Protein 8OWF (pdb70)

Structure (mmCIF, N/CA/C/O backbone):
data_8OWF
#
_entry.id   8OWF
#
_cell.length_a   50.436
_cell.length_b   108.498
_cell.length_c   111.407
_cell.angle_alpha   90.000
_cell.angle_beta   90.000
_cell.angle_gamma   90.000
#
_symmetry.space_group_name_H-M   'P 21 21 21'
#
loop_
_entity.id
_entity.type
_entity.pdbx_description
1 polymer Chitodextrinase
2 branched 2-amino-2-deoxy-beta-D-glucopyranose-(1-4)-2-amino-2-deoxy-beta-D-glucopyranose-(1-4)-2-amino-2-deoxy-beta-D-glucopyranose-(1-4)-2-amino-2-deoxy-beta-D-glucopyranose-(1-4)-2-amino-2-deoxy-beta-D-glucopyranose-(1-4)-2-amino-2-deoxy-beta-D-glucopyranose
3 non-polymer 'CHLORIDE ION'
4 non-polymer 'DIMETHYL SULFOXIDE'
5 water water
#
loop_
_atom_site.group_PDB
_atom_site.id
_atom_site.type_symbol
_atom_site.label_atom_id
_atom_site.label_alt_id
_atom_site.label_comp_id
_atom_site.label_asym_id
_atom_site.label_entity_id
_atom_site.label_seq_id
_atom_site.pdbx_PDB_ins_code
_atom_site.Cartn_x
_atom_site.Cartn_y
_atom_site.Cartn_z
_atom_site.occupancy
_atom_site.B_iso_or_equiv
_atom_site.auth_seq_id
_atom_site.auth_comp_id
_atom_site.auth_asym_id
_atom_site.auth_atom_id
_atom_site.pdbx_PDB_model_num
ATOM 1 N N . SER A 1 4 ? 22.80464 7.46694 -24.09852 1.000 51.21088 47 SER A N 1
ATOM 2 C CA . SER A 1 4 ? 22.17476 7.84024 -22.83807 1.000 48.82365 47 SER A CA 1
ATOM 3 C C . SER A 1 4 ? 22.22300 6.70603 -21.81234 1.000 43.24335 47 SER A C 1
ATOM 4 O O . SER A 1 4 ? 22.43493 6.94868 -20.62417 1.000 40.40892 47 SER A O 1
ATOM 11 N N . GLU A 1 5 ? 22.04072 5.46622 -22.27007 1.000 39.08967 48 GLU A N 1
ATOM 12 C CA . GLU A 1 5 ? 21.94543 4.35507 -21.32865 1.000 37.65403 48 GLU A CA 1
ATOM 13 C C . GLU A 1 5 ? 23.28254 4.01033 -20.67990 1.000 32.09065 48 GLU A C 1
ATOM 14 O O . GLU A 1 5 ? 23.28334 3.38233 -19.61615 1.000 31.25371 48 GLU A O 1
ATOM 26 N N . LEU A 1 6 ? 24.41318 4.40675 -21.27687 1.000 26.97967 49 LEU A N 1
ATOM 27 C CA . LEU A 1 6 ? 25.73091 4.16288 -20.69018 1.000 23.45628 49 LEU A CA 1
ATOM 28 C C . LEU A 1 6 ? 26.16398 5.25423 -19.71467 1.000 22.61273 49 LEU A C 1
ATOM 29 O O . LEU A 1 6 ? 27.24366 5.15017 -19.11778 1.000 23.74110 49 LEU A O 1
ATOM 45 N N . ASN A 1 7 ? 25.36260 6.29556 -19.54549 1.000 20.42794 50 ASN A N 1
ATOM 46 C CA . ASN A 1 7 ? 25.69220 7.32762 -18.57564 1.000 19.83281 50 ASN A CA 1
ATOM 47 C C . ASN A 1 7 ? 25.70703 6.74147 -17.16689 1.000 17.24481 50 ASN A C 1
ATOM 48 O O . ASN A 1 7 ? 24.90254 5.86722 -16.82702 1.000 18.32424 50 ASN A O 1
ATOM 59 N N . ARG A 1 8 ? 26.62486 7.22846 -16.33686 1.000 16.42497 51 ARG A N 1
ATOM 60 C CA . ARG A 1 8 ? 26.61046 6.83166 -14.93420 1.000 16.53773 51 ARG A CA 1
ATOM 61 C C . ARG A 1 8 ? 25.35465 7.34515 -14.24555 1.000 16.41230 51 ARG A C 1
ATOM 62 O O . ARG A 1 8 ? 24.84027 8.43175 -14.54571 1.000 21.73478 51 ARG A O 1
ATOM 83 N N . LYS A 1 9 ? 24.86522 6.55242 -13.30809 1.000 15.70424 52 LYS A N 1
ATOM 84 C CA . LYS A 1 9 ? 23.62874 6.82906 -12.59630 1.000 14.83203 52 LYS A CA 1
ATOM 85 C C . LYS A 1 9 ? 23.92209 7.00788 -11.11352 1.000 13.33010 52 LYS A C 1
ATOM 86 O O . LYS A 1 9 ? 24.75255 6.30405 -10.53318 1.000 14.97222 52 LYS A O 1
ATOM 105 N N . LEU A 1 10 ? 23.24252 7.96332 -10.50388 1.000 13.12826 53 LEU A N 1
ATOM 106 C CA . LEU A 1 10 ? 23.30373 8.18219 -9.06019 1.000 11.60668 53 LEU A CA 1
ATOM 107 C C . LEU A 1 10 ? 21.84731 8.29413 -8.60580 1.000 12.30349 53 LEU A C 1
ATOM 108 O O . LEU A 1 10 ? 21.18242 9.31837 -8.81815 1.000 13.11629 53 LEU A O 1
ATOM 124 N N . VAL A 1 11 ? 21.35800 7.21298 -8.00233 1.000 11.55910 54 VAL A N 1
ATOM 125 C CA . VAL A 1 11 ? 19.93196 6.99019 -7.75511 1.000 11.40535 54 VAL A CA 1
ATOM 126 C C . VAL A 1 11 ? 19.68617 7.13116 -6.25989 1.000 11.97334 54 VAL A C 1
ATOM 127 O O . VAL A 1 11 ? 20.29622 6.41801 -5.46164 1.000 15.48307 54 VAL A O 1
ATOM 140 N N . GLY A 1 12 ? 18.80420 8.04441 -5.87148 1.000 12.27432 55 GLY A N 1
ATOM 141 C CA . GLY A 1 12 ? 18.58618 8.27969 -4.45045 1.000 12.72467 55 GLY A CA 1
ATOM 142 C C . GLY A 1 12 ? 17.17213 7.97124 -4.01062 1.000 11.98169 55 GLY A C 1
ATOM 143 O O . GLY A 1 12 ? 16.21843 8.36833 -4.68539 1.000 13.40811 55 GLY A O 1
ATOM 147 N N . TYR A 1 13 ? 17.01949 7.24730 -2.89837 1.000 12.67878 56 TYR A N 1
ATOM 148 C CA . TYR A 1 13 ? 15.69953 6.96635 -2.34830 1.000 12.40018 56 TYR A CA 1
ATOM 149 C C . TYR A 1 13 ? 15.22978 8.11939 -1.46662 1.000 13.46165 56 TYR A C 1
ATOM 150 O O . TYR A 1 13 ? 15.93378 8.54211 -0.53290 1.000 14.55448 56 TYR A O 1
ATOM 168 N N . PHE A 1 14 ? 14.04539 8.63466 -1.78560 1.000 13.22843 57 PHE A N 1
ATOM 169 C CA . PHE A 1 14 ? 13.42294 9.69644 -1.00062 1.000 13.25433 57 PHE A CA 1
ATOM 170 C C . PHE A 1 14 ? 12.46296 9.10338 0.02236 1.000 13.18847 57 PHE A C 1
ATOM 171 O O . PHE A 1 14 ? 11.50724 8.42676 -0.36988 1.000 13.79492 57 PHE A O 1
ATOM 188 N N . PRO A 1 15 ? 12.64223 9.37836 1.32483 1.000 14.80023 58 PRO A N 1
ATOM 189 C CA . PRO A 1 15 ? 11.72809 8.83773 2.34115 1.000 15.34525 58 PRO A CA 1
ATOM 190 C C . PRO A 1 15 ? 10.47127 9.67636 2.56325 1.000 15.91027 58 PRO A C 1
ATOM 191 O O . PRO A 1 15 ? 10.54789 10.78373 3.09767 1.000 16.77363 58 PRO A O 1
ATOM 202 N N . GLU A 1 16 ? 9.30526 9.13363 2.20261 1.000 15.42079 59 GLU A N 1
ATOM 203 C CA . GLU A 1 16 ? 8.03042 9.83645 2.37630 1.000 17.42785 59 GLU A CA 1
ATOM 204 C C . GLU A 1 16 ? 7.79246 10.26699 3.81530 1.000 16.79382 59 GLU A C 1
ATOM 205 O O . GLU A 1 16 ? 7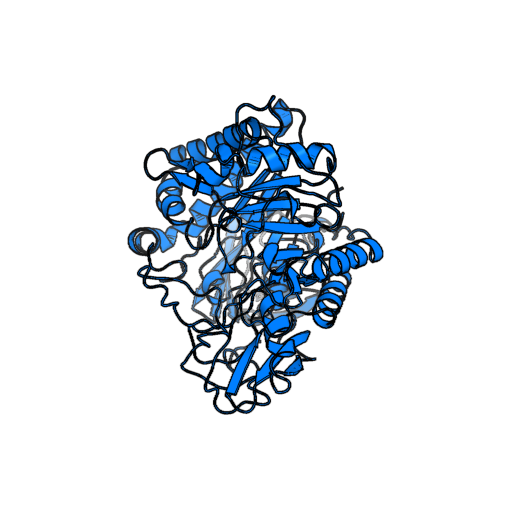.16783 11.30707 4.05163 1.000 18.49408 59 GLU A O 1
ATOM 217 N N . TRP A 1 17 ? 8.27004 9.47791 4.77978 1.000 17.52354 60 TRP A N 1
ATOM 218 C CA . TRP A 1 17 ? 7.97301 9.64148 6.19900 1.000 19.68868 60 TRP A CA 1
ATOM 219 C C . TRP A 1 17 ? 8.86957 10.64687 6.90797 1.000 19.21063 60 TRP A C 1
ATOM 220 O O . TRP A 1 17 ? 8.61553 10.96147 8.07646 1.000 23.11477 60 TRP A O 1
ATOM 241 N N . ALA A 1 18 ? 9.91399 11.15090 6.25836 1.000 17.64501 61 ALA A N 1
ATOM 242 C CA . ALA A 1 18 ? 10.92287 11.90401 6.99585 1.000 19.36069 61 ALA A CA 1
ATOM 243 C C . ALA A 1 18 ? 10.47555 13.31163 7.36998 1.000 19.19292 61 ALA A C 1
ATOM 244 O O . ALA A 1 18 ? 10.94430 13.85265 8.37715 1.000 20.69882 61 ALA A O 1
ATOM 251 N N . TYR A 1 19 ? 9.57351 13.92209 6.59767 1.000 20.03884 62 TYR A N 1
ATOM 252 C CA . TYR A 1 19 ? 9.38104 15.36467 6.72964 1.000 22.49223 62 TYR A CA 1
ATOM 253 C C . TYR A 1 19 ? 8.75971 15.76196 8.05767 1.000 24.47500 62 TYR A C 1
ATOM 254 O O . TYR A 1 19 ? 8.91250 16.91368 8.48110 1.000 27.46818 62 TYR A O 1
ATOM 272 N N . SER A 1 20 ? 8.08421 14.83730 8.72875 1.000 24.83436 63 SER A N 1
ATOM 273 C CA . SER A 1 20 ? 7.38148 15.12844 9.96791 1.000 27.65689 63 SER A CA 1
ATOM 274 C C . SER A 1 20 ? 8.04446 14.49198 11.17869 1.000 28.34734 63 SER A C 1
ATOM 275 O O . SER A 1 20 ? 7.45741 14.50658 12.26886 1.000 29.46037 63 SER A O 1
ATOM 283 N N . SER A 1 21 ? 9.24107 13.92889 11.01657 1.000 25.50271 64 SER A N 1
ATOM 284 C CA . SER A 1 21 ? 9.89840 13.16416 12.06725 1.000 23.76969 64 SER A CA 1
ATOM 285 C C . SER A 1 21 ? 11.17570 13.84358 12.54399 1.000 22.50508 64 SER A C 1
ATOM 286 O O . SER A 1 21 ? 12.06819 14.14762 11.73995 1.000 22.68413 64 SER A O 1
ATOM 294 N N . GLU A 1 22 ? 11.28877 14.00295 13.86697 1.000 22.82243 65 GLU A N 1
ATOM 295 C CA . GLU A 1 22 ? 12.47418 14.61976 14.45362 1.000 24.11811 65 GLU A CA 1
ATOM 296 C C . GLU A 1 22 ? 13.73670 13.81773 14.14192 1.000 22.41110 65 GLU A C 1
ATOM 297 O O . GLU A 1 22 ? 14.76530 14.38098 13.75155 1.000 21.93773 65 GLU A O 1
ATOM 309 N N . ALA A 1 23 ? 13.68790 12.49797 14.32571 1.000 21.61345 66 ALA A N 1
ATOM 310 C CA . ALA A 1 23 ? 14.88174 11.69211 14.11866 1.000 21.24947 66 ALA A CA 1
ATOM 311 C C . ALA A 1 23 ? 15.33120 11.70177 12.66786 1.000 19.16110 66 ALA A C 1
ATOM 312 O O . ALA A 1 23 ? 16.51057 11.44969 12.39371 1.000 19.59935 66 ALA A O 1
ATOM 319 N N . GLN A 1 24 ? 14.41820 11.96282 11.73619 1.000 18.45974 67 GLN A N 1
ATOM 320 C CA . GLN A 1 24 ? 14.73610 11.98071 10.31428 1.000 18.89058 67 GLN A CA 1
ATOM 321 C C . GLN A 1 24 ? 15.13236 13.37204 9.83894 1.000 18.48822 67 GLN A C 1
ATOM 322 O O . GLN A 1 24 ? 15.38895 13.56581 8.64232 1.000 21.46051 67 GLN A O 1
ATOM 336 N N . GLY A 1 25 ? 15.16809 14.34641 10.74058 1.000 19.40779 68 GLY A N 1
ATOM 337 C CA . GLY A 1 25 ? 15.58631 15.69040 10.40263 1.000 21.15889 68 GLY A CA 1
ATOM 338 C C . GLY A 1 25 ? 14.54513 16.53453 9.70733 1.000 22.50996 68 GLY A C 1
ATOM 339 O O . GLY A 1 25 ? 14.87453 17.62710 9.23243 1.000 26.14437 68 GLY A O 1
ATOM 343 N N . TYR A 1 26 ? 13.29861 16.07254 9.62782 1.000 21.74067 69 TYR A N 1
ATOM 344 C CA . TYR A 1 26 ? 12.24591 16.80008 8.90910 1.000 21.60963 69 TYR A CA 1
ATOM 345 C C . TYR A 1 26 ? 12.60388 17.01844 7.43529 1.000 20.64805 69 TYR A C 1
ATOM 346 O O . TYR A 1 26 ? 12.26142 18.03607 6.83636 1.000 24.91626 69 TYR A O 1
ATOM 364 N N . PHE A 1 27 ? 13.27453 16.03693 6.83692 1.000 18.85122 70 PHE A N 1
ATOM 365 C CA . PHE A 1 27 ? 13.75221 16.12809 5.45661 1.000 17.06871 70 PHE A CA 1
ATOM 366 C C . PHE A 1 27 ? 12.57283 16.07182 4.49651 1.000 17.69833 70 PHE A C 1
ATOM 367 O O . PHE A 1 27 ? 11.75824 15.14907 4.57208 1.000 18.66475 70 PHE A O 1
ATOM 384 N N . ASN A 1 28 ? 12.49253 17.03606 3.57418 1.000 17.58889 71 ASN A N 1
ATOM 385 C CA . ASN A 1 28 ? 11.42464 17.06441 2.57478 1.000 17.97434 71 ASN A CA 1
ATOM 386 C C . ASN A 1 28 ? 12.00897 17.15641 1.16051 1.000 16.49852 71 ASN A C 1
ATOM 387 O O . ASN A 1 28 ? 13.22057 17.09863 0.95593 1.000 16.35998 71 ASN A O 1
ATOM 398 N N . VAL A 1 29 ? 11.12966 17.25490 0.16124 1.000 16.13440 72 VAL A N 1
ATOM 399 C CA . VAL A 1 29 ? 11.58575 17.16891 -1.22655 1.000 16.33331 72 VAL A CA 1
ATOM 400 C C . VAL A 1 29 ? 12.56621 18.28086 -1.57025 1.000 17.13160 72 VAL A C 1
ATOM 401 O O . VAL A 1 29 ? 13.45371 18.09187 -2.41184 1.000 17.80753 72 VAL A O 1
ATOM 414 N N . THR A 1 30 ? 12.40768 19.46748 -0.96687 1.000 17.57012 73 THR A N 1
ATOM 415 C CA . THR A 1 30 ? 13.33073 20.56106 -1.26871 1.000 18.92528 73 THR A CA 1
ATOM 416 C C . THR A 1 30 ? 14.70816 20.35896 -0.65425 1.000 19.37767 73 THR A C 1
ATOM 417 O O . THR A 1 30 ? 15.62355 21.13525 -0.95723 1.000 21.46297 73 THR A O 1
ATOM 428 N N . ASP A 1 31 ? 14.87362 19.35601 0.20158 1.000 17.22255 74 ASP A N 1
ATOM 429 C CA . ASP A 1 31 ? 16.16620 18.98482 0.75567 1.000 17.30552 74 ASP A CA 1
ATOM 430 C C . ASP A 1 31 ? 16.87726 17.93274 -0.08627 1.000 17.03903 74 ASP A C 1
ATOM 431 O O . ASP A 1 31 ? 18.03042 17.59317 0.20277 1.000 18.03249 74 ASP A O 1
ATOM 440 N N . LEU A 1 32 ? 16.22818 17.40844 -1.11473 1.000 17.26144 75 LEU A N 1
ATOM 441 C CA . LEU A 1 32 ? 16.89685 16.45517 -1.98495 1.000 16.33831 75 LEU A CA 1
ATOM 442 C C . LEU A 1 32 ? 18.06584 17.10827 -2.70957 1.000 16.13886 75 LEU A C 1
ATOM 443 O O . LEU A 1 32 ? 18.09247 18.32196 -2.95871 1.000 16.75106 75 LEU A O 1
ATOM 459 N N . GLN A 1 33 ? 19.02643 16.26234 -3.06339 1.000 17.14236 76 GLN A N 1
ATOM 460 C CA . GLN A 1 33 ? 20.28596 16.66345 -3.67853 1.000 16.45000 76 GLN A CA 1
ATOM 461 C C . GLN A 1 33 ? 20.10894 16.71851 -5.19857 1.000 16.00364 76 GLN A C 1
ATOM 462 O O . GLN A 1 33 ? 20.71736 15.97458 -5.97201 1.000 15.91787 76 GLN A O 1
ATOM 476 N N . TRP A 1 34 ? 19.23926 17.64829 -5.60846 1.000 17.54241 77 TRP A N 1
ATOM 477 C CA . TRP A 1 34 ? 18.76071 17.72308 -6.98845 1.000 16.96265 77 TRP A CA 1
ATOM 478 C C . TRP A 1 34 ? 19.87894 17.96496 -7.98651 1.000 18.77500 77 TRP A C 1
ATOM 479 O O . TRP A 1 34 ? 19.76961 17.54300 -9.14282 1.000 19.60145 77 TRP A O 1
ATOM 500 N N . ASP A 1 35 ? 20.93505 18.66555 -7.57834 1.000 17.48337 78 ASP A N 1
ATOM 501 C CA . ASP A 1 35 ? 22.05654 18.94212 -8.46410 1.000 19.43772 78 ASP A CA 1
ATOM 502 C C . ASP A 1 35 ? 22.98053 17.75133 -8.65993 1.000 17.45144 78 ASP A C 1
ATOM 503 O O . ASP A 1 35 ? 23.82841 17.79666 -9.55993 1.000 20.23140 78 ASP A O 1
ATOM 512 N N . SER A 1 36 ? 22.85033 16.69849 -7.85144 1.000 17.46848 79 SER A N 1
ATOM 513 C CA . SER A 1 36 ? 23.77123 15.57168 -7.88906 1.000 17.24290 79 SER A CA 1
ATOM 514 C C . SER A 1 36 ? 23.12137 14.26320 -8.31060 1.000 16.57929 79 SER A C 1
ATOM 515 O O . SER A 1 36 ? 23.78438 13.44041 -8.94819 1.000 18.97786 79 SER A O 1
ATOM 523 N N . LEU A 1 37 ? 21.85908 14.04206 -7.96811 1.000 16.18366 80 LEU A N 1
ATOM 524 C CA . LEU A 1 37 ? 21.18296 12.80733 -8.32408 1.000 14.99723 80 LEU A CA 1
ATOM 525 C C . LEU A 1 37 ? 20.78358 12.82108 -9.79649 1.000 15.17033 80 LEU A C 1
ATOM 526 O O . LEU A 1 37 ? 20.38595 13.85766 -10.33639 1.000 17.69051 80 LEU A O 1
ATOM 542 N N . THR A 1 38 ? 20.84383 11.64700 -10.43507 1.000 13.83224 81 THR A N 1
ATOM 543 C CA . THR A 1 38 ? 20.26826 11.46487 -11.76430 1.000 14.04930 81 THR A CA 1
ATOM 544 C C . THR A 1 38 ? 18.86567 10.88005 -11.72415 1.000 13.62983 81 THR A C 1
ATOM 545 O O . THR A 1 38 ? 18.09279 11.08968 -12.66491 1.000 14.06149 81 THR A O 1
ATOM 556 N N . HIS A 1 39 ? 18.52232 10.16606 -10.65370 1.000 13.16385 82 HIS A N 1
ATOM 557 C CA . HIS A 1 39 ? 17.22434 9.53804 -10.48909 1.000 13.48522 82 HIS A CA 1
ATOM 558 C C . HIS A 1 39 ? 16.82897 9.64482 -9.02409 1.000 13.45962 82 HIS A C 1
ATOM 559 O O . HIS A 1 39 ? 17.68342 9.52180 -8.13818 1.000 13.68262 82 HIS A O 1
ATOM 573 N N . ILE A 1 40 ? 15.53651 9.84292 -8.77845 1.000 12.63172 83 ILE A N 1
ATOM 574 C CA . ILE A 1 40 ? 14.95863 9.83585 -7.44472 1.000 12.54583 83 ILE A CA 1
ATOM 575 C C . ILE A 1 40 ? 13.90967 8.73551 -7.40475 1.000 12.39317 83 ILE A C 1
ATOM 576 O O . ILE A 1 40 ? 13.00424 8.70749 -8.24848 1.000 14.14011 83 ILE A O 1
ATOM 592 N N . GLN A 1 41 ? 14.04429 7.82453 -6.44261 1.000 12.19809 84 GLN A N 1
ATOM 593 C CA . GLN A 1 41 ? 13.08077 6.75594 -6.20399 1.000 11.71655 84 GLN A CA 1
ATOM 594 C C . GLN A 1 41 ? 12.23249 7.15345 -4.99795 1.000 12.38974 84 GLN A C 1
ATOM 595 O O . GLN A 1 41 ? 12.75106 7.28282 -3.88828 1.000 12.87459 84 GLN A O 1
ATOM 609 N N . TYR A 1 42 ? 10.94101 7.35345 -5.20854 1.000 12.52986 85 TYR A N 1
ATOM 610 C CA . TYR A 1 42 ? 10.05581 7.73558 -4.11677 1.000 12.47512 85 TYR A CA 1
ATOM 611 C C . TYR A 1 42 ? 9.69534 6.49816 -3.30125 1.000 12.46886 85 TYR A C 1
ATOM 612 O O . TYR A 1 42 ? 9.09265 5.56083 -3.82949 1.000 12.62611 85 TYR A O 1
ATOM 630 N N . SER A 1 43 ? 10.02793 6.50146 -2.01376 1.000 12.78904 86 SER A N 1
ATOM 631 C CA . SER A 1 43 ? 9.79104 5.38049 -1.11083 1.000 14.09802 86 SER A CA 1
ATOM 632 C C . SER A 1 43 ? 8.64835 5.76507 -0.17419 1.000 14.06397 86 SER A C 1
ATOM 633 O O . SER A 1 43 ? 8.78957 6.69983 0.61896 1.000 14.87446 86 SER A O 1
ATOM 641 N N . PHE A 1 44 ? 7.51982 5.06228 -0.26039 1.000 13.44073 87 PHE A N 1
ATOM 642 C CA . PHE A 1 44 ? 7.21364 3.90542 -1.10532 1.000 13.96619 87 PHE A CA 1
ATOM 643 C C . PHE A 1 44 ? 5.72160 3.79704 -1.32006 1.000 13.53247 87 PHE A C 1
ATOM 644 O O . PHE A 1 44 ? 4.93671 4.25688 -0.49947 1.000 15.59327 87 PHE A O 1
ATOM 661 N N . ALA A 1 45 ? 5.34276 3.17660 -2.42501 1.000 13.49296 88 ALA A N 1
ATOM 662 C CA . ALA A 1 45 ? 3.97881 2.71851 -2.64577 1.000 13.67852 88 ALA A CA 1
ATOM 663 C C . ALA A 1 45 ? 3.88118 1.23189 -2.31561 1.000 13.01548 88 ALA A C 1
ATOM 664 O O . ALA A 1 45 ? 4.88303 0.55131 -2.09915 1.000 13.57742 88 ALA A O 1
ATOM 671 N N . MET A 1 46 ? 2.64577 0.73627 -2.29917 1.000 13.51918 89 MET A N 1
ATOM 672 C CA . MET A 1 46 ? 2.36450 -0.64739 -1.95528 1.000 13.79729 89 MET A CA 1
ATOM 673 C C . MET A 1 46 ? 1.33966 -1.18717 -2.94311 1.000 13.46605 89 MET A C 1
ATOM 674 O O . MET A 1 46 ? 0.93052 -0.49753 -3.87783 1.000 14.72758 89 MET A O 1
ATOM 688 N N . VAL A 1 47 ? 0.90539 -2.42714 -2.71688 1.000 13.97595 90 VAL A N 1
ATOM 689 C CA . VAL A 1 47 ? -0.18354 -3.05533 -3.45362 1.000 14.04044 90 VAL A CA 1
ATOM 690 C C . VAL A 1 47 ? -1.41177 -3.08309 -2.55163 1.000 14.09791 90 VAL A C 1
ATOM 691 O O . VAL A 1 47 ? -1.31962 -3.42421 -1.36448 1.000 14.66769 90 VAL A O 1
ATOM 704 N N . ASP A 1 48 ? -2.56384 -2.72488 -3.10461 1.000 13.77833 91 ASP A N 1
ATOM 705 C CA . ASP A 1 48 ? -3.78727 -2.74255 -2.30834 1.000 14.25870 91 ASP A CA 1
ATOM 706 C C . ASP A 1 48 ? -4.26963 -4.18062 -2.07660 1.000 15.24706 91 ASP A C 1
ATOM 707 O O . ASP A 1 48 ? -4.32168 -4.97758 -3.01851 1.000 16.53431 91 ASP A O 1
ATOM 716 N N . PRO A 1 49 ? -4.67015 -4.52543 -0.84512 1.000 14.43897 92 PRO A N 1
ATOM 717 C CA . PRO A 1 49 ? -5.08016 -5.91545 -0.56716 1.000 15.69952 92 PRO A CA 1
ATOM 718 C C . PRO A 1 49 ? -6.33876 -6.35741 -1.28250 1.000 17.39632 92 PRO A C 1
ATOM 719 O O . PRO A 1 49 ? -6.51816 -7.56637 -1.48571 1.000 18.19818 92 PRO A O 1
ATOM 730 N N . SER A 1 50 ? -7.23153 -5.43497 -1.63139 1.000 14.72059 93 SER A N 1
ATOM 731 C CA . SER A 1 50 ? -8.52066 -5.78674 -2.21092 1.000 15.33209 93 SER A CA 1
ATOM 732 C C . SER A 1 50 ? -8.61252 -5.53267 -3.71002 1.000 15.59590 93 SER A C 1
ATOM 733 O O . SER A 1 50 ? -9.31880 -6.27276 -4.39844 1.000 18.13819 93 SER A O 1
ATOM 741 N N . THR A 1 51 ? -7.91636 -4.52088 -4.23909 1.000 15.69674 94 THR A N 1
ATOM 742 C CA . THR A 1 51 ? -7.99511 -4.21276 -5.66472 1.000 15.63237 94 THR A CA 1
ATOM 743 C C . THR A 1 51 ? -6.77305 -4.66585 -6.44604 1.000 15.31014 94 THR A C 1
ATOM 744 O O . THR A 1 51 ? -6.82297 -4.68292 -7.68430 1.000 17.38341 94 THR A O 1
ATOM 755 N N . ASN A 1 52 ? -5.68043 -5.00427 -5.76566 1.000 15.08219 95 ASN A N 1
ATOM 756 C CA . ASN A 1 52 ? -4.42547 -5.39350 -6.41150 1.000 16.12588 95 ASN A CA 1
ATOM 757 C C . ASN A 1 52 ? -3.77658 -4.27099 -7.21241 1.000 15.16561 95 ASN A C 1
ATOM 758 O O . ASN A 1 52 ? -2.85899 -4.52030 -8.00350 1.000 16.67010 95 ASN A O 1
ATOM 769 N N . LYS A 1 53 ? -4.19307 -3.03487 -6.99205 1.000 15.21218 96 LYS A N 1
ATOM 770 C CA . LYS A 1 53 ? -3.61740 -1.89538 -7.68245 1.000 15.73959 96 LYS A CA 1
ATOM 771 C C . LYS A 1 53 ? -2.55598 -1.23026 -6.81296 1.000 13.83076 96 LYS A C 1
ATOM 772 O O . LYS A 1 53 ? -2.55542 -1.35053 -5.58612 1.000 14.97375 96 LYS A O 1
ATOM 791 N N . ILE A 1 54 ? -1.63335 -0.52754 -7.46833 1.000 14.10802 97 ILE A N 1
ATOM 792 C CA . ILE A 1 54 ? -0.69252 0.31447 -6.73459 1.000 13.89556 97 ILE A CA 1
ATOM 793 C C . ILE A 1 54 ? -1.46460 1.28650 -5.85142 1.000 15.46377 97 ILE A C 1
ATOM 794 O O . ILE A 1 54 ? -2.51974 1.80733 -6.23264 1.000 15.68961 97 ILE A O 1
ATOM 810 N N . THR A 1 55 ? -0.95097 1.51231 -4.64758 1.000 15.30062 98 THR A N 1
ATOM 811 C CA . THR A 1 55 ? -1.61243 2.38945 -3.70224 1.000 16.34776 98 THR A CA 1
ATOM 812 C C . THR A 1 55 ? -0.56439 3.11345 -2.86884 1.000 15.28137 98 THR A C 1
ATOM 813 O O . THR A 1 55 ? 0.54921 2.62140 -2.66420 1.000 15.59116 98 THR A O 1
ATOM 824 N N . LEU A 1 56 ? -0.92172 4.30129 -2.40383 1.000 16.19364 99 LEU A N 1
ATOM 825 C CA . LEU A 1 56 ? -0.02887 5.09387 -1.58142 1.000 15.95867 99 LEU A CA 1
ATOM 826 C C . LEU A 1 56 ? 0.03232 4.53870 -0.16386 1.000 18.39381 99 LEU A C 1
ATOM 827 O O . LEU A 1 56 ? -0.92195 3.93710 0.33518 1.000 21.01953 99 LEU A O 1
ATOM 843 N N . SER A 1 57 ? 1.18701 4.72828 0.47820 1.000 18.35107 100 SER A N 1
ATOM 844 C CA . SER A 1 57 ? 1.33932 4.37134 1.88741 1.000 20.16837 100 SER A CA 1
ATOM 845 C C . SER A 1 57 ? 0.77553 5.49114 2.75490 1.000 20.81887 100 SER A C 1
ATOM 846 O O . SER A 1 57 ? -0.28843 5.34601 3.36654 1.000 24.68976 100 SER A O 1
ATOM 854 N N . ASN A 1 58 ? 1.45081 6.63042 2.78291 1.000 19.90968 101 ASN A N 1
ATOM 855 C CA . ASN A 1 58 ? 0.94302 7.81534 3.47010 1.000 20.76870 101 ASN A CA 1
ATOM 856 C C . ASN A 1 58 ? 0.37286 8.73020 2.39316 1.000 19.27657 101 ASN A C 1
ATOM 857 O O . ASN A 1 58 ? 1.06531 9.57942 1.83623 1.000 18.49908 101 ASN A O 1
ATOM 868 N N . LYS A 1 59 ? -0.91592 8.54399 2.10501 1.000 20.25682 102 LYS A N 1
ATOM 869 C CA . LYS A 1 59 ? -1.57834 9.34046 1.08151 1.000 19.96128 102 LYS A CA 1
ATOM 870 C C . LYS A 1 59 ? -1.49121 10.82206 1.40495 1.000 19.64612 102 LYS A C 1
ATOM 871 O O . LYS A 1 59 ? -1.27770 11.65484 0.51558 1.000 19.47624 102 LYS A O 1
ATOM 890 N N . HIS A 1 60 ? -1.65010 11.17894 2.67729 1.000 20.89921 103 HIS A N 1
ATOM 891 C CA . HIS A 1 60 ? -1.58248 12.58513 3.03559 1.000 21.20172 103 HIS A CA 1
ATOM 892 C C . HIS A 1 60 ? -0.24470 13.19206 2.64444 1.000 18.40471 103 HIS A C 1
ATOM 893 O O . HIS A 1 60 ? -0.18952 14.25110 2.01230 1.000 20.52531 103 HIS A O 1
ATOM 907 N N . ALA A 1 61 ? 0.85250 12.54934 3.03648 1.000 18.88681 104 ALA A N 1
ATOM 908 C CA . ALA A 1 61 ? 2.17497 13.06576 2.69031 1.000 18.17577 104 ALA A CA 1
ATOM 909 C C . ALA A 1 61 ? 2.36038 13.15966 1.18167 1.000 16.73306 104 ALA A C 1
ATOM 910 O O . ALA A 1 61 ? 2.92627 14.14184 0.67975 1.000 17.92673 104 ALA A O 1
ATOM 917 N N . ALA A 1 62 ? 1.88822 12.15076 0.44132 1.000 17.43679 105 ALA A N 1
ATOM 918 C CA . ALA A 1 62 ? 2.17777 12.07694 -0.98225 1.000 17.23208 105 ALA A CA 1
ATOM 919 C C . ALA A 1 62 ? 1.43067 13.13651 -1.78235 1.000 17.00369 105 ALA A C 1
ATOM 920 O O . ALA A 1 62 ? 2.00690 13.74107 -2.69463 1.000 17.36528 105 ALA A O 1
ATOM 927 N N . ILE A 1 63 ? 0.14981 13.37988 -1.46925 1.000 17.00971 106 ILE A N 1
ATOM 928 C CA . ILE A 1 63 ? -0.68319 14.17762 -2.37159 1.000 17.95156 106 ILE A CA 1
ATOM 929 C C . ILE A 1 63 ? -1.56451 15.22432 -1.69247 1.000 19.56867 106 ILE A C 1
ATOM 930 O O . ILE A 1 63 ? -2.31177 15.92848 -2.37916 1.000 21.51397 106 ILE A O 1
ATOM 946 N N . GLU A 1 64 ? -1.50188 15.35403 -0.36146 1.000 20.15272 107 GLU A N 1
ATOM 947 C CA . GLU A 1 64 ? -2.39379 16.28220 0.33762 1.000 22.67686 107 GLU A CA 1
ATOM 948 C C . GLU A 1 64 ? -1.68064 17.35035 1.15689 1.000 23.16969 107 GLU A C 1
ATOM 949 O O . GLU A 1 64 ? -2.18644 18.47389 1.25190 1.000 23.62109 107 GLU A O 1
ATOM 961 N N . GLU A 1 65 ? -0.53106 17.03068 1.74287 1.000 22.60274 108 GLU A N 1
ATOM 962 C CA . GLU A 1 65 ? 0.17447 17.94240 2.63860 1.000 22.60820 108 GLU A CA 1
ATOM 963 C C . GLU A 1 65 ? 0.48740 19.25883 1.93581 1.000 22.82954 108 GLU A C 1
ATOM 964 O O . GLU A 1 65 ? 1.00151 19.27669 0.81461 1.000 21.61334 108 GLU A O 1
ATOM 976 N N . ASP A 1 66 ? 0.15607 20.37327 2.59429 1.000 24.59904 109 ASP A N 1
ATOM 977 C CA . ASP A 1 66 ? 0.45674 21.70012 2.06140 1.000 24.66451 109 ASP A CA 1
ATOM 978 C C . ASP A 1 66 ? 1.74453 22.30422 2.61590 1.000 24.13344 109 ASP A C 1
ATOM 979 O O . ASP A 1 66 ? 2.18140 23.34837 2.11802 1.000 26.19173 109 ASP A O 1
ATOM 988 N N . PHE A 1 67 ? 2.36856 21.66194 3.60740 1.000 24.39588 110 PHE A N 1
ATOM 989 C CA . PHE A 1 67 ? 3.66062 22.07543 4.16109 1.000 26.58600 110 PHE A CA 1
ATOM 990 C C . PHE A 1 67 ? 3.60573 23.45686 4.81242 1.000 30.35576 110 PHE A C 1
ATOM 991 O O . PHE A 1 67 ? 4.62682 24.14019 4.92670 1.000 31.98996 110 PHE A O 1
ATOM 1008 N N . SER A 1 68 ? 2.42074 23.86847 5.27021 1.000 31.17079 111 SER A N 1
ATOM 1009 C CA . SER A 1 68 ? 2.28608 25.19081 5.86957 1.000 34.00881 111 SER A CA 1
ATOM 1010 C C . SER A 1 68 ? 3.12391 25.32484 7.13339 1.000 37.98500 111 SER A C 1
ATOM 1011 O O . SER A 1 68 ? 3.57614 26.43081 7.45931 1.000 39.28542 111 SER A O 1
ATOM 1019 N N . GLU A 1 69 ? 3.33063 24.23019 7.86610 1.000 39.45893 112 GLU A N 1
ATOM 1020 C CA . GLU A 1 69 ? 4.13330 24.25960 9.08349 1.000 42.03237 112 GLU A CA 1
ATOM 1021 C C . GLU A 1 69 ? 5.57802 23.85130 8.83629 1.000 42.06475 112 GLU A C 1
ATOM 1022 O O . GLU A 1 69 ? 6.34737 23.71809 9.79279 1.000 43.07418 112 GLU A O 1
ATOM 1034 N N . PHE A 1 70 ? 5.96659 23.65976 7.58046 1.000 40.59745 113 PHE A N 1
ATOM 1035 C CA . PHE A 1 70 ? 7.30925 23.23135 7.23407 1.000 38.23259 113 PHE A CA 1
ATOM 1036 C C . PHE A 1 70 ? 7.94494 24.24534 6.29384 1.000 41.12685 113 PHE A C 1
ATOM 1037 O O . PHE A 1 70 ? 7.29660 25.17509 5.80506 1.000 43.24884 113 PHE A O 1
ATOM 1054 N N . ASP A 1 71 ? 9.23847 24.05546 6.06078 1.000 45.41133 114 ASP A N 1
ATOM 1055 C CA . ASP A 1 71 ? 10.06620 24.98516 5.30107 1.000 49.46710 114 ASP A CA 1
ATOM 1056 C C . ASP A 1 71 ? 10.37358 24.35997 3.94676 1.000 45.38713 114 ASP A C 1
ATOM 1057 O O . ASP A 1 71 ? 11.15639 23.40478 3.85857 1.000 45.75553 114 ASP A O 1
ATOM 1066 N N . LEU A 1 72 ? 9.75095 24.89388 2.89733 1.000 39.69392 115 LEU A N 1
ATOM 1067 C CA . LEU A 1 72 ? 10.06116 24.52029 1.52298 1.000 36.07799 115 LEU A CA 1
ATOM 1068 C C . LEU A 1 72 ? 10.93858 25.62052 0.94737 1.000 35.66263 115 LEU A C 1
ATOM 1069 O O . LEU A 1 72 ? 10.45974 26.71258 0.62302 1.000 35.24228 115 LEU A O 1
ATOM 1085 N N . ASN A 1 73 ? 12.22008 25.32225 0.81788 1.000 35.91766 116 ASN A N 1
ATOM 1086 C CA . ASN A 1 73 ? 13.20265 26.28088 0.34553 1.000 39.45899 116 ASN A CA 1
ATOM 1087 C C . ASN A 1 73 ? 14.27600 25.49639 -0.38338 1.000 38.52460 116 ASN A C 1
ATOM 1088 O O . ASN A 1 73 ? 14.72212 24.45534 0.10562 1.000 36.79446 116 ASN A O 1
ATOM 1099 N N . TYR A 1 74 ? 14.67239 25.98139 -1.55233 1.000 38.31950 117 TYR A N 1
ATOM 1100 C CA . TYR A 1 74 ? 15.75661 25.37399 -2.30601 1.000 39.87940 117 TYR A CA 1
ATOM 1101 C C . TYR A 1 74 ? 16.75992 26.45972 -2.64784 1.000 45.35098 117 TYR A C 1
ATOM 1102 O O . TYR A 1 74 ? 16.37476 27.54291 -3.09869 1.000 45.71465 117 TYR A O 1
ATOM 1120 N N . ASN A 1 75 ? 18.03976 26.16108 -2.44254 1.000 50.45353 118 ASN A N 1
ATOM 1121 C CA . ASN A 1 75 ? 19.06294 27.19793 -2.43082 1.000 55.46853 118 ASN A CA 1
ATOM 1122 C C . ASN A 1 75 ? 18.65239 28.25369 -1.40991 1.000 56.00344 118 ASN A C 1
ATOM 1123 O O . ASN A 1 75 ? 18.65561 27.98265 -0.20408 1.000 55.99308 118 ASN A O 1
ATOM 1134 N N . GLY A 1 76 ? 18.26855 29.43999 -1.87184 1.000 55.53837 119 GLY A N 1
ATOM 1135 C CA . GLY A 1 76 ? 17.83796 30.48656 -0.96693 1.000 54.91131 119 GLY A CA 1
ATOM 1136 C C . GLY A 1 76 ? 16.38590 30.87775 -1.14877 1.000 53.53408 119 GLY A C 1
ATOM 1137 O O . GLY A 1 76 ? 15.80629 31.54031 -0.28275 1.000 55.04313 119 GLY A O 1
ATOM 1141 N N . LYS A 1 77 ? 15.78174 30.46734 -2.26169 1.000 50.27908 120 LYS A N 1
ATOM 1142 C CA . LYS A 1 77 ? 14.44834 30.92713 -2.62746 1.000 48.61277 120 LYS A CA 1
ATOM 1143 C C . LYS A 1 77 ? 13.37241 30.02504 -2.03635 1.000 43.97506 120 LYS A C 1
ATOM 1144 O O . LYS A 1 77 ? 13.50318 28.79568 -2.02386 1.000 41.07710 120 LYS A O 1
ATOM 1148 N N . LYS A 1 78 ? 12.30391 30.64909 -1.54648 1.000 43.42027 121 LYS A N 1
ATOM 1149 C CA . LYS A 1 78 ? 11.15657 29.89675 -1.06317 1.000 40.59850 121 LYS A CA 1
ATOM 1150 C C . LYS A 1 78 ? 10.49329 29.16597 -2.22303 1.000 37.75381 121 LYS A C 1
ATOM 1151 O O . LYS A 1 78 ? 10.30984 29.72174 -3.31147 1.000 38.92116 121 LYS A O 1
ATOM 1155 N N . ILE A 1 79 ? 10.15215 27.90293 -1.99399 1.000 31.08932 122 ILE A N 1
ATOM 1156 C CA . ILE A 1 79 ? 9.46692 27.08419 -2.98361 1.000 28.74226 122 ILE A CA 1
ATOM 1157 C C . ILE A 1 79 ? 8.00041 27.02315 -2.59058 1.000 26.29776 122 ILE A C 1
ATOM 1158 O O . ILE A 1 79 ? 7.66393 26.64140 -1.46274 1.000 30.86799 122 ILE A O 1
ATOM 1174 N N . GLU A 1 80 ? 7.12653 27.40327 -3.51070 1.000 26.68602 123 GLU A N 1
ATOM 1175 C CA . GLU A 1 80 ? 5.69528 27.25949 -3.31504 1.000 25.31216 123 GLU A CA 1
ATOM 1176 C C . GLU A 1 80 ? 5.18792 26.06114 -4.10136 1.000 23.95434 123 GLU A C 1
ATOM 1177 O O . GLU A 1 80 ? 5.71594 25.72261 -5.16177 1.000 23.20382 123 GLU A O 1
ATOM 1185 N N . LEU A 1 81 ? 4.14774 25.42660 -3.57650 1.000 24.41487 124 LEU A N 1
ATOM 1186 C CA . LEU A 1 81 ? 3.48298 24.39408 -4.34798 1.000 24.32287 124 LEU A CA 1
ATOM 1187 C C . LEU A 1 81 ? 2.90377 25.00982 -5.61203 1.000 23.08346 124 LEU A C 1
ATOM 1188 O O . LEU A 1 81 ? 2.51089 26.18011 -5.63554 1.000 25.04759 124 LEU A O 1
ATOM 1204 N N . ASP A 1 82 ? 2.89176 24.22570 -6.68030 1.000 23.81201 125 ASP A N 1
ATOM 1205 C CA . ASP A 1 82 ? 2.28299 24.66186 -7.93201 1.000 24.16095 125 ASP A CA 1
ATOM 1206 C C . ASP A 1 82 ? 0.77236 24.61769 -7.75901 1.000 21.69131 125 ASP A C 1
ATOM 1207 O O . ASP A 1 82 ? 0.21728 23.52379 -7.60680 1.000 21.26290 125 ASP A O 1
ATOM 1216 N N . PRO A 1 83 ? 0.06782 25.75352 -7.76240 1.000 23.24790 126 PRO A N 1
ATOM 1217 C CA . PRO A 1 83 ? -1.38461 25.71642 -7.55112 1.000 23.41194 126 PRO A CA 1
ATOM 1218 C C . PRO A 1 83 ? -2.17039 25.22947 -8.75461 1.000 23.43929 126 PRO A C 1
ATOM 1219 O O . PRO A 1 83 ? -3.38870 25.05392 -8.64123 1.000 24.38121 126 PRO A O 1
ATOM 1230 N N . SER A 1 84 ? -1.52424 25.00435 -9.89492 1.000 23.96010 127 SER A N 1
ATOM 1231 C CA . SER A 1 84 ? -2.22662 24.52535 -11.07878 1.000 24.27095 127 SER A CA 1
ATOM 1232 C C . SER A 1 84 ? -2.30750 23.00662 -11.13574 1.000 23.60426 127 SER A C 1
ATOM 1233 O O . SER A 1 84 ? -3.02530 22.47195 -11.98530 1.000 26.44141 127 SER A O 1
ATOM 1241 N N . LEU A 1 85 ? -1.60167 22.28981 -10.23283 1.000 21.44271 128 LEU A N 1
ATOM 1242 C CA . LEU A 1 85 ? -1.69736 20.84277 -10.20413 1.000 21.07137 128 LEU A CA 1
ATOM 1243 C C . LEU A 1 85 ? -2.87449 20.41685 -9.33087 1.000 22.28213 128 LEU A C 1
ATOM 1244 O O . LEU A 1 85 ? -3.22543 21.11285 -8.37329 1.000 23.96428 128 LEU A O 1
ATOM 1260 N N . PRO A 1 86 ? -3.50515 19.28167 -9.65921 1.000 22.95694 129 PRO A N 1
ATOM 1261 C CA . PRO A 1 86 ? -4.67808 18.82419 -8.90007 1.000 23.75117 129 PRO A CA 1
ATOM 1262 C C . PRO A 1 86 ? -4.34425 18.01522 -7.65507 1.000 24.73610 129 PRO A C 1
ATOM 1263 O O . PRO A 1 86 ? -5.20125 17.29818 -7.12927 1.000 28.75064 129 PRO A O 1
ATOM 1274 N N . TYR A 1 87 ? -3.10257 18.10396 -7.18687 1.000 20.53747 130 TYR A N 1
ATOM 1275 C CA . TYR A 1 87 ? -2.68965 17.43982 -5.95877 1.000 20.07076 130 TYR A CA 1
ATOM 1276 C C . TYR A 1 87 ? -1.64942 18.32705 -5.29973 1.000 18.52190 130 TYR A C 1
ATOM 1277 O O . TYR A 1 87 ? -1.06046 19.20532 -5.94178 1.000 20.22922 130 TYR A O 1
ATOM 1295 N N . LYS A 1 88 ? -1.44802 18.10191 -4.00288 1.000 20.13804 131 LYS A N 1
ATOM 1296 C CA . LYS A 1 88 ? -0.41017 18.79093 -3.24250 1.000 20.06604 131 LYS A CA 1
ATOM 1297 C C . LYS A 1 88 ? 0.62373 17.75102 -2.81492 1.000 18.63012 131 LYS A C 1
ATOM 1298 O O . LYS A 1 88 ? 0.97803 16.88025 -3.61187 1.000 18.52410 131 LYS A O 1
ATOM 1317 N N . GLY A 1 89 ? 1.10446 17.81253 -1.57357 1.000 18.58755 132 GLY A N 1
ATOM 1318 C CA . GLY A 1 89 ? 1.99704 16.78468 -1.06717 1.000 17.46448 132 GLY A CA 1
ATOM 1319 C C . GLY A 1 89 ? 3.37282 16.77575 -1.70605 1.000 16.26422 132 GLY A C 1
ATOM 1320 O O . GLY A 1 89 ? 3.75423 17.64697 -2.50312 1.000 16.95408 132 GLY A O 1
ATOM 1324 N N . HIS A 1 90 ? 4.12673 15.73050 -1.34186 1.000 16.54127 133 HIS A N 1
ATOM 1325 C CA . HIS A 1 90 ? 5.45187 15.54649 -1.91544 1.000 15.97573 133 HIS A CA 1
ATOM 1326 C C . HIS A 1 90 ? 5.38728 15.53419 -3.43222 1.000 14.38889 133 HIS A C 1
ATOM 1327 O O . HIS A 1 90 ? 6.31659 16.00187 -4.10302 1.000 16.27904 133 HIS A O 1
ATOM 1341 N N . PHE A 1 91 ? 4.32510 14.94205 -3.99081 1.000 15.39221 134 PHE A N 1
ATOM 1342 C CA . PHE A 1 91 ? 4.26423 14.78542 -5.43840 1.000 16.30626 134 PHE A CA 1
ATOM 1343 C C . PHE A 1 91 ? 4.22194 16.14510 -6.13265 1.000 16.50894 134 PHE A C 1
ATOM 1344 O O . PHE A 1 91 ? 4.85234 16.34249 -7.17985 1.000 17.35349 134 PHE A O 1
ATOM 1361 N N . ASN A 1 92 ? 3.49175 17.10270 -5.56012 1.000 16.27285 135 ASN A N 1
ATOM 1362 C CA . ASN A 1 92 ? 3.48917 18.45416 -6.10991 1.000 18.19860 135 ASN A CA 1
ATOM 1363 C C . ASN A 1 92 ? 4.88965 19.04139 -6.07514 1.000 18.15039 135 ASN A C 1
ATOM 1364 O O . ASN A 1 92 ? 5.38101 19.56930 -7.07775 1.000 18.41885 135 ASN A O 1
ATOM 1375 N N . VAL A 1 93 ? 5.56928 18.92389 -4.93522 1.000 16.56315 136 VAL A N 1
ATOM 1376 C CA . VAL A 1 93 ? 6.89658 19.51790 -4.82496 1.000 17.79529 136 VAL A CA 1
ATOM 1377 C C . VAL A 1 93 ? 7.85228 18.86869 -5.82083 1.000 17.05265 136 VAL A C 1
ATOM 1378 O O . VAL A 1 93 ? 8.69180 19.54270 -6.42504 1.000 17.78605 136 VAL A O 1
ATOM 1391 N N . LEU A 1 94 ? 7.74722 17.54473 -6.00241 1.000 16.36930 137 LEU A N 1
ATOM 1392 C CA . LEU A 1 94 ? 8.58549 16.86192 -6.98579 1.000 16.70585 137 LEU A CA 1
ATOM 1393 C C . LEU A 1 94 ? 8.38849 17.43813 -8.38234 1.000 16.78199 137 LEU A C 1
ATOM 1394 O O . LEU A 1 94 ? 9.35910 17.70338 -9.10493 1.000 17.30367 137 LEU A O 1
ATOM 1410 N N . GLN A 1 95 ? 7.13377 17.58181 -8.80444 1.000 17.27440 138 GLN A N 1
ATOM 1411 C CA . GLN A 1 95 ? 6.85940 18.10841 -10.13712 1.000 18.07311 138 GLN A CA 1
ATOM 1412 C C . GLN A 1 95 ? 7.32858 19.54931 -10.26647 1.000 20.73546 138 GLN A C 1
ATOM 1413 O O . GLN A 1 95 ? 7.83687 19.96151 -11.31961 1.000 21.30086 138 GLN A O 1
ATOM 1427 N N . THR A 1 96 ? 7.18170 20.32274 -9.19781 1.000 20.11518 139 THR A N 1
ATOM 1428 C CA . THR A 1 96 ? 7.62253 21.70904 -9.21516 1.000 21.86377 139 THR A CA 1
ATOM 1429 C C . THR A 1 96 ? 9.14039 21.78787 -9.35984 1.000 20.90754 139 THR A C 1
ATOM 1430 O O . THR A 1 96 ? 9.65624 22.55405 -10.18175 1.000 22.42058 139 THR A O 1
ATOM 1441 N N . MET A 1 97 ? 9.87531 20.98010 -8.58470 1.000 19.47647 140 MET A N 1
ATOM 1442 C CA . MET A 1 97 ? 11.32846 20.95648 -8.70831 1.000 21.21223 140 MET A CA 1
ATOM 1443 C C . MET A 1 97 ? 11.76181 20.42939 -10.06891 1.000 21.85241 140 MET A C 1
ATOM 1444 O O . MET A 1 97 ? 12.76478 20.88666 -10.62922 1.000 24.26523 140 MET A O 1
ATOM 1458 N N . LYS A 1 98 ? 11.02967 19.44970 -10.60155 1.000 22.94290 141 LYS A N 1
ATOM 1459 C CA . LYS A 1 98 ? 11.37821 18.84067 -11.88109 1.000 27.90879 141 LYS A CA 1
ATOM 1460 C C . LYS A 1 98 ? 11.41180 19.87507 -12.99950 1.000 28.84049 141 LYS A C 1
ATOM 1461 O O . LYS A 1 98 ? 12.13527 19.69979 -13.98556 1.000 29.85691 141 LYS A O 1
ATOM 1480 N N . LYS A 1 99 ? 10.65440 20.96456 -12.86379 1.000 28.47723 142 LYS A N 1
ATOM 1481 C CA . LYS A 1 99 ? 10.66862 21.99184 -13.90119 1.000 29.22972 142 LYS A CA 1
ATOM 1482 C C . LYS A 1 99 ? 12.06354 22.58235 -14.05927 1.000 29.76818 142 LYS A C 1
ATOM 1483 O O . LYS A 1 99 ? 12.48877 22.90228 -15.17489 1.000 31.41295 142 LYS A O 1
ATOM 1502 N N . ASN A 1 100 ? 12.78981 22.73542 -12.95199 1.000 29.47583 143 ASN A N 1
ATOM 1503 C CA . ASN A 1 100 ? 14.14843 23.26175 -12.98144 1.000 30.97633 143 ASN A CA 1
ATOM 1504 C C . ASN A 1 100 ? 15.20172 22.17533 -13.13603 1.000 28.06674 143 ASN A C 1
ATOM 1505 O O . ASN A 1 100 ? 16.35951 22.49949 -13.41968 1.000 29.11459 143 ASN A O 1
ATOM 1516 N N . TYR A 1 101 ? 14.82599 20.90640 -12.96229 1.000 26.20063 144 TYR A N 1
ATOM 1517 C CA . TYR A 1 101 ? 15.73105 19.76442 -13.10371 1.000 24.62045 144 TYR A CA 1
ATOM 1518 C C . TYR A 1 101 ? 15.10376 18.74882 -14.04974 1.000 26.31063 144 TYR A C 1
ATOM 1519 O O . TYR A 1 101 ? 14.82397 17.60876 -13.66919 1.000 25.74338 144 TYR A O 1
ATOM 1537 N N . PRO A 1 102 ? 14.87853 19.13380 -15.30803 1.000 27.30004 145 PRO A N 1
ATOM 1538 C CA . PRO A 1 102 ? 14.10061 18.26557 -16.21006 1.000 28.17436 145 PRO A CA 1
ATOM 1539 C C . PRO A 1 102 ? 14.76193 16.93618 -16.51681 1.000 27.64326 145 PRO A C 1
ATOM 1540 O O . PRO A 1 102 ? 14.06372 15.99834 -16.92150 1.000 31.48390 145 PRO A O 1
ATOM 1551 N N . ASP A 1 103 ? 16.07493 16.81292 -16.33407 1.000 26.71483 146 ASP A N 1
ATOM 1552 C CA . ASP A 1 103 ? 16.78119 15.57950 -16.65506 1.000 26.08959 146 ASP A CA 1
ATOM 1553 C C . ASP A 1 103 ? 16.94022 14.64579 -15.45948 1.000 23.66132 146 ASP A C 1
ATOM 1554 O O . ASP A 1 103 ? 17.58965 13.60473 -15.58999 1.000 25.28247 146 ASP A O 1
ATOM 1563 N N . VAL A 1 104 ? 16.39000 14.98828 -14.30325 1.000 20.31611 147 VAL A N 1
ATOM 1564 C CA . VAL A 1 104 ? 16.36443 14.07378 -13.16404 1.000 18.07800 147 VAL A CA 1
ATOM 1565 C C . VAL A 1 104 ? 15.12417 13.20302 -13.31839 1.000 18.15419 147 VAL A C 1
ATOM 1566 O O . VAL A 1 104 ? 14.00792 13.71896 -13.42584 1.000 21.45311 147 VAL A O 1
ATOM 1579 N N . SER A 1 105 ? 15.32012 11.88681 -13.38340 1.000 14.80825 148 SER A N 1
ATOM 1580 C CA . SER A 1 105 ? 14.20202 10.96107 -13.54034 1.000 14.11422 148 SER A CA 1
ATOM 1581 C C . SER A 1 105 ? 13.55887 10.67917 -12.18880 1.000 14.96320 148 SER A C 1
ATOM 1582 O O . SER A 1 105 ? 14.24979 10.48527 -11.19046 1.000 16.17200 148 SER A O 1
ATOM 1590 N N . LEU A 1 106 ? 12.22811 10.64015 -12.15901 1.000 14.49236 149 LEU A N 1
ATOM 1591 C CA . LEU A 1 106 ? 11.47327 10.32087 -10.95209 1.000 13.40610 149 LEU A CA 1
ATOM 1592 C C . LEU A 1 106 ? 10.80283 8.96761 -11.12168 1.000 13.05865 149 LEU A C 1
ATOM 1593 O O . LEU A 1 106 ? 10.10368 8.74030 -12.11234 1.000 14.66024 149 LEU A O 1
ATOM 1609 N N . LEU A 1 107 ? 10.99292 8.07619 -10.15262 1.000 12.09634 150 LEU A N 1
ATOM 1610 C CA . LEU A 1 107 ? 10.35208 6.77174 -10.20514 1.000 13.54384 150 LEU A CA 1
ATOM 1611 C C . LEU A 1 107 ? 9.60136 6.52623 -8.91058 1.000 12.41593 150 LEU A C 1
ATOM 1612 O O . LEU A 1 107 ? 10.00724 6.98753 -7.84717 1.000 13.70747 150 LEU A O 1
ATOM 1628 N N . ILE A 1 108 ? 8.49606 5.79167 -9.00631 1.000 12.65187 151 ILE A N 1
ATOM 1629 C CA . ILE A 1 108 ? 7.76669 5.34825 -7.83094 1.000 12.07164 151 ILE A CA 1
ATOM 1630 C C . ILE A 1 108 ? 8.27915 3.96505 -7.44917 1.000 11.60289 151 ILE A C 1
ATOM 1631 O O . ILE A 1 108 ? 8.26550 3.04133 -8.26396 1.000 12.86157 151 ILE A O 1
ATOM 1647 N N . SER A 1 109 ? 8.74285 3.81881 -6.20796 1.000 12.33807 152 SER A N 1
ATOM 1648 C CA . SER A 1 109 ? 9.23525 2.54272 -5.71229 1.000 11.45616 152 SER A CA 1
ATOM 1649 C C . SER A 1 109 ? 8.11594 1.84284 -4.95834 1.000 11.71360 152 SER A C 1
ATOM 1650 O O . SER A 1 109 ? 7.49518 2.43522 -4.06277 1.000 13.41538 152 SER A O 1
ATOM 1658 N N . VAL A 1 110 ? 7.81666 0.61250 -5.36956 1.000 11.69636 153 VAL A N 1
ATOM 1659 C CA . VAL A 1 110 ? 6.72827 -0.18869 -4.81275 1.000 11.78434 153 VAL A CA 1
ATOM 1660 C C . VAL A 1 110 ? 7.34824 -1.33676 -4.03251 1.000 11.02561 153 VAL A C 1
ATOM 1661 O O . VAL A 1 110 ? 8.11603 -2.12857 -4.58503 1.000 11.95623 153 VAL A O 1
ATOM 1674 N N . GLY A 1 111 ? 7.02133 -1.42010 -2.74780 1.000 12.57033 154 GLY A N 1
ATOM 1675 C CA . GLY A 1 111 ? 7.53273 -2.47344 -1.90783 1.000 12.93054 154 GLY A CA 1
ATOM 1676 C C . GLY A 1 111 ? 8.30095 -1.98653 -0.70122 1.000 14.37452 154 GLY A C 1
ATOM 1677 O O . GLY A 1 111 ? 7.81103 -1.17745 0.09328 1.000 15.48735 154 GLY A O 1
ATOM 1681 N N . GLY A 1 112 ? 9.49481 -2.53283 -0.52945 1.000 13.75829 155 GLY A N 1
ATOM 1682 C CA . GLY A 1 112 ? 10.28773 -2.31151 0.65914 1.000 12.60998 155 GLY A CA 1
ATOM 1683 C C . GLY A 1 112 ? 9.96970 -3.31794 1.74992 1.000 12.70128 155 GLY A C 1
ATOM 1684 O O . GLY A 1 112 ? 9.06769 -4.15217 1.64574 1.000 12.91532 155 GLY A O 1
ATOM 1688 N N . TRP A 1 113 ? 10.69899 -3.19255 2.85909 1.000 13.48326 156 TRP A N 1
ATOM 1689 C CA . TRP A 1 113 ? 10.58058 -4.15652 3.94913 1.000 13.13387 156 TRP A CA 1
ATOM 1690 C C . TRP A 1 113 ? 9.15329 -4.25292 4.47467 1.000 13.48204 156 TRP A C 1
ATOM 1691 O O . TRP A 1 113 ? 8.69175 -5.34743 4.82598 1.000 15.28526 156 TRP A O 1
ATOM 1712 N N . THR A 1 114 ? 8.45639 -3.12014 4.56966 1.000 13.98280 157 THR A N 1
ATOM 1713 C CA . THR A 1 114 ? 7.12430 -3.05204 5.15656 1.000 15.50120 157 THR A CA 1
ATOM 1714 C C . THR A 1 114 ? 6.03719 -2.85609 4.10896 1.000 17.22772 157 THR A C 1
ATOM 1715 O O . THR A 1 114 ? 4.87313 -2.66349 4.46395 1.000 19.45028 157 THR A O 1
ATOM 1726 N N . GLY A 1 115 ? 6.38575 -2.88904 2.82854 1.000 15.25247 158 GLY A N 1
ATOM 1727 C CA . GLY A 1 115 ? 5.42714 -2.68563 1.75878 1.000 15.39410 158 GLY A CA 1
ATOM 1728 C C . GLY A 1 115 ? 5.33251 -3.83445 0.77356 1.000 13.68627 158 GLY A C 1
ATOM 1729 O O . GLY A 1 115 ? 4.78004 -3.67584 -0.31578 1.000 15.07264 158 GLY A O 1
ATOM 1733 N N . THR A 1 116 ? 5.87783 -4.99321 1.13068 1.000 13.43921 159 THR A N 1
ATOM 1734 C CA . THR A 1 116 ? 5.84975 -6.15509 0.24851 1.000 13.12422 159 THR A CA 1
ATOM 1735 C C . THR A 1 116 ? 4.60310 -7.01236 0.44054 1.000 13.24663 159 THR A C 1
ATOM 1736 O O . THR A 1 116 ? 4.26387 -7.80048 -0.44692 1.000 14.13076 159 THR A O 1
ATOM 1747 N N . ARG A 1 117 ? 3.89821 -6.86564 1.55993 1.000 13.50060 160 ARG A N 1
ATOM 1748 C CA . ARG A 1 117 ? 2.89221 -7.85290 1.94275 1.000 13.81870 160 ARG A CA 1
ATOM 1749 C C . ARG A 1 117 ? 1.94125 -8.22080 0.80307 1.000 14.45777 160 ARG A C 1
ATOM 1750 O O . ARG A 1 1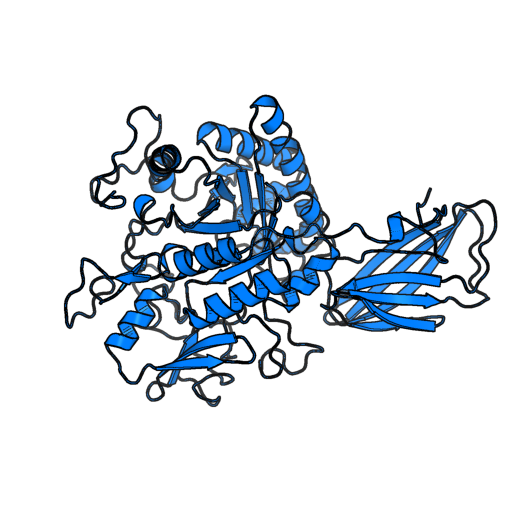17 ? 1.72055 -9.39960 0.52972 1.000 15.37449 160 ARG A O 1
ATOM 1771 N N . CYS A 1 118 ? 1.32164 -7.24121 0.15973 1.000 14.29414 161 CYS A N 1
ATOM 1772 C CA . CYS A 1 118 ? 0.26815 -7.59706 -0.78230 1.000 16.11442 161 CYS A CA 1
ATOM 1773 C C . CYS A 1 118 ? 0.80055 -7.96437 -2.16641 1.000 16.31839 161 CYS A C 1
ATOM 1774 O O . CYS A 1 118 ? 0.02137 -8.38492 -3.02752 1.000 17.20094 161 CYS A O 1
ATOM 1782 N N . PHE A 1 119 ? 2.10927 -7.86491 -2.40619 1.000 14.41540 162 PHE A N 1
ATOM 1783 C CA . PHE A 1 119 ? 2.66511 -8.51598 -3.58668 1.000 13.99291 162 PHE A CA 1
ATOM 1784 C C . PHE A 1 119 ? 2.32636 -10.00175 -3.59176 1.000 14.72655 162 PHE A C 1
ATOM 1785 O O . PHE A 1 119 ? 2.11325 -10.58617 -4.65442 1.000 15.64929 162 PHE A O 1
ATOM 1802 N N . TYR A 1 120 ? 2.30120 -10.63545 -2.41071 1.000 15.24635 163 TYR A N 1
ATOM 1803 C CA . TYR A 1 120 ? 2.15693 -12.08490 -2.35873 1.000 16.88151 163 TYR A CA 1
ATOM 1804 C C . TYR A 1 120 ? 0.82431 -12.53096 -2.93487 1.000 17.60729 163 TYR A C 1
ATOM 1805 O O . TYR A 1 120 ? 0.76716 -13.52095 -3.66909 1.000 20.25800 163 TYR A O 1
ATOM 1823 N N . THR A 1 121 ? -0.25631 -11.81696 -2.6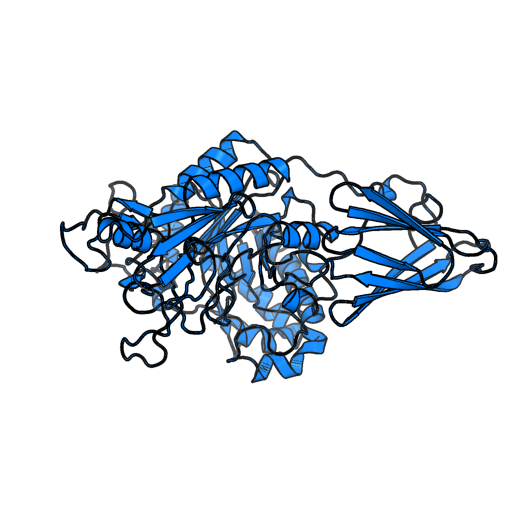1656 1.000 17.40333 164 THR A N 1
ATOM 1824 C CA . THR A 1 121 ? -1.55823 -12.18264 -3.15731 1.000 18.96462 164 THR A CA 1
ATOM 1825 C C . THR A 1 121 ? -1.74222 -11.66229 -4.57980 1.000 17.19607 164 THR A C 1
ATOM 1826 O O . THR A 1 121 ? -2.42051 -12.30304 -5.39077 1.000 18.10428 164 THR A O 1
ATOM 1837 N N . MET A 1 122 ? -1.13421 -10.52561 -4.91200 1.000 15.61925 165 MET A N 1
ATOM 1838 C CA . MET A 1 122 ? -1.27062 -9.99447 -6.26262 1.000 14.35258 165 MET A CA 1
ATOM 1839 C C . MET A 1 122 ? -0.63072 -10.90829 -7.30503 1.000 15.06950 165 MET A C 1
ATOM 1840 O O . MET A 1 122 ? -1.14522 -11.02390 -8.42687 1.000 15.95399 165 MET A O 1
ATOM 1854 N N . ILE A 1 123 ? 0.48296 -11.56842 -6.97180 1.000 14.42553 166 ILE A N 1
ATOM 1855 C CA . ILE A 1 123 ? 1.13489 -12.42058 -7.96699 1.000 14.72029 166 ILE A CA 1
ATOM 1856 C C . ILE A 1 123 ? 0.43235 -13.75643 -8.15915 1.000 15.34940 166 ILE A C 1
ATOM 1857 O O . ILE A 1 123 ? 0.82957 -14.51703 -9.05009 1.000 16.26368 166 ILE A O 1
ATOM 1873 N N . ASP A 1 124 ? -0.63296 -14.04251 -7.40150 1.000 15.81725 167 ASP A N 1
ATOM 1874 C CA . ASP A 1 124 ? -1.25545 -15.36763 -7.45603 1.000 17.84122 167 ASP A CA 1
ATOM 1875 C C . ASP A 1 124 ? -1.85817 -15.67481 -8.82350 1.000 17.90781 167 ASP A C 1
ATOM 1876 O O . ASP A 1 124 ? -1.91283 -16.84778 -9.21200 1.000 19.92495 167 ASP A O 1
ATOM 1885 N N . THR A 1 125 ? -2.34578 -14.66698 -9.55399 1.000 18.03343 168 THR A N 1
ATOM 1886 C CA . THR A 1 125 ? -2.97123 -14.90457 -10.84945 1.000 19.08790 168 THR A CA 1
ATOM 1887 C C . THR A 1 125 ? -2.48000 -13.89662 -11.88205 1.000 17.39241 168 THR A C 1
ATOM 1888 O O . THR A 1 125 ? -2.06617 -12.77599 -11.56320 1.000 16.66306 168 THR A O 1
ATOM 1899 N N . ASP A 1 126 ? -2.55833 -14.31072 -13.14680 1.000 17.54908 169 ASP A N 1
ATOM 1900 C CA . ASP A 1 126 ? -2.16242 -13.42926 -14.23865 1.000 18.43122 169 ASP A CA 1
ATOM 1901 C C . ASP A 1 126 ? -3.07722 -12.21307 -14.33213 1.000 18.17095 169 ASP A C 1
ATOM 1902 O O . ASP A 1 126 ? -2.61717 -11.10954 -14.63885 1.000 18.63094 169 ASP A O 1
ATOM 1911 N N . ASN A 1 127 ? -4.37519 -12.38171 -14.07910 1.000 19.04126 170 ASN A N 1
ATOM 1912 C CA . ASN A 1 127 ? -5.26903 -11.23003 -14.14866 1.000 20.23252 170 ASN A CA 1
ATOM 1913 C C . ASN A 1 127 ? -4.91103 -10.18890 -13.09857 1.000 17.90739 170 ASN A C 1
ATOM 1914 O O . ASN A 1 127 ? -4.98579 -8.98520 -13.36050 1.000 18.04129 170 ASN A O 1
ATOM 1925 N N . ARG A 1 128 ? -4.51240 -10.63279 -11.90386 1.000 17.17289 171 ARG A N 1
ATOM 1926 C CA . ARG A 1 128 ? -4.13168 -9.68135 -10.86175 1.000 16.26008 171 ARG A CA 1
ATOM 1927 C C . ARG A 1 128 ? -2.83346 -8.97102 -11.21918 1.000 15.38227 171 ARG A C 1
ATOM 1928 O O . ARG A 1 128 ? -2.69171 -7.76941 -10.97702 1.000 16.19342 171 ARG A O 1
ATOM 1949 N N . ILE A 1 129 ? -1.87560 -9.69634 -11.80798 1.000 14.78414 172 ILE A N 1
ATOM 1950 C CA . ILE A 1 129 ? -0.63572 -9.06204 -12.26780 1.000 14.67404 172 ILE A CA 1
ATOM 1951 C C . ILE A 1 129 ? -0.93471 -8.02891 -13.34693 1.000 14.56919 172 ILE A C 1
ATOM 1952 O O . ILE A 1 129 ? -0.38496 -6.92250 -13.34113 1.000 14.73099 172 ILE A O 1
ATOM 1968 N N . ASN A 1 130 ? -1.81430 -8.37225 -14.28595 1.000 15.04635 173 ASN A N 1
ATOM 1969 C CA . ASN A 1 130 ? -2.18680 -7.42909 -15.33247 1.000 15.54512 173 ASN A CA 1
ATOM 1970 C C . ASN A 1 130 ? -2.85340 -6.19509 -14.74520 1.000 14.87985 173 ASN A C 1
ATOM 1971 O O . ASN A 1 130 ? -2.55428 -5.06747 -15.15484 1.000 16.76615 173 ASN A O 1
ATOM 1982 N N . THR A 1 131 ? -3.76171 -6.39475 -13.78654 1.000 15.72107 174 THR A N 1
ATOM 1983 C CA . THR A 1 131 ? -4.39640 -5.26655 -13.10005 1.000 16.13936 174 THR A CA 1
ATOM 1984 C C . THR A 1 131 ? -3.35674 -4.38327 -12.43221 1.000 14.62890 174 THR A C 1
ATOM 1985 O O . THR A 1 131 ? -3.39369 -3.15764 -12.55769 1.000 14.86214 174 THR A O 1
ATOM 1996 N N . PHE A 1 132 ? -2.41607 -4.99177 -11.72142 1.000 14.60547 175 PHE A N 1
ATOM 1997 C CA . PHE A 1 132 ? -1.39058 -4.20912 -11.04783 1.000 13.50471 175 PHE A CA 1
ATOM 1998 C C . PHE A 1 132 ? -0.54543 -3.43342 -12.05571 1.000 12.60894 175 PHE A C 1
ATOM 1999 O O . PHE A 1 132 ? -0.29222 -2.23218 -11.88586 1.000 13.17962 175 PHE A O 1
ATOM 2016 N N . ALA A 1 133 ? -0.09100 -4.10643 -13.11126 1.000 13.82814 176 ALA A N 1
ATOM 2017 C CA . ALA A 1 133 ? 0.77909 -3.44520 -14.07708 1.000 14.06532 176 ALA A CA 1
ATOM 2018 C C . ALA A 1 133 ? 0.05434 -2.29056 -14.75591 1.000 14.02605 176 ALA A C 1
ATOM 2019 O O . ALA A 1 133 ? 0.61723 -1.20376 -14.91595 1.000 14.00632 176 ALA A O 1
ATOM 2026 N N . ASP A 1 134 ? -1.20242 -2.50377 -15.15793 1.000 14.52656 177 ASP A N 1
ATOM 2027 C CA . ASP A 1 134 ? -1.97565 -1.41178 -15.73392 1.000 14.22441 177 ASP A CA 1
ATOM 2028 C C . ASP A 1 134 ? -2.11263 -0.26064 -14.74312 1.000 13.54537 177 ASP A C 1
ATOM 2029 O O . ASP A 1 134 ? -2.05286 0.90672 -15.12784 1.000 14.54120 177 ASP A O 1
ATOM 2038 N N . SER A 1 135 ? -2.31991 -0.57386 -13.46552 1.000 14.38521 178 SER A N 1
ATOM 2039 C CA . SER A 1 135 ? -2.46368 0.48319 -12.47220 1.000 13.77430 178 SER A CA 1
ATOM 2040 C C . SER A 1 135 ? -1.17647 1.28345 -12.30627 1.000 13.15982 178 SER A C 1
ATOM 2041 O O . SER A 1 135 ? -1.23862 2.48751 -12.02381 1.000 14.46186 178 SER A O 1
ATOM 2049 N N . CYS A 1 136 ? -0.01431 0.65043 -12.50221 1.000 12.99571 179 CYS A N 1
ATOM 2050 C CA . CYS A 1 136 ? 1.24933 1.38077 -12.43492 1.000 12.95326 179 CYS A CA 1
ATOM 2051 C C . CYS A 1 136 ? 1.36854 2.37323 -13.58734 1.000 12.73416 179 CYS A C 1
ATOM 2052 O O . CYS A 1 136 ? 1.84266 3.50580 -13.40358 1.000 13.67671 179 CYS A O 1
ATOM 2060 N N . VAL A 1 137 ? 0.95908 1.96058 -14.78297 1.000 13.75357 180 VAL A N 1
ATOM 2061 C CA . VAL A 1 137 ? 0.94028 2.87394 -15.92188 1.000 13.91459 180 VAL A CA 1
ATOM 2062 C C . VAL A 1 137 ? 0.01211 4.04817 -15.64786 1.000 13.26308 180 VAL A C 1
ATOM 2063 O O . VAL A 1 137 ? 0.37502 5.21434 -15.85589 1.000 14.23948 180 VAL A O 1
ATOM 2076 N N . ASP A 1 138 ? -1.19626 3.76233 -15.14689 1.000 14.56361 181 ASP A N 1
ATOM 2077 C CA . ASP A 1 138 ? -2.12476 4.84802 -14.84008 1.000 16.39865 181 ASP A CA 1
ATOM 2078 C C . ASP A 1 138 ? -1.50345 5.81676 -13.83215 1.000 14.69834 181 ASP A C 1
ATOM 2079 O O . ASP A 1 138 ? -1.66664 7.04295 -13.93851 1.000 16.83052 181 ASP A O 1
ATOM 2088 N N . PHE A 1 139 ? -0.81016 5.27346 -12.82740 1.000 14.57837 182 PHE A N 1
ATOM 2089 C CA . PHE A 1 139 ? -0.28196 6.07161 -11.72445 1.000 14.52393 182 PHE A CA 1
ATOM 2090 C C . PHE A 1 139 ? 0.85206 6.97742 -12.18465 1.000 13.59978 182 PHE A C 1
ATOM 2091 O O . PHE A 1 139 ? 0.89178 8.16936 -11.83033 1.000 14.37688 182 PHE A O 1
ATOM 2108 N N . ILE A 1 140 ? 1.78765 6.43724 -12.97131 1.000 14.06008 183 ILE A N 1
ATOM 2109 C CA . ILE A 1 140 ? 2.89741 7.28104 -13.40818 1.000 14.02308 183 ILE A CA 1
ATOM 2110 C C . ILE A 1 140 ? 2.41301 8.38820 -14.35044 1.000 13.97438 183 ILE A C 1
ATOM 2111 O O . ILE A 1 140 ? 2.95915 9.49432 -14.34779 1.000 15.18946 183 ILE A O 1
ATOM 2127 N N . ARG A 1 141 ? 1.40147 8.11437 -15.18026 1.000 14.83074 184 ARG A N 1
ATOM 2128 C CA . ARG A 1 141 ? 0.80591 9.17464 -15.99129 1.000 15.75808 184 ARG A CA 1
ATOM 2129 C C . ARG A 1 141 ? 0.13811 10.23072 -15.12093 1.000 16.87071 184 ARG A C 1
ATOM 2130 O O . ARG A 1 141 ? 0.28420 11.43745 -15.36313 1.000 18.65462 184 ARG A O 1
ATOM 2151 N N . LYS A 1 142 ? -0.62223 9.79528 -14.11776 1.000 15.89392 185 LYS A N 1
ATOM 2152 C CA . LYS A 1 142 ? -1.39046 10.72713 -13.29529 1.000 16.26612 185 LYS A CA 1
ATOM 2153 C C . LYS A 1 142 ? -0.48573 11.67683 -12.52072 1.000 16.81619 185 LYS A C 1
ATOM 2154 O O . LYS A 1 142 ? -0.79470 12.86644 -12.38464 1.000 18.03302 185 LYS A O 1
ATOM 2173 N N . TYR A 1 143 ? 0.63283 11.17363 -12.00826 1.000 15.95795 186 TYR A N 1
ATOM 2174 C CA . TYR A 1 143 ? 1.45645 11.91275 -11.06513 1.000 16.40207 186 TYR A CA 1
ATOM 2175 C C . TYR A 1 143 ? 2.80519 12.32016 -11.64400 1.000 17.31618 186 TYR A C 1
ATOM 2176 O O . TYR A 1 143 ? 3.66753 12.81265 -10.90851 1.000 17.54280 186 TYR A O 1
ATOM 2194 N N . GLY A 1 144 ? 2.99369 12.16257 -12.94737 1.000 16.77234 187 GLY A N 1
ATOM 2195 C CA . GLY A 1 144 ? 4.18172 12.68803 -13.59509 1.000 17.76720 187 GLY A CA 1
ATOM 2196 C C . GLY A 1 144 ? 5.45722 11.94226 -13.27081 1.000 15.97598 187 GLY A C 1
ATOM 2197 O O . GLY A 1 144 ? 6.53067 12.55530 -13.22622 1.000 17.77746 187 GLY A O 1
ATOM 2201 N N . PHE A 1 145 ? 5.38019 10.63360 -13.04940 1.000 15.61134 188 PHE A N 1
ATOM 2202 C CA . PHE A 1 145 ? 6.57334 9.83932 -12.82104 1.000 14.68864 188 PHE A CA 1
ATOM 2203 C C . PHE A 1 145 ? 7.12470 9.32443 -14.14540 1.000 15.26502 188 PHE A C 1
ATOM 2204 O O . PHE A 1 145 ? 6.39975 9.15636 -15.13208 1.000 15.87980 188 PHE A O 1
ATOM 2221 N N . ASP A 1 146 ? 8.42523 9.07136 -14.14989 1.000 15.04431 189 ASP A N 1
ATOM 2222 C CA . ASP A 1 146 ? 9.14381 8.55961 -15.30179 1.000 13.82567 189 ASP A CA 1
ATOM 2223 C C . ASP A 1 146 ? 9.28696 7.04991 -15.31002 1.000 13.42722 189 ASP A C 1
ATOM 2224 O O . ASP A 1 146 ? 9.80445 6.50245 -16.29259 1.000 15.10031 189 ASP A O 1
ATOM 2233 N N . GLY A 1 147 ? 8.87826 6.36579 -14.25461 1.000 13.45471 190 GLY A N 1
ATOM 2234 C CA . GLY A 1 147 ? 9.03595 4.92802 -14.23136 1.000 13.73937 190 GLY A CA 1
ATOM 2235 C C . GLY A 1 147 ? 8.63903 4.34469 -12.89746 1.000 12.02246 190 GLY A C 1
ATOM 2236 O O . GLY A 1 147 ? 8.16981 5.04854 -11.98814 1.000 12.53292 190 GLY A O 1
ATOM 2240 N N . VAL A 1 148 ? 8.87060 3.03422 -12.80360 1.000 11.58883 191 VAL A N 1
ATOM 2241 C CA . VAL A 1 148 ? 8.47746 2.19805 -11.67893 1.000 11.94140 191 VAL A CA 1
ATOM 2242 C C . VAL A 1 148 ? 9.69952 1.41828 -11.22154 1.000 11.75313 191 VAL A C 1
ATOM 2243 O O . VAL A 1 148 ? 10.40960 0.83900 -12.05127 1.000 12.26370 191 VAL A O 1
ATOM 2256 N N . ASP A 1 149 ? 9.91885 1.37165 -9.90421 1.000 11.04891 192 ASP A N 1
ATOM 2257 C CA . ASP A 1 149 ? 10.96073 0.56599 -9.27934 1.000 11.10893 192 ASP A CA 1
ATOM 2258 C C . ASP A 1 149 ? 10.26518 -0.47149 -8.41677 1.000 11.48578 192 ASP A C 1
ATOM 2259 O O . ASP A 1 149 ? 9.39514 -0.12620 -7.60584 1.000 13.81137 192 ASP A O 1
ATOM 2268 N N . ILE A 1 150 ? 10.61236 -1.74041 -8.61078 1.000 10.64986 193 ILE A N 1
ATOM 2269 C CA . ILE A 1 150 ? 10.02122 -2.82662 -7.82582 1.000 10.74052 193 ILE A CA 1
ATOM 2270 C C . ILE A 1 150 ? 11.01880 -3.26807 -6.76504 1.000 10.27559 193 ILE A C 1
ATOM 2271 O O . ILE A 1 150 ? 12.14672 -3.67547 -7.08086 1.000 11.51919 193 ILE A O 1
ATOM 2287 N N . ASP A 1 151 ? 10.58755 -3.22099 -5.51321 1.000 10.13619 194 ASP A N 1
ATOM 2288 C CA . ASP A 1 151 ? 11.40237 -3.56895 -4.34867 1.000 12.57665 194 ASP A CA 1
ATOM 2289 C C . ASP A 1 151 ? 10.66320 -4.65031 -3.54894 1.000 12.59921 194 ASP A C 1
ATOM 2290 O O . ASP A 1 151 ? 10.20799 -4.43954 -2.43060 1.000 13.08276 194 ASP A O 1
ATOM 2300 N N . PHE A 1 152 ? 10.54191 -5.83231 -4.14557 1.000 12.20103 195 PHE A N 1
ATOM 2301 C CA . PHE A 1 152 ? 9.84377 -6.97281 -3.54279 1.000 11.41035 195 PHE A CA 1
ATOM 2302 C C . PHE A 1 152 ? 10.82342 -7.68098 -2.61841 1.000 11.08746 195 PHE A C 1
ATOM 2303 O O . PHE A 1 152 ? 11.85491 -8.17777 -3.08130 1.000 12.44776 195 PHE A O 1
ATOM 2320 N N . GLU A 1 153 ? 10.53179 -7.70180 -1.32138 1.000 11.75440 196 GLU A N 1
ATOM 2321 C CA . GLU A 1 153 ? 11.45583 -8.25870 -0.32338 1.000 13.60033 196 GLU A CA 1
ATOM 2322 C C . GLU A 1 153 ? 10.82612 -9.47961 0.36055 1.000 13.98216 196 GLU A C 1
ATOM 2323 O O . GLU A 1 153 ? 10.22058 -9.35397 1.42815 1.000 13.72555 196 GLU A O 1
ATOM 2336 N N . TYR A 1 154 ? 10.98163 -10.67739 -0.22909 1.000 12.58244 197 TYR A N 1
ATOM 2337 C CA . TYR A 1 154 ? 11.78318 -11.08803 -1.38357 1.000 12.28325 197 TYR A CA 1
ATOM 2338 C C . TYR A 1 154 ? 11.06827 -12.19479 -2.15093 1.000 12.58849 197 TYR A C 1
ATOM 2339 O O . TYR A 1 154 ? 10.37372 -13.03264 -1.55103 1.000 13.22573 197 TYR A O 1
ATOM 2357 N N . PRO A 1 155 ? 11.25210 -12.22642 -3.46388 1.000 12.43609 198 PRO A N 1
ATOM 2358 C CA . PRO A 1 155 ? 10.60837 -13.25854 -4.29258 1.000 12.39194 198 PRO A CA 1
ATOM 2359 C C . PRO A 1 155 ? 11.45132 -14.52862 -4.32327 1.000 12.56343 198 PRO A C 1
ATOM 2360 O O . PRO A 1 155 ? 11.91234 -14.98151 -5.37953 1.000 14.41916 198 PRO A O 1
ATOM 2371 N N . SER A 1 156 ? 11.66178 -15.11029 -3.14221 1.000 11.88212 199 SER A N 1
ATOM 2372 C CA . SER A 1 156 ? 12.58489 -16.21331 -2.95084 1.000 12.60617 199 SER A CA 1
ATOM 2373 C C . SER A 1 156 ? 11.88803 -17.37548 -2.25363 1.000 11.91805 199 SER A C 1
ATOM 2374 O O . SER A 1 156 ? 10.99757 -17.18099 -1.42725 1.000 13.01562 199 SER A O 1
ATOM 2382 N N . SER A 1 157 ? 12.29688 -18.59714 -2.59424 1.000 11.77135 200 SER A N 1
ATOM 2383 C CA . SER A 1 157 ? 11.79798 -19.76458 -1.87935 1.000 12.49107 200 SER A CA 1
ATOM 2384 C C . SER A 1 157 ? 12.44205 -19.94393 -0.50816 1.000 13.88762 200 SER A C 1
ATOM 2385 O O . SER A 1 157 ? 12.02809 -20.84146 0.23275 1.000 15.73971 200 SER A O 1
ATOM 2393 N N . THR A 1 158 ? 13.43460 -19.14069 -0.14816 1.000 12.97312 201 THR A N 1
ATOM 2394 C CA . THR A 1 158 ? 14.12092 -19.33415 1.12709 1.000 14.38469 201 THR A CA 1
ATOM 2395 C C . THR A 1 158 ? 13.15007 -19.12602 2.27947 1.000 14.24635 201 THR A C 1
ATOM 2396 O O . THR A 1 158 ? 12.59658 -18.04292 2.45637 1.000 15.02322 201 THR A O 1
ATOM 2407 N N . SER A 1 159 ? 12.92325 -20.17877 3.05399 1.000 15.97959 202 SER A N 1
ATOM 2408 C CA . SER A 1 159 ? 11.96902 -20.10012 4.14366 1.000 16.99706 202 SER A CA 1
ATOM 2409 C C . SER A 1 159 ? 12.39090 -19.03982 5.14976 1.000 15.73912 202 SER A C 1
ATOM 2410 O O . SER A 1 159 ? 13.56776 -18.92437 5.51576 1.000 15.93298 202 SER A O 1
ATOM 2418 N N . GLN A 1 160 ? 11.40897 -18.26970 5.60480 1.000 15.91759 203 GLN A N 1
ATOM 2419 C CA . GLN A 1 160 ? 11.57170 -17.29416 6.67090 1.000 16.20898 203 GLN A CA 1
ATOM 2420 C C . GLN A 1 160 ? 12.40462 -16.08163 6.25797 1.000 14.64558 203 GLN A C 1
ATOM 2421 O O . GLN A 1 160 ? 12.91577 -15.35541 7.10986 1.000 15.69237 203 GLN A O 1
ATOM 2435 N N . SER A 1 161 ? 12.52259 -15.82956 4.96526 1.000 14.65974 204 SER A N 1
ATOM 2436 C CA . SER A 1 161 ? 13.13780 -14.60597 4.47319 1.000 14.41861 204 SER A CA 1
ATOM 2437 C C . SER A 1 161 ? 12.08279 -13.51488 4.34175 1.000 14.51336 204 SER A C 1
ATOM 2438 O O . SER A 1 161 ? 10.88631 -13.78804 4.25897 1.000 15.53910 204 SER A O 1
ATOM 2446 N N . GLY A 1 162 ? 12.54122 -12.26457 4.36926 1.000 14.38617 205 GLY A N 1
ATOM 2447 C CA . GLY A 1 162 ? 11.63104 -11.14308 4.31592 1.000 15.35823 205 GLY A CA 1
ATOM 2448 C C . GLY A 1 162 ? 10.98686 -10.88335 5.66677 1.000 14.77978 205 GLY A C 1
ATOM 2449 O O . GLY A 1 162 ? 11.29966 -11.51690 6.67402 1.000 15.92960 205 GLY A O 1
ATOM 2453 N N . ASN A 1 163 ? 10.06057 -9.93502 5.67190 1.000 14.67053 206 ASN A N 1
ATOM 2454 C CA . ASN A 1 163 ? 9.44684 -9.46092 6.90553 1.000 14.98872 206 ASN A CA 1
ATOM 2455 C C . ASN A 1 163 ? 8.66154 -10.58278 7.58790 1.000 15.38686 206 ASN A C 1
ATOM 2456 O O . ASN A 1 163 ? 7.73660 -11.14042 6.97887 1.000 16.08386 206 ASN A O 1
ATOM 2467 N N . PRO A 1 164 ? 8.95393 -10.90969 8.85014 1.000 15.80447 207 PRO A N 1
ATOM 2468 C CA . PRO A 1 164 ? 8.20034 -11.98206 9.52049 1.000 17.28804 207 PRO A CA 1
ATOM 2469 C C . PRO A 1 164 ? 6.72172 -11.69699 9.63017 1.000 17.37072 207 PRO A C 1
ATOM 2470 O O . PRO A 1 164 ? 5.92662 -12.64011 9.74358 1.000 17.68789 207 PRO A O 1
ATOM 2481 N N . ASP A 1 165 ? 6.31724 -10.42804 9.60512 1.000 16.17835 208 ASP A N 1
ATOM 2482 C CA . ASP A 1 165 ? 4.90363 -10.11528 9.66424 1.000 17.46769 208 ASP A CA 1
ATOM 2483 C C . ASP A 1 165 ? 4.14229 -10.71328 8.48465 1.000 17.44640 208 ASP A C 1
ATOM 2484 O O . ASP A 1 165 ? 2.91728 -10.84440 8.55553 1.000 19.49899 208 ASP A O 1
ATOM 2493 N N . ASP A 1 166 ? 4.83284 -11.06248 7.39632 1.000 15.33118 209 ASP A N 1
ATOM 2494 C CA . ASP A 1 166 ? 4.19305 -11.54186 6.17804 1.000 15.32682 209 ASP A CA 1
ATOM 2495 C C . ASP A 1 166 ? 4.34076 -13.04377 5.96862 1.000 15.41894 209 ASP A C 1
ATOM 2496 O O . ASP A 1 166 ? 3.97088 -13.54276 4.90205 1.000 14.98347 209 ASP A O 1
ATOM 2505 N N . PHE A 1 167 ? 4.86564 -13.77810 6.94777 1.000 16.09554 210 PHE A N 1
ATOM 2506 C CA . PHE A 1 167 ? 5.05360 -15.21609 6.76007 1.000 15.91663 210 PHE A CA 1
ATOM 2507 C C . PHE A 1 167 ? 3.74243 -15.93434 6.44831 1.000 16.77264 210 PHE A C 1
ATOM 2508 O O . PHE A 1 167 ? 3.75005 -16.95457 5.74971 1.000 16.16468 210 PHE A O 1
ATOM 2525 N N . ASP A 1 168 ? 2.61762 -15.43932 6.97410 1.000 16.17855 211 ASP A N 1
ATOM 2526 C CA . ASP A 1 168 ? 1.32471 -16.04203 6.67101 1.000 16.87750 211 ASP A CA 1
ATOM 2527 C C . ASP A 1 168 ? 1.01026 -16.03469 5.17724 1.000 15.76221 211 ASP A C 1
ATOM 2528 O O . ASP A 1 168 ? 0.23581 -16.88087 4.71673 1.000 17.75009 211 ASP A O 1
ATOM 2537 N N . LEU A 1 169 ? 1.58553 -15.10631 4.41102 1.000 14.52518 212 LEU A N 1
ATOM 2538 C CA . LEU A 1 169 ? 1.42467 -15.06043 2.96230 1.000 15.17364 212 LEU A CA 1
ATOM 2539 C C . LEU A 1 169 ? 2.63550 -15.59825 2.20463 1.000 15.17989 212 LEU A C 1
ATOM 2540 O O . LEU A 1 169 ? 2.46694 -16.25339 1.17369 1.000 15.53089 212 LEU A O 1
ATOM 2556 N N . SER A 1 170 ? 3.85045 -15.34933 2.68606 1.000 14.13188 213 SER A N 1
ATOM 2557 C CA . SER A 1 170 ? 5.02465 -15.77689 1.92589 1.000 13.70053 213 SER A CA 1
ATOM 2558 C C . SER A 1 170 ? 5.30053 -17.27141 2.08675 1.000 14.24840 213 SER A C 1
ATOM 2559 O O . SER A 1 170 ? 5.70281 -17.93892 1.12563 1.000 14.67512 213 SER A O 1
ATOM 2567 N N . GLU A 1 171 ? 5.10277 -17.81528 3.28463 1.000 13.91291 214 GLU A N 1
ATOM 2568 C CA . GLU A 1 171 ? 5.48031 -19.20331 3.52048 1.000 14.20719 214 GLU A CA 1
ATOM 2569 C C . GLU A 1 171 ? 4.67347 -20.18420 2.68552 1.000 15.29973 214 GLU A C 1
ATOM 2570 O O . GLU A 1 171 ? 5.28389 -21.11359 2.12528 1.000 15.85300 214 GLU A O 1
ATOM 2582 N N . PRO A 1 172 ? 3.35231 -20.03308 2.51857 1.000 14.85928 215 PRO A N 1
ATOM 2583 C CA . PRO A 1 172 ? 2.62022 -20.95745 1.64545 1.000 15.40056 215 PRO A CA 1
ATOM 2584 C C . PRO A 1 172 ? 2.98227 -20.83678 0.18629 1.000 14.70106 215 PRO A C 1
ATOM 2585 O O . PRO A 1 172 ? 2.60305 -21.71722 -0.59122 1.000 17.82074 215 PRO A O 1
ATOM 2596 N N . ARG A 1 173 ? 3.67945 -19.77812 -0.21429 1.000 14.90755 216 ARG A N 1
ATOM 2597 C CA . ARG A 1 173 ? 3.92899 -19.49063 -1.62192 1.000 13.45758 216 ARG A CA 1
ATOM 2598 C C . ARG A 1 173 ? 5.37775 -19.69967 -2.04452 1.000 13.46247 216 ARG A C 1
ATOM 2599 O O . ARG A 1 173 ? 5.71235 -19.44320 -3.20516 1.000 13.91540 216 ARG A O 1
ATOM 2620 N N . ARG A 1 174 ? 6.23736 -20.17757 -1.15101 1.000 13.93748 217 ARG A N 1
ATOM 2621 C CA . ARG A 1 174 ? 7.67451 -20.19177 -1.42613 1.000 13.98234 217 ARG A CA 1
ATOM 2622 C C . ARG A 1 174 ? 8.03607 -20.86868 -2.73774 1.000 13.96950 217 ARG A C 1
ATOM 2623 O O . ARG A 1 174 ? 8.93099 -20.39870 -3.44562 1.000 14.82809 217 ARG A O 1
ATOM 2644 N N . THR A 1 175 ? 7.39786 -21.99811 -3.05942 1.000 14.30301 218 THR A N 1
ATOM 2645 C CA . THR A 1 175 ? 7.83357 -22.75162 -4.23015 1.000 15.65124 218 THR A CA 1
ATOM 2646 C C . THR A 1 175 ? 7.58639 -22.01611 -5.54160 1.000 15.58688 218 THR A C 1
ATOM 2647 O O . THR A 1 175 ? 8.27765 -22.30127 -6.52584 1.000 18.44880 218 THR A O 1
ATOM 2658 N N . LYS A 1 176 ? 6.63228 -21.07740 -5.58604 1.000 15.09585 219 LYS A N 1
ATOM 2659 C CA . LYS A 1 176 ? 6.28534 -20.39088 -6.82562 1.000 14.94534 219 LYS A CA 1
ATOM 2660 C C . LYS A 1 176 ? 6.71856 -18.93580 -6.90139 1.000 13.93832 219 LYS A C 1
ATOM 2661 O O . LYS A 1 176 ? 6.57190 -18.33125 -7.96223 1.000 13.70648 219 LYS A O 1
ATOM 2680 N N . LEU A 1 177 ? 7.22996 -18.35205 -5.82514 1.000 13.98963 220 LEU A N 1
ATOM 2681 C CA . LEU A 1 177 ? 7.44684 -16.90451 -5.80877 1.000 13.57432 220 LEU A CA 1
ATOM 2682 C C . LEU A 1 177 ? 8.37156 -16.44812 -6.92835 1.000 13.87205 220 LEU A C 1
ATOM 2683 O O . LEU A 1 177 ? 8.11171 -15.42952 -7.57608 1.000 13.80715 220 LEU A O 1
ATOM 2699 N N . ASN A 1 178 ? 9.46925 -17.17076 -7.16082 1.000 13.29439 221 ASN A N 1
ATOM 2700 C CA . ASN A 1 178 ? 10.43334 -16.72364 -8.16021 1.000 13.78491 221 ASN A CA 1
ATOM 2701 C C . ASN A 1 178 ? 9.82530 -16.76482 -9.56180 1.000 13.61132 221 ASN A C 1
ATOM 2702 O O . ASN A 1 178 ? 9.99392 -15.82372 -10.34951 1.000 13.11439 221 ASN A O 1
ATOM 2713 N N . GLU A 1 179 ? 9.09587 -17.82978 -9.88682 1.000 13.88669 222 GLU A N 1
ATOM 2714 C CA . GLU A 1 179 ? 8.43454 -17.91470 -11.18449 1.000 14.15605 222 GLU A CA 1
ATOM 2715 C C . GLU A 1 179 ? 7.42522 -16.78977 -11.35909 1.000 13.91983 222 GLU A C 1
ATOM 2716 O O . GLU A 1 179 ? 7.37081 -16.14539 -12.41183 1.000 14.27882 222 GLU A O 1
ATOM 2728 N N . ARG A 1 180 ? 6.58851 -16.56541 -10.34520 1.000 13.64425 223 ARG A N 1
ATOM 2729 C CA . ARG A 1 180 ? 5.55636 -15.53424 -10.46678 1.000 13.48526 223 ARG A CA 1
ATOM 2730 C C . ARG A 1 180 ? 6.16458 -14.13889 -10.51300 1.000 12.16019 223 ARG A C 1
ATOM 2731 O O . ARG A 1 180 ? 5.66453 -13.27168 -11.23110 1.000 13.12833 223 ARG A O 1
ATOM 2752 N N . TYR A 1 181 ? 7.25964 -13.91257 -9.78516 1.000 12.44373 224 TYR A N 1
ATOM 2753 C CA . TYR A 1 181 ? 7.95706 -12.62984 -9.86840 1.000 12.50047 224 TYR A CA 1
ATOM 2754 C C . TYR A 1 181 ? 8.49956 -12.39434 -11.27278 1.000 11.80586 224 TYR A C 1
ATOM 2755 O O . TYR A 1 181 ? 8.44159 -11.27965 -11.78925 1.000 12.22017 224 TYR A O 1
ATOM 2773 N N . ASN A 1 182 ? 9.05579 -13.43292 -11.90827 1.000 11.83731 225 ASN A N 1
ATOM 2774 C CA . ASN A 1 182 ? 9.52292 -13.26261 -13.27519 1.000 12.04384 225 ASN A CA 1
ATOM 2775 C C . ASN A 1 182 ? 8.38419 -12.83193 -14.20265 1.000 12.61577 225 ASN A C 1
ATOM 2776 O O . ASN A 1 182 ? 8.57436 -11.96689 -15.06678 1.000 13.07423 225 ASN A O 1
ATOM 2787 N N . ILE A 1 183 ? 7.19721 -13.41242 -14.03238 1.000 12.70279 226 ILE A N 1
ATOM 2788 C CA . ILE A 1 183 ? 6.04312 -13.01783 -14.83729 1.000 13.02915 226 ILE A CA 1
ATOM 2789 C C . ILE A 1 183 ? 5.64614 -11.57476 -14.53493 1.000 13.01338 226 ILE A C 1
ATOM 2790 O O . ILE A 1 183 ? 5.32647 -10.79629 -15.44736 1.000 13.46412 226 ILE A O 1
ATOM 2806 N N . LEU A 1 184 ? 5.69551 -11.18664 -13.25564 1.000 12.44665 227 LEU A N 1
ATOM 2807 C CA . LEU A 1 184 ? 5.37413 -9.82381 -12.87115 1.000 11.79364 227 LEU A CA 1
ATOM 2808 C C . LEU A 1 184 ? 6.27470 -8.81982 -13.58447 1.000 11.85323 227 LEU A C 1
ATOM 2809 O O . LEU A 1 184 ? 5.79108 -7.83122 -14.15346 1.000 12.46275 227 LEU A O 1
ATOM 2825 N N . ILE A 1 185 ? 7.59500 -9.02972 -13.51750 1.000 11.31417 228 ILE A N 1
ATOM 2826 C CA . ILE A 1 185 ? 8.52471 -8.07131 -14.10907 1.000 11.39391 228 ILE A CA 1
ATOM 2827 C C . ILE A 1 185 ? 8.34003 -8.00658 -15.62075 1.000 11.59650 228 ILE A C 1
ATOM 2828 O O . ILE A 1 185 ? 8.29925 -6.92244 -16.20696 1.000 11.97535 228 ILE A O 1
ATOM 2844 N N . LYS A 1 186 ? 8.20758 -9.16487 -16.27168 1.000 12.21365 229 LYS A N 1
ATOM 2845 C CA . LYS A 1 186 ? 8.01716 -9.17914 -17.71821 1.000 12.92398 229 LYS A CA 1
ATOM 2846 C C . LYS A 1 186 ? 6.74002 -8.44615 -18.11832 1.000 12.10119 229 LYS A C 1
ATOM 2847 O O . LYS A 1 186 ? 6.72329 -7.70324 -19.11398 1.000 13.69411 229 LYS A O 1
ATOM 2866 N N . THR A 1 187 ? 5.65103 -8.66228 -17.37337 1.000 12.74781 230 THR A N 1
ATOM 2867 C CA . THR A 1 187 ? 4.38795 -7.99574 -17.68111 1.000 12.89570 230 THR A CA 1
ATOM 2868 C C . THR A 1 187 ? 4.49914 -6.48697 -17.47704 1.000 13.05152 230 THR A C 1
ATOM 2869 O O . THR A 1 187 ? 3.99683 -5.71120 -18.29859 1.000 13.17902 230 THR A O 1
ATOM 2880 N N . LEU A 1 188 ? 5.14842 -6.05327 -16.39354 1.000 12.71845 231 LEU A N 1
ATOM 2881 C CA . LEU A 1 188 ? 5.37285 -4.62715 -16.19482 1.000 11.77083 231 LEU A CA 1
ATOM 2882 C C . LEU A 1 188 ? 6.13237 -4.02559 -17.37051 1.000 12.26758 231 LEU A C 1
ATOM 2883 O O . LEU A 1 188 ? 5.76822 -2.96543 -17.88114 1.000 13.59133 231 LEU A O 1
ATOM 2899 N N . ARG A 1 189 ? 7.19734 -4.68957 -17.81250 1.000 12.20545 232 ARG A N 1
ATOM 2900 C CA . ARG A 1 189 ? 7.94400 -4.17223 -18.95081 1.000 12.36926 232 ARG A CA 1
ATOM 2901 C C . ARG A 1 189 ? 7.05212 -4.04649 -20.18394 1.000 12.72842 232 ARG A C 1
ATOM 2902 O O . ARG A 1 189 ? 7.11788 -3.04424 -20.90219 1.000 13.69079 232 ARG A O 1
ATOM 2923 N N . GLU A 1 190 ? 6.22294 -5.05610 -20.45722 1.000 13.11170 233 GLU A N 1
ATOM 2924 C CA . GLU A 1 190 ? 5.37699 -5.00219 -21.64456 1.000 14.16247 233 GLU A CA 1
ATOM 2925 C C . GLU A 1 190 ? 4.41287 -3.83023 -21.57481 1.000 14.36609 233 GLU A C 1
ATOM 2926 O O . GLU A 1 190 ? 4.22720 -3.09741 -22.55571 1.000 14.39800 233 GLU A O 1
ATOM 2938 N N . LYS A 1 191 ? 3.77490 -3.63631 -20.42161 1.000 14.68783 234 LYS A N 1
ATOM 2939 C CA . LYS A 1 191 ? 2.78580 -2.56727 -20.29780 1.000 14.73809 234 LYS A CA 1
ATOM 2940 C C . LYS A 1 191 ? 3.46036 -1.20599 -20.32265 1.000 13.30840 234 LYS A C 1
ATOM 2941 O O . LYS A 1 191 ? 2.94520 -0.25439 -20.92572 1.000 14.80657 234 LYS A O 1
ATOM 2960 N N . ILE A 1 192 ? 4.61607 -1.09411 -19.66416 1.000 13.05227 235 ILE A N 1
ATOM 2961 C CA . ILE A 1 192 ? 5.30960 0.18600 -19.60061 1.000 14.18736 235 ILE A CA 1
ATOM 2962 C C . ILE A 1 192 ? 5.82996 0.58247 -20.97625 1.000 14.44917 235 ILE A C 1
ATOM 2963 O O . ILE A 1 192 ? 5.73924 1.74962 -21.37448 1.000 15.39153 235 ILE A O 1
ATOM 2979 N N . ASP A 1 193 ? 6.33740 -0.38455 -21.74945 1.000 13.70789 236 ASP A N 1
ATOM 2980 C CA . ASP A 1 193 ? 6.82276 -0.07350 -23.09022 1.000 14.84645 236 ASP A CA 1
ATOM 2981 C C . ASP A 1 193 ? 5.69116 0.39977 -23.99947 1.000 14.40717 236 ASP A C 1
ATOM 2982 O O . ASP A 1 193 ? 5.88926 1.29105 -24.83366 1.000 15.86118 236 ASP A O 1
ATOM 2991 N N A MET A 1 194 ? 4.50098 -0.18372 -23.86861 0.323 15.74489 237 MET A N 1
ATOM 2992 N N B MET A 1 194 ? 4.51053 -0.21068 -23.88094 0.677 15.00596 237 MET A N 1
ATOM 2993 C CA A MET A 1 194 ? 3.40196 0.27414 -24.71042 0.323 17.27831 237 MET A CA 1
ATOM 2994 C CA B MET A 1 194 ? 3.37113 0.24320 -24.67069 0.677 16.17180 237 MET A CA 1
ATOM 2995 C C A MET A 1 194 ? 2.94608 1.66896 -24.30088 0.323 16.57905 237 MET A C 1
ATOM 2996 C C B MET A 1 194 ? 2.99007 1.66668 -24.29926 0.677 15.74821 237 MET A C 1
ATOM 2997 O O A MET A 1 194 ? 2.57587 2.47895 -25.15707 0.323 17.95867 237 MET A O 1
ATOM 2998 O O B MET A 1 194 ? 2.71957 2.49157 -25.17837 0.677 16.92876 237 MET A O 1
ATOM 3025 N N . ALA A 1 195 ? 2.97956 1.97310 -22.99969 1.000 16.81943 238 ALA A N 1
ATOM 3026 C CA . ALA A 1 195 ? 2.65735 3.32633 -22.55261 1.000 16.46673 238 ALA A CA 1
ATOM 3027 C C . ALA A 1 195 ? 3.67767 4.33519 -23.06828 1.000 17.15330 238 ALA A C 1
ATOM 3028 O O . ALA A 1 195 ? 3.31848 5.45534 -23.45693 1.000 16.81052 238 ALA A O 1
ATOM 3036 N N . SER A 1 196 ? 4.95017 3.94553 -23.09590 1.000 15.82689 239 SER A N 1
ATOM 3037 C CA . SER A 1 196 ? 5.99254 4.80959 -23.63978 1.000 16.02447 239 SER A CA 1
ATOM 3038 C C . SER A 1 196 ? 5.68601 5.17475 -25.08409 1.000 17.29277 239 SER A C 1
ATOM 3039 O O . SER A 1 196 ? 5.77435 6.34357 -25.47683 1.000 18.86362 239 SER A O 1
ATOM 3047 N N . LYS A 1 197 ? 5.35809 4.17256 -25.90122 1.000 16.75604 240 LYS A N 1
ATOM 3048 C CA . LYS A 1 197 ? 5.03551 4.43959 -27.29552 1.000 17.13613 240 LYS A CA 1
ATOM 3049 C C . LYS A 1 197 ? 3.81736 5.34628 -27.40870 1.000 19.24741 240 LYS A C 1
ATOM 3050 O O . LYS A 1 197 ? 3.81703 6.30290 -28.19192 1.000 22.02860 240 LYS A O 1
ATOM 3069 N N . GLU A 1 198 ? 2.77160 5.06223 -26.62492 1.000 18.39483 241 GLU A N 1
ATOM 3070 C CA . GLU A 1 198 ? 1.55453 5.86047 -26.68771 1.000 19.36481 241 GLU A CA 1
ATOM 3071 C C . GLU A 1 198 ? 1.81808 7.31108 -26.30286 1.000 19.50023 241 GLU A C 1
ATOM 3072 O O . GLU A 1 198 ? 1.25353 8.22966 -26.90580 1.000 21.17105 241 GLU A O 1
ATOM 3084 N N . ASP A 1 199 ? 2.67946 7.54073 -25.31228 1.000 19.30787 242 ASP A N 1
ATOM 3085 C CA . ASP A 1 199 ? 2.87328 8.87263 -24.75418 1.000 19.44817 242 ASP A CA 1
ATOM 3086 C C . ASP A 1 199 ? 4.05381 9.62306 -25.35907 1.000 22.17924 242 ASP A C 1
ATOM 3087 O O . ASP A 1 199 ? 4.22174 10.81442 -25.07050 1.000 23.78793 242 ASP A O 1
ATOM 3096 N N . GLY A 1 200 ? 4.87019 8.97190 -26.18034 1.000 22.69873 243 GLY A N 1
ATOM 3097 C CA . GLY A 1 200 ? 6.06085 9.62597 -26.68675 1.000 22.25220 243 GLY A CA 1
ATOM 3098 C C . GLY A 1 200 ? 7.08903 9.91533 -25.62150 1.000 23.88444 243 GLY A C 1
ATOM 3099 O O . GLY A 1 200 ? 7.78896 10.92749 -25.70124 1.000 25.20459 243 GLY A O 1
ATOM 3103 N N . LYS A 1 201 ? 7.19975 9.03740 -24.62534 1.000 24.16377 244 LYS A N 1
ATOM 3104 C CA . LYS A 1 201 ? 8.04486 9.22961 -23.46041 1.000 26.42694 244 LYS A CA 1
ATOM 3105 C C . LYS A 1 201 ? 8.74813 7.91223 -23.20228 1.000 26.63574 244 LYS A C 1
ATOM 3106 O O . LYS A 1 201 ? 8.21941 6.85618 -23.53004 1.000 32.74991 244 LYS A O 1
ATOM 3125 N N . GLU A 1 202 ? 9.94651 7.96936 -22.63411 1.000 23.75653 245 GLU A N 1
ATOM 3126 C CA . GLU A 1 202 ? 10.71707 6.75215 -22.36901 1.000 25.14006 245 GLU A CA 1
ATOM 3127 C C . GLU A 1 202 ? 10.62462 6.38937 -20.88832 1.000 23.89789 245 GLU A C 1
ATOM 3128 O O . GLU A 1 202 ? 11.46155 6.77881 -20.08059 1.000 29.51910 245 GLU A O 1
ATOM 3140 N N . TYR A 1 203 ? 9.63481 5.58086 -20.54742 1.000 15.92467 246 TYR A N 1
ATOM 3141 C CA . TYR A 1 203 ? 9.41085 5.20138 -19.16258 1.000 14.61536 246 TYR A CA 1
ATOM 3142 C C . TYR A 1 203 ? 10.36959 4.08699 -18.76821 1.000 14.44735 246 TYR A C 1
ATOM 3143 O O . TYR A 1 203 ? 10.77068 3.25471 -19.59284 1.000 15.54505 246 TYR A O 1
ATOM 3161 N N . LEU A 1 204 ? 10.73392 4.07088 -17.49367 1.000 14.36830 247 LEU A N 1
ATOM 3162 C CA . LEU A 1 204 ? 11.70346 3.13192 -16.95228 1.000 12.86178 247 LEU A CA 1
ATOM 3163 C C . LEU A 1 204 ? 11.05173 2.08957 -16.05310 1.000 11.73468 247 LEU A C 1
ATOM 3164 O O . LEU A 1 204 ? 10.00532 2.32928 -15.43174 1.000 12.00092 247 LEU A O 1
ATOM 3180 N N . LEU A 1 205 ? 11.72953 0.94702 -15.95527 1.000 11.74202 248 LEU A N 1
ATOM 3181 C CA . LEU A 1 205 ? 11.39076 -0.11807 -15.02012 1.000 11.48603 248 LEU A CA 1
ATOM 3182 C C . LEU A 1 205 ? 12.68995 -0.59626 -14.40305 1.000 11.24674 248 LEU A C 1
ATOM 3183 O O . LEU A 1 205 ? 13.57845 -1.05722 -15.12441 1.000 12.12968 248 LEU A O 1
ATOM 3199 N N . THR A 1 206 ? 12.79390 -0.49629 -13.08254 1.000 10.83925 249 THR A N 1
ATOM 3200 C CA . THR A 1 206 ? 13.99430 -0.86611 -12.34851 1.000 11.31642 249 THR A CA 1
ATOM 3201 C C . THR A 1 206 ? 13.59988 -1.77424 -11.19382 1.000 10.66694 249 THR A C 1
ATOM 3202 O O . THR A 1 206 ? 12.42031 -1.94004 -10.87861 1.000 11.28035 249 THR A O 1
ATOM 3213 N N . ALA A 1 207 ? 14.60494 -2.36847 -10.55016 1.000 10.77623 250 ALA A N 1
ATOM 3214 C CA . ALA A 1 207 ? 14.34274 -3.17492 -9.36894 1.000 11.27128 250 ALA A CA 1
ATOM 3215 C C . ALA A 1 207 ? 15.51050 -3.06417 -8.41250 1.000 10.69085 250 ALA A C 1
ATOM 3216 O O . ALA A 1 207 ? 16.67203 -3.00886 -8.84236 1.000 11.80963 250 ALA A O 1
ATOM 3223 N N . ALA A 1 208 ? 15.18293 -3.03878 -7.12455 1.000 11.11502 251 ALA A N 1
ATOM 3224 C CA . ALA A 1 208 ? 16.14551 -3.18009 -6.04136 1.000 11.81105 251 ALA A CA 1
ATOM 3225 C C . ALA A 1 208 ? 16.11584 -4.63029 -5.58627 1.000 11.82978 251 ALA A C 1
ATOM 3226 O O . ALA A 1 208 ? 15.04383 -5.15483 -5.27326 1.000 12.99990 251 ALA A O 1
ATOM 3233 N N . VAL A 1 209 ? 17.28738 -5.26161 -5.54688 1.000 11.26216 252 VAL A N 1
ATOM 3234 C CA . VAL A 1 209 ? 17.39339 -6.70569 -5.40507 1.000 10.44851 252 VAL A CA 1
ATOM 3235 C C . VAL A 1 209 ? 18.33949 -7.09025 -4.27518 1.000 10.66050 252 VAL A C 1
ATOM 3236 O O . VAL A 1 209 ? 19.25923 -6.35065 -3.90378 1.000 11.07031 252 VAL A O 1
ATOM 3249 N N . THR A 1 210 ? 18.10328 -8.27875 -3.73298 1.000 11.13959 253 THR A N 1
ATOM 3250 C CA . THR A 1 210 ? 18.91265 -8.79081 -2.63998 1.000 10.40658 253 THR A CA 1
ATOM 3251 C C . THR A 1 210 ? 20.35614 -9.04181 -3.05469 1.000 10.92649 253 THR A C 1
ATOM 3252 O O . THR A 1 210 ? 20.65415 -9.43331 -4.19299 1.000 11.35247 253 THR A O 1
ATOM 3263 N N . ALA A 1 211 ? 21.25124 -8.82514 -2.09540 1.000 11.49945 254 ALA A N 1
ATOM 3264 C CA . ALA A 1 211 ? 22.64436 -9.22824 -2.17643 1.000 11.24773 254 ALA A CA 1
ATOM 3265 C C . ALA A 1 211 ? 22.94998 -10.40008 -1.25637 1.000 11.57618 254 ALA A C 1
ATOM 3266 O O . ALA A 1 211 ? 24.11318 -10.77248 -1.10811 1.000 12.79120 254 ALA A O 1
ATOM 3273 N N . SER A 1 212 ? 21.93442 -10.98224 -0.63620 1.000 12.73671 255 SER A N 1
ATOM 3274 C CA . SER A 1 212 ? 22.13630 -12.00632 0.38800 1.000 12.78404 255 SER A CA 1
ATOM 3275 C C . SER A 1 212 ? 22.26759 -13.39889 -0.22336 1.000 12.84646 255 SER A C 1
ATOM 3276 O O . SER A 1 212 ? 21.32657 -13.86620 -0.87598 1.000 13.81925 255 SER A O 1
ATOM 3284 N N . PRO A 1 213 ? 23.36813 -14.11907 0.00909 1.000 13.87291 256 PRO A N 1
ATOM 3285 C CA . PRO A 1 213 ? 23.44332 -15.49882 -0.48910 1.000 14.42872 256 PRO A CA 1
ATOM 3286 C C . PRO A 1 213 ? 22.34794 -16.38199 0.06900 1.000 13.79183 256 PRO A C 1
ATOM 3287 O O . PRO A 1 213 ? 21.90391 -17.31085 -0.61038 1.000 16.03045 256 PRO A O 1
ATOM 3298 N N . TRP A 1 214 ? 21.89636 -16.10658 1.29123 1.000 13.62714 257 TRP A N 1
ATOM 3299 C CA . TRP A 1 214 ? 20.83262 -16.88675 1.90834 1.000 14.32765 257 TRP A CA 1
ATOM 3300 C C . TRP A 1 214 ? 19.53635 -16.72966 1.13374 1.000 13.09962 257 TRP A C 1
ATOM 3301 O O . TRP A 1 214 ? 18.86551 -17.71729 0.80668 1.000 14.64187 257 TRP A O 1
ATOM 3322 N N . VAL A 1 215 ? 19.17212 -15.49378 0.81514 1.000 12.46094 258 VAL A N 1
ATOM 3323 C CA . VAL A 1 215 ? 17.97394 -15.25866 0.00748 1.000 11.99784 258 VAL A CA 1
ATOM 3324 C C . VAL A 1 215 ? 18.16573 -15.76990 -1.42015 1.000 12.02905 258 VAL A C 1
ATOM 3325 O O . VAL A 1 215 ? 17.26567 -16.38272 -1.99731 1.000 12.45646 258 VAL A O 1
ATOM 3338 N N . LEU A 1 216 ? 19.33715 -15.51267 -2.01552 1.000 11.77429 259 LEU A N 1
ATOM 3339 C CA . LEU A 1 216 ? 19.57338 -15.90174 -3.40248 1.000 12.26803 259 LEU A CA 1
ATOM 3340 C C . LEU A 1 216 ? 19.59259 -17.41204 -3.59733 1.000 12.73629 259 LEU A C 1
ATOM 3341 O O . LEU A 1 216 ? 19.32233 -17.89214 -4.70376 1.000 14.05046 259 LEU A O 1
ATOM 3357 N N . GLY A 1 217 ? 19.90929 -18.18001 -2.55594 1.000 13.05020 260 GLY A N 1
ATOM 3358 C CA . GLY A 1 217 ? 19.83286 -19.63017 -2.67006 1.000 14.80811 260 GLY A CA 1
ATOM 3359 C C . GLY A 1 217 ? 18.45192 -20.12225 -3.04112 1.000 14.10912 260 GLY A C 1
ATOM 3360 O O . GLY A 1 217 ? 18.31641 -21.22519 -3.58942 1.000 17.98050 260 GLY A O 1
ATOM 3364 N N . GLY A 1 218 ? 17.42301 -19.33518 -2.74517 1.000 13.27586 261 GLY A N 1
ATOM 3365 C CA . GLY A 1 218 ? 16.05313 -19.65374 -3.10048 1.000 13.67293 261 GLY A CA 1
ATOM 3366 C C . GLY A 1 218 ? 15.54442 -18.97085 -4.34917 1.000 14.08430 261 GLY A C 1
ATOM 3367 O O . GLY A 1 218 ? 14.33966 -18.91487 -4.58222 1.000 15.02420 261 GLY A O 1
ATOM 3371 N N A ILE A 1 219 ? 16.45256 -18.45200 -5.16661 0.873 15.48588 262 ILE A N 1
ATOM 3372 N N B ILE A 1 219 ? 16.44910 -18.41744 -5.14915 0.127 15.59091 262 ILE A N 1
ATOM 3373 C CA A ILE A 1 219 ? 16.10830 -17.81712 -6.43112 0.873 17.21628 262 ILE A CA 1
ATOM 3374 C CA B ILE A 1 219 ? 16.09723 -17.72903 -6.38521 0.127 17.32996 262 ILE A CA 1
ATOM 3375 C C A ILE A 1 219 ? 16.74781 -18.65063 -7.54223 0.873 19.26405 262 ILE A C 1
ATOM 3376 C C B ILE A 1 219 ? 16.74479 -18.50041 -7.52643 0.127 19.22879 262 ILE A C 1
ATOM 3377 O O A ILE A 1 219 ? 17.96896 -18.84502 -7.56093 0.873 22.74445 262 ILE A O 1
ATOM 3378 O O B ILE A 1 219 ? 17.97653 -18.53796 -7.63967 0.127 22.62550 262 ILE A O 1
ATOM 3409 N N A SER A 1 220 ? 15.91602 -19.21413 -8.41774 0.873 16.75739 263 SER A N 1
ATOM 3410 N N B SER A 1 220 ? 15.92060 -19.12673 -8.36544 0.127 17.27736 263 SER A N 1
ATOM 3411 C CA A SER A 1 220 ? 16.39931 -20.12738 -9.44974 0.873 21.62926 263 SER A CA 1
ATOM 3412 C CA B SER A 1 220 ? 16.43029 -19.92640 -9.47290 0.127 21.78984 263 SER A CA 1
ATOM 3413 C C A SER A 1 220 ? 16.36825 -19.54942 -10.85902 0.873 20.89220 263 SER A C 1
ATOM 3414 C C B SER A 1 220 ? 16.56643 -19.11174 -10.75728 0.127 20.99223 263 SER A C 1
ATOM 3415 O O A SER A 1 220 ? 16.93501 -20.15575 -11.77151 0.873 26.00767 263 SER A O 1
ATOM 3416 O O B SER A 1 220 ? 17.63557 -19.08801 -11.37222 0.127 26.25936 263 SER A O 1
ATOM 3431 N N A ASP A 1 221 ? 15.74057 -18.40203 -11.05810 0.873 14.24929 264 ASP A N 1
ATOM 3432 N N B ASP A 1 221 ? 15.50170 -18.43960 -11.17448 0.127 14.92301 264 ASP A N 1
ATOM 3433 C CA A ASP A 1 221 ? 15.60287 -17.78872 -12.37503 0.873 14.47499 264 ASP A CA 1
ATOM 3434 C CA B ASP A 1 221 ? 15.46783 -17.73556 -12.44985 0.127 14.49529 264 ASP A CA 1
ATOM 3435 C C A ASP A 1 221 ? 15.76368 -16.28274 -12.22712 0.873 13.74869 264 ASP A C 1
ATOM 3436 C C B ASP A 1 221 ? 15.74311 -16.25357 -12.21757 0.127 13.73754 264 ASP A C 1
ATOM 3437 O O A ASP A 1 221 ? 14.92036 -15.61777 -11.61930 0.873 14.45826 264 ASP A O 1
ATOM 3438 O O B ASP A 1 221 ? 14.97505 -15.58080 -11.52158 0.127 14.35043 264 ASP A O 1
ATOM 3455 N N . ASN A 1 222 ? 16.83537 -15.74361 -12.79611 1.000 12.21587 265 ASN A N 1
ATOM 3456 C CA . ASN A 1 222 ? 17.12147 -14.31353 -12.77405 1.000 12.37527 265 ASN A CA 1
ATOM 3457 C C . ASN A 1 222 ? 16.89737 -13.66776 -14.14564 1.000 13.03345 265 ASN A C 1
ATOM 3458 O O . ASN A 1 222 ? 17.40925 -12.57478 -14.40818 1.000 13.51726 265 ASN A O 1
ATOM 3469 N N . THR A 1 223 ? 16.10482 -14.31235 -15.00986 1.000 13.82486 266 THR A N 1
ATOM 3470 C CA . THR A 1 223 ? 15.80095 -13.76331 -16.32711 1.000 15.24681 266 THR A CA 1
ATOM 3471 C C . THR A 1 223 ? 15.18820 -12.37508 -16.23368 1.000 14.53652 266 THR A C 1
ATOM 3472 O O . THR A 1 223 ? 15.38536 -11.55357 -17.13721 1.000 15.84271 266 THR A O 1
ATOM 3483 N N . TYR A 1 224 ? 14.44220 -12.09678 -15.16082 1.000 13.50325 267 TYR A N 1
ATOM 3484 C CA . TYR A 1 224 ? 13.77717 -10.80733 -15.01338 1.000 13.37960 267 TYR A CA 1
ATOM 3485 C C . TYR A 1 224 ? 14.75149 -9.64861 -15.16658 1.000 13.63409 267 TYR A C 1
ATOM 3486 O O . TYR A 1 224 ? 14.35631 -8.54872 -15.57051 1.000 12.86098 267 TYR A O 1
ATOM 3504 N N . ALA A 1 225 ? 16.02261 -9.86149 -14.82354 1.000 14.13298 268 ALA A N 1
ATOM 3505 C CA . ALA A 1 225 ? 16.98882 -8.77321 -14.85174 1.000 13.48043 268 ALA A CA 1
ATOM 3506 C C . ALA A 1 225 ? 17.10956 -8.15765 -16.23873 1.000 14.25732 268 ALA A C 1
ATOM 3507 O O . ALA A 1 225 ? 17.41287 -6.97087 -16.36217 1.000 15.58951 268 ALA A O 1
ATOM 3514 N N . LYS A 1 226 ? 16.90806 -8.95115 -17.28750 1.000 15.88629 269 LYS A N 1
ATOM 3515 C CA . LYS A 1 226 ? 17.05780 -8.46828 -18.65228 1.000 18.00688 269 LYS A CA 1
ATOM 3516 C C . LYS A 1 226 ? 15.95831 -7.49298 -19.04876 1.000 15.56995 269 LYS A C 1
ATOM 3517 O O . LYS A 1 226 ? 16.08305 -6.83281 -20.08569 1.000 18.19476 269 LYS A O 1
ATOM 3536 N N . TYR A 1 227 ? 14.88962 -7.40059 -18.25522 1.000 13.79315 270 TYR A N 1
ATOM 3537 C CA . TYR A 1 227 ? 13.78128 -6.50362 -18.53100 1.000 13.84846 270 TYR A CA 1
ATOM 3538 C C . TYR A 1 227 ? 13.91098 -5.17368 -17.79887 1.000 13.74592 270 TYR A C 1
ATOM 3539 O O . TYR A 1 227 ? 13.01330 -4.33172 -17.90955 1.000 14.52922 270 TYR A O 1
ATOM 3557 N N . LEU A 1 228 ? 15.00143 -4.96939 -17.06064 1.000 13.29715 271 LEU A N 1
ATOM 3558 C CA . LEU A 1 228 ? 15.19177 -3.76756 -16.26649 1.000 12.60223 271 LEU A CA 1
ATOM 3559 C C . LEU A 1 228 ? 16.11014 -2.77152 -16.96763 1.000 13.07528 271 LEU A C 1
ATOM 3560 O O . LEU A 1 228 ? 17.07402 -3.14549 -17.62402 1.000 14.08027 271 LEU A O 1
ATOM 3576 N N . ASP A 1 229 ? 15.84638 -1.48433 -16.75472 1.000 13.45117 272 ASP A N 1
ATOM 3577 C CA . ASP A 1 229 ? 16.79142 -0.47025 -17.20497 1.000 13.33503 272 ASP A CA 1
ATOM 3578 C C . ASP A 1 229 ? 18.07393 -0.52262 -16.38628 1.000 14.27794 272 ASP A C 1
ATOM 3579 O O . ASP A 1 229 ? 19.17343 -0.33059 -16.92425 1.000 17.30515 272 ASP A O 1
ATOM 3588 N N . PHE A 1 230 ? 17.95572 -0.82116 -15.09520 1.000 12.15462 273 PHE A N 1
ATOM 3589 C CA . PHE A 1 230 ? 19.11139 -1.11354 -14.26390 1.000 12.46822 273 PHE A CA 1
ATOM 3590 C C . PHE A 1 230 ? 18.65085 -1.93645 -13.07662 1.000 11.37139 273 PHE A C 1
ATOM 3591 O O . PHE A 1 230 ? 17.46428 -1.93084 -12.71889 1.000 12.29782 273 PHE A O 1
ATOM 3608 N N . LEU A 1 231 ? 19.61913 -2.63554 -12.48621 1.000 11.58563 274 LEU A N 1
ATOM 3609 C CA . LEU A 1 231 ? 19.42337 -3.52459 -11.34967 1.000 10.71204 274 LEU A CA 1
ATOM 3610 C C . LEU A 1 231 ? 20.22040 -2.95709 -10.18031 1.000 10.30280 274 LEU A C 1
ATOM 3611 O O . LEU A 1 231 ? 21.43803 -2.79791 -10.28468 1.000 12.33222 274 LEU A O 1
ATOM 3627 N N . SER A 1 232 ? 19.53240 -2.63884 -9.08754 1.000 10.79570 275 SER A N 1
ATOM 3628 C CA . SER A 1 232 ? 20.12280 -1.96716 -7.93396 1.000 11.69047 275 SER A CA 1
ATOM 3629 C C . SER A 1 232 ? 20.40877 -3.01934 -6.87050 1.000 11.39464 275 SER A C 1
ATOM 3630 O O . SER A 1 232 ? 19.47878 -3.56803 -6.25926 1.000 11.94386 275 SER A O 1
ATOM 3638 N N . ILE A 1 233 ? 21.68657 -3.30645 -6.64926 1.000 11.09360 276 ILE A N 1
ATOM 3639 C CA . ILE A 1 233 ? 22.07039 -4.29176 -5.64273 1.000 11.02122 276 ILE A CA 1
ATOM 3640 C C . ILE A 1 233 ? 22.01064 -3.63390 -4.26829 1.000 10.37462 276 ILE A C 1
ATOM 3641 O O . ILE A 1 233 ? 22.71468 -2.65387 -4.00790 1.000 10.99461 276 ILE A O 1
ATOM 3657 N N . MET A 1 234 ? 21.22637 -4.21695 -3.36703 1.000 10.33022 277 MET A N 1
ATOM 3658 C CA . MET A 1 234 ? 21.12282 -3.72535 -1.98855 1.000 10.51586 277 MET A CA 1
ATOM 3659 C C . MET A 1 234 ? 22.30355 -4.25238 -1.17491 1.000 10.87984 277 MET A C 1
ATOM 3660 O O . MET A 1 234 ? 22.18557 -5.11766 -0.30503 1.000 12.18976 277 MET A O 1
ATOM 3674 N N . SER A 1 235 ? 23.48460 -3.71217 -1.48827 1.000 10.31402 278 SER A N 1
ATOM 3675 C CA . SER A 1 235 ? 24.74401 -4.13061 -0.87487 1.000 10.91238 278 SER A CA 1
ATOM 3676 C C . SER A 1 235 ? 24.97072 -3.43284 0.46540 1.000 10.59082 278 SER A C 1
ATOM 3677 O O . SER A 1 235 ? 25.94681 -2.70690 0.69103 1.000 11.62606 278 SER A O 1
ATOM 3685 N N . TYR A 1 236 ? 24.02419 -3.67634 1.36003 1.000 11.05954 279 TYR A N 1
ATOM 3686 C CA . TYR A 1 236 ? 24.02824 -3.15238 2.71846 1.000 11.32390 279 TYR A CA 1
ATOM 3687 C C . TYR A 1 236 ? 23.12371 -4.07575 3.53681 1.000 10.57119 279 TYR A C 1
ATOM 3688 O O . TYR A 1 236 ? 22.58338 -5.05311 3.01747 1.000 12.18286 279 TYR A O 1
ATOM 3706 N N . ASP A 1 237 ? 22.98946 -3.80139 4.83289 1.000 11.00151 280 ASP A N 1
ATOM 3707 C CA . ASP A 1 237 ? 22.34171 -4.74733 5.74368 1.000 11.49390 280 ASP A CA 1
ATOM 3708 C C . ASP A 1 237 ? 23.02217 -6.11089 5.72906 1.000 11.35079 280 ASP A C 1
ATOM 3709 O O . ASP A 1 237 ? 22.39062 -7.14979 5.98679 1.000 12.98489 280 ASP A O 1
ATOM 3718 N N . TYR A 1 238 ? 24.33060 -6.12838 5.48068 1.000 11.23496 281 TYR A N 1
ATOM 3719 C CA . TYR A 1 238 ? 25.04320 -7.40078 5.51341 1.000 11.44568 281 TYR A CA 1
ATOM 3720 C C . TYR A 1 238 ? 25.20473 -7.90386 6.93137 1.000 12.36542 281 TYR A C 1
ATOM 3721 O O . TYR A 1 238 ? 25.32885 -9.11902 7.15450 1.000 13.37300 281 TYR A O 1
ATOM 3739 N N . HIS A 1 239 ? 25.22143 -6.97722 7.88302 1.000 11.60227 282 HIS A N 1
ATOM 3740 C CA . HIS A 1 239 ? 25.51159 -7.24759 9.27909 1.000 12.79125 282 HIS A CA 1
ATOM 3741 C C . HIS A 1 239 ? 24.72161 -6.25357 10.10225 1.000 12.89385 282 HIS A C 1
ATOM 3742 O O . HIS A 1 239 ? 24.41631 -5.15767 9.63003 1.000 13.81737 282 HIS A O 1
ATOM 3756 N N . GLY A 1 240 ? 24.37323 -6.65398 11.32023 1.000 13.01571 283 GLY A N 1
ATOM 3757 C CA . GLY A 1 240 ? 23.54405 -5.82761 12.16980 1.000 13.99330 283 GLY A CA 1
ATOM 3758 C C . GLY A 1 240 ? 23.09455 -6.59244 13.39913 1.000 14.70614 283 GLY A C 1
ATOM 3759 O O . GLY A 1 240 ? 23.51067 -7.72691 13.63103 1.000 15.09412 283 GLY A O 1
ATOM 3763 N N . GLY A 1 241 ? 22.21441 -5.95267 14.16106 1.000 13.41786 284 GLY A N 1
ATOM 3764 C CA . GLY A 1 241 ? 21.86614 -6.40116 15.50329 1.000 14.73129 284 GLY A CA 1
ATOM 3765 C C . GLY A 1 241 ? 21.08070 -7.69015 15.58805 1.000 15.71624 284 GLY A C 1
ATOM 3766 O O . GLY A 1 241 ? 20.82269 -8.16344 16.70159 1.000 19.20592 284 GLY A O 1
ATOM 3770 N N . TRP A 1 242 ? 20.68260 -8.26489 14.45049 1.000 15.47809 285 TRP A N 1
ATOM 3771 C CA . TRP A 1 242 ? 20.01421 -9.55970 14.46116 1.000 16.06846 285 TRP A CA 1
ATOM 3772 C C . TRP A 1 242 ? 20.93186 -10.69431 14.88387 1.000 14.98787 285 TRP A C 1
ATOM 3773 O O . TRP A 1 242 ? 20.43862 -11.77250 15.22439 1.000 18.50443 285 TRP A O 1
ATOM 3794 N N . ASN A 1 243 ? 22.24947 -10.49945 14.86125 1.000 14.90281 286 ASN A N 1
ATOM 3795 C CA . ASN A 1 243 ? 23.16109 -11.53024 15.34335 1.000 14.72693 286 ASN A CA 1
ATOM 3796 C C . ASN A 1 243 ? 24.35802 -10.88735 16.03971 1.000 16.06299 286 ASN A C 1
ATOM 3797 O O . ASN A 1 243 ? 24.44405 -9.66137 16.18429 1.000 16.66966 286 ASN A O 1
ATOM 3808 N N . GLU A 1 244 ? 25.28205 -11.73778 16.48422 1.000 16.64667 287 GLU A N 1
ATOM 3809 C CA . GLU A 1 244 ? 26.37474 -11.33247 17.35484 1.000 17.72017 287 GLU A CA 1
ATOM 3810 C C . GLU A 1 244 ? 27.61871 -10.86267 16.61886 1.000 16.07543 287 GLU A C 1
ATOM 3811 O O . GLU A 1 244 ? 28.56728 -10.42269 17.27677 1.000 17.98093 287 GLU A O 1
ATOM 3823 N N . TYR A 1 245 ? 27.65666 -10.94967 15.29008 1.000 15.86074 288 TYR A N 1
ATOM 3824 C CA . TYR A 1 245 ? 28.89100 -10.73292 14.53675 1.000 16.11519 288 TYR A CA 1
ATOM 3825 C C . TYR A 1 245 ? 29.08889 -9.24051 14.28864 1.000 15.40416 288 TYR A C 1
ATOM 3826 O O . TYR A 1 245 ? 28.43874 -8.63899 13.43155 1.000 14.42415 288 TYR A O 1
ATOM 3844 N N . VAL A 1 246 ? 30.01693 -8.64565 15.02739 1.000 15.22675 289 VAL A N 1
ATOM 3845 C CA . VAL A 1 246 ? 30.32938 -7.22910 14.90986 1.000 14.83564 289 VAL A CA 1
ATOM 3846 C C . VAL A 1 246 ? 31.20295 -7.05983 13.67014 1.000 15.31041 289 VAL A C 1
ATOM 3847 O O . VAL A 1 246 ? 32.39590 -7.34588 13.68657 1.000 16.00954 289 VAL A O 1
ATOM 3860 N N . GLU A 1 247 ? 30.58076 -6.61376 12.58373 1.000 14.76091 290 GLU A N 1
ATOM 3861 C CA . GLU A 1 247 ? 31.13348 -6.64855 11.23838 1.000 13.87732 290 GLU A CA 1
ATOM 3862 C C . GLU A 1 247 ? 30.48862 -5.51172 10.44881 1.000 13.79790 290 GLU A C 1
ATOM 3863 O O . GLU A 1 247 ? 29.52116 -4.89463 10.89500 1.000 14.72103 290 GLU A O 1
ATOM 3875 N N . HIS A 1 248 ? 31.00079 -5.26949 9.24237 1.000 13.60628 291 HIS A N 1
ATOM 3876 C CA . HIS A 1 248 ? 30.59793 -4.10747 8.45781 1.000 12.59567 291 HIS A CA 1
ATOM 3877 C C . HIS A 1 248 ? 29.21171 -4.24630 7.84521 1.000 11.53405 291 HIS A C 1
ATOM 3878 O O . HIS A 1 248 ? 28.83897 -5.28916 7.30803 1.000 13.18459 291 HIS A O 1
ATOM 3892 N N . LEU A 1 249 ? 28.47494 -3.14032 7.88923 1.000 12.45365 292 LEU A N 1
ATOM 3893 C CA . LEU A 1 249 ? 27.15576 -3.06005 7.27710 1.000 11.79433 292 LEU A CA 1
ATOM 3894 C C . LEU A 1 249 ? 27.21082 -3.26784 5.77506 1.000 11.36822 292 LEU A C 1
ATOM 3895 O O . LEU A 1 249 ? 26.29569 -3.86484 5.19691 1.000 11.65774 292 LEU A O 1
ATOM 3911 N N . ALA A 1 250 ? 28.26211 -2.76670 5.12908 1.000 11.12421 293 ALA A N 1
ATOM 3912 C CA . ALA A 1 250 ? 28.24018 -2.53740 3.68505 1.000 10.98170 293 ALA A CA 1
ATOM 3913 C C . ALA A 1 250 ? 29.63935 -2.60791 3.06791 1.000 11.76739 293 ALA A C 1
ATOM 3914 O O . ALA A 1 250 ? 30.02003 -1.78258 2.23558 1.000 12.75120 293 ALA A O 1
ATOM 3921 N N . GLY A 1 251 ? 30.41274 -3.62064 3.43359 1.000 12.11078 294 GLY A N 1
ATOM 3922 C CA . GLY A 1 251 ? 31.74526 -3.74782 2.87539 1.000 12.86168 294 GLY A CA 1
ATOM 3923 C C . GLY A 1 251 ? 31.72970 -3.87931 1.36405 1.000 12.10127 294 GLY A C 1
ATOM 3924 O O . GLY A 1 251 ? 30.77938 -4.39651 0.76366 1.000 12.68729 294 GLY A O 1
ATOM 3928 N N . ILE A 1 252 ? 32.81038 -3.42179 0.74134 1.000 12.44774 295 ILE A N 1
ATOM 3929 C CA . ILE A 1 252 ? 32.93730 -3.49322 -0.71127 1.000 13.01031 295 ILE A CA 1
ATOM 3930 C C . ILE A 1 252 ? 33.57573 -4.79839 -1.15029 1.000 12.19684 295 ILE A C 1
ATOM 3931 O O . ILE A 1 252 ? 33.05084 -5.50101 -2.02195 1.000 13.90591 295 ILE A O 1
ATOM 3947 N N . TYR A 1 253 ? 34.71926 -5.13907 -0.56268 1.000 12.83664 296 TYR A N 1
ATOM 3948 C CA . TYR A 1 253 ? 35.53162 -6.25988 -1.00107 1.000 13.39821 296 TYR A CA 1
ATOM 3949 C C . TYR A 1 253 ? 35.42651 -7.43921 -0.03868 1.000 13.54216 296 TYR A C 1
ATOM 3950 O O . TYR A 1 253 ? 35.13332 -7.26844 1.14754 1.000 14.66142 296 TYR A O 1
ATOM 3968 N N . PRO A 1 254 ? 35.72934 -8.64993 -0.50853 1.000 13.57283 297 PRO A N 1
ATOM 3969 C CA . PRO A 1 254 ? 35.65165 -9.81821 0.37369 1.000 15.12323 297 PRO A CA 1
ATOM 3970 C C . PRO A 1 254 ? 36.68008 -9.72790 1.48430 1.000 14.39257 297 PRO A C 1
ATOM 3971 O O . PRO A 1 254 ? 37.83673 -9.36189 1.26319 1.000 16.15998 297 PRO A O 1
ATOM 3982 N N . ASN A 1 255 ? 36.24632 -10.07132 2.69060 1.000 15.37175 298 ASN A N 1
ATOM 3983 C CA . ASN A 1 255 ? 37.06616 -9.96203 3.88844 1.000 16.38966 298 ASN A CA 1
ATOM 3984 C C . ASN A 1 255 ? 37.11838 -11.32278 4.57331 1.000 16.03370 298 ASN A C 1
ATOM 3985 O O . ASN A 1 255 ? 36.11602 -11.77901 5.13476 1.000 16.22742 298 ASN A O 1
ATOM 3996 N N . LYS A 1 256 ? 38.27480 -11.98724 4.48469 1.000 17.09008 299 LYS A N 1
ATOM 3997 C CA . LYS A 1 256 ? 38.44472 -13.31223 5.07718 1.000 18.04439 299 LYS A CA 1
ATOM 3998 C C . LYS A 1 256 ? 38.34442 -13.29893 6.59936 1.000 17.29034 299 LYS A C 1
ATOM 3999 O O . LYS A 1 256 ? 38.24780 -14.37414 7.20689 1.000 19.23827 299 LYS A O 1
ATOM 4018 N N . GLU A 1 257 ? 38.36685 -12.12193 7.22193 1.000 17.38348 300 GLU A N 1
ATOM 4019 C CA . GLU A 1 257 ? 38.22267 -11.98447 8.66332 1.000 18.41991 300 GLU A CA 1
ATOM 4020 C C . GLU A 1 257 ? 36.77939 -11.74178 9.10355 1.000 17.11407 300 GLU A C 1
ATOM 4021 O O . GLU A 1 257 ? 36.52545 -11.64644 10.30990 1.000 18.62999 300 GLU A O 1
ATOM 4033 N N . ASP A 1 258 ? 35.83019 -11.62672 8.17164 1.000 15.89519 301 ASP A N 1
ATOM 4034 C CA . ASP A 1 258 ? 34.41754 -11.52918 8.53774 1.000 15.82921 301 ASP A CA 1
ATOM 4035 C C . ASP A 1 258 ? 34.02731 -12.82331 9.24836 1.000 15.94390 301 ASP A C 1
ATOM 4036 O O . ASP A 1 258 ? 33.98771 -13.88669 8.62615 1.000 17.09757 301 ASP A O 1
ATOM 4045 N N . ARG A 1 259 ? 33.78222 -12.76009 10.55956 1.000 16.17474 302 ARG A N 1
ATOM 4046 C CA . ARG A 1 259 ? 33.62931 -13.98444 11.32666 1.000 17.16913 302 ARG A CA 1
ATOM 4047 C C . ARG A 1 259 ? 32.38986 -14.76346 10.92139 1.000 16.45469 302 ARG A C 1
ATOM 4048 O O . ARG A 1 259 ? 32.34281 -15.97811 11.13876 1.000 19.15674 302 ARG A O 1
ATOM 4069 N N . GLU A 1 260 ? 31.38880 -14.10091 10.33898 1.000 14.97842 303 GLU A N 1
ATOM 4070 C CA . GLU A 1 260 ? 30.16574 -14.79788 9.97874 1.000 15.96060 303 GLU A CA 1
ATOM 4071 C C . GLU A 1 260 ? 30.37815 -15.76322 8.81713 1.000 16.36776 303 GLU A C 1
ATOM 4072 O O . GLU A 1 260 ? 29.62429 -16.73513 8.69637 1.000 18.30238 303 GLU A O 1
ATOM 4084 N N . THR A 1 261 ? 31.39989 -15.54191 7.98356 1.000 15.21710 304 THR A N 1
ATOM 4085 C CA . THR A 1 261 ? 31.61925 -16.35659 6.79079 1.000 14.76028 304 THR A CA 1
ATOM 4086 C C . THR A 1 261 ? 33.00110 -16.99724 6.76153 1.000 18.53545 304 THR A C 1
ATOM 4087 O O . THR A 1 261 ? 33.42184 -17.51150 5.71870 1.000 17.89848 304 THR A O 1
ATOM 4098 N N . VAL A 1 262 ? 33.69941 -17.01028 7.89438 1.000 20.76327 305 VAL A N 1
ATOM 4099 C CA . VAL A 1 262 ? 35.10436 -17.37826 7.91361 1.000 23.99388 305 VAL A CA 1
ATOM 4100 C C . VAL A 1 262 ? 35.32312 -18.81509 7.46037 1.000 28.11355 305 VAL A C 1
ATOM 4101 O O . VAL A 1 262 ? 36.42023 -19.15309 6.99494 1.000 30.82588 305 VAL A O 1
ATOM 4114 N N . THR A 1 263 ? 34.31664 -19.68427 7.58494 1.000 27.21444 306 THR A N 1
ATOM 4115 C CA . THR A 1 263 ? 34.46376 -21.06779 7.14796 1.000 30.58687 306 THR A CA 1
ATOM 4116 C C . THR A 1 263 ? 33.87573 -21.34677 5.76828 1.000 29.16511 306 THR A C 1
ATOM 4117 O O . THR A 1 263 ? 34.02820 -22.47098 5.26873 1.000 31.85975 306 THR A O 1
ATOM 4128 N N . GLN A 1 264 ? 33.21478 -20.37020 5.13981 1.000 25.02613 307 GLN A N 1
ATOM 4129 C CA . GLN A 1 264 ? 32.59951 -20.59554 3.83759 1.000 23.63025 307 GLN A CA 1
ATOM 4130 C C . GLN A 1 264 ? 33.65653 -20.60175 2.74075 1.000 20.41625 307 GLN A C 1
ATOM 4131 O O . GLN A 1 264 ? 34.79634 -20.19996 2.94985 1.000 20.38725 307 GLN A O 1
ATOM 4145 N N . ILE A 1 265 ? 33.26799 -21.04054 1.53541 1.000 19.83676 308 ILE A N 1
ATOM 4146 C CA . ILE A 1 265 ? 34.30646 -21.18434 0.51705 1.000 22.23909 308 ILE A CA 1
ATOM 4147 C C . ILE A 1 265 ? 34.87647 -19.83274 0.09663 1.000 18.89689 308 ILE A C 1
ATOM 4148 O O . ILE A 1 265 ? 36.03100 -19.76097 -0.34261 1.000 20.93605 308 ILE A O 1
ATOM 4164 N N . MET A 1 266 ? 34.10308 -18.75379 0.21284 1.000 17.12982 309 MET A N 1
ATOM 4165 C CA . MET A 1 266 ? 34.62180 -17.40783 0.01164 1.000 14.85986 309 MET A CA 1
ATOM 4166 C C . MET A 1 266 ? 33.77262 -16.44835 0.82739 1.000 14.31887 309 MET A C 1
ATOM 4167 O O . MET A 1 266 ? 32.63199 -16.76983 1.17337 1.000 15.33312 309 MET A O 1
ATOM 4181 N N . PRO A 1 267 ? 34.28020 -15.24658 1.12266 1.000 14.33892 310 PRO A N 1
ATOM 4182 C CA . PRO A 1 267 ? 33.46042 -14.26242 1.84966 1.000 14.29035 310 PRO A CA 1
ATOM 4183 C C . PRO A 1 267 ? 32.41500 -13.64464 0.93379 1.000 14.20989 310 PRO A C 1
ATOM 4184 O O . PRO A 1 267 ? 32.73421 -13.10198 -0.12261 1.000 16.80022 310 PRO A O 1
ATOM 4195 N N . THR A 1 268 ? 31.15680 -13.73373 1.34504 1.000 13.05394 311 THR A N 1
ATOM 4196 C CA . THR A 1 268 ? 30.03167 -13.35943 0.49473 1.000 12.66450 311 THR A CA 1
ATOM 4197 C C . THR A 1 268 ? 29.35374 -12.05308 0.88594 1.000 12.69037 311 THR A C 1
ATOM 4198 O O . THR A 1 268 ? 28.56805 -11.52431 0.09380 1.000 13.12447 311 THR A O 1
ATOM 4209 N N . LEU A 1 269 ? 29.60064 -11.53762 2.08745 1.000 12.93845 312 LEU A N 1
ATOM 4210 C CA . LEU A 1 269 ? 28.80897 -10.41604 2.59274 1.000 12.90667 312 LEU A CA 1
ATOM 4211 C C . LEU A 1 269 ? 29.49777 -9.08254 2.28374 1.000 12.18669 312 LEU A C 1
ATOM 4212 O O . LEU A 1 269 ? 29.90455 -8.32406 3.16642 1.000 13.62541 312 LEU A O 1
ATOM 4228 N N . CYS A 1 270 ? 29.60472 -8.81676 0.98135 1.000 12.72956 313 CYS A N 1
ATOM 4229 C CA . CYS A 1 270 ? 30.27377 -7.64268 0.44136 1.000 12.55472 313 CYS A CA 1
ATOM 4230 C C . CYS A 1 270 ? 29.72490 -7.40615 -0.96243 1.000 12.54576 313 CYS A C 1
ATOM 4231 O O . CYS A 1 270 ? 29.25781 -8.33299 -1.62837 1.000 12.35480 313 CYS A O 1
ATOM 4239 N N A MET A 1 271 ? 29.74615 -6.13715 -1.38798 0.721 12.85669 314 MET A N 1
ATOM 4240 N N B MET A 1 271 ? 29.80375 -6.15717 -1.40108 0.279 13.07604 314 MET A N 1
ATOM 4241 C CA A MET A 1 271 ? 29.21825 -5.77860 -2.70620 0.721 12.34689 314 MET A CA 1
ATOM 4242 C CA B MET A 1 271 ? 29.18805 -5.79757 -2.66864 0.279 13.07494 314 MET A CA 1
ATOM 4243 C C A MET A 1 271 ? 29.82226 -6.64997 -3.78953 0.721 12.43146 314 MET A C 1
ATOM 4244 C C B MET A 1 271 ? 29.84369 -6.51920 -3.84242 0.279 12.61475 314 MET A C 1
ATOM 4245 O O A MET A 1 271 ? 29.12036 -7.12076 -4.68868 0.721 12.20785 314 MET A O 1
ATOM 4246 O O B MET A 1 271 ? 29.17762 -6.79940 -4.84479 0.279 12.36700 314 MET A O 1
ATOM 4273 N N . ASP A 1 272 ? 31.13393 -6.84567 -3.73722 1.000 12.18199 315 ASP A N 1
ATOM 4274 C CA . ASP A 1 272 ? 31.81774 -7.48206 -4.84708 1.000 12.67265 315 ASP A CA 1
ATOM 4275 C C . ASP A 1 272 ? 31.33741 -8.90397 -5.08676 1.000 12.10619 315 ASP A C 1
ATOM 4276 O O . ASP A 1 272 ? 31.34418 -9.36043 -6.24020 1.000 12.50123 315 ASP A O 1
ATOM 4286 N N . TRP A 1 273 ? 30.92720 -9.62686 -4.02792 1.000 12.60886 316 TRP A N 1
ATOM 4287 C CA . TRP A 1 273 ? 30.37465 -10.96180 -4.24823 1.000 11.77196 316 TRP A CA 1
ATOM 4288 C C . TRP A 1 273 ? 29.05193 -10.88135 -5.01500 1.000 10.61528 316 TRP A C 1
ATOM 4289 O O . TRP A 1 273 ? 28.82559 -11.64071 -5.97244 1.000 11.27325 316 TRP A O 1
ATOM 4310 N N . ALA A 1 274 ? 28.17170 -9.95336 -4.62542 1.000 11.47322 317 ALA A N 1
ATOM 4311 C CA . ALA A 1 274 ? 26.90845 -9.781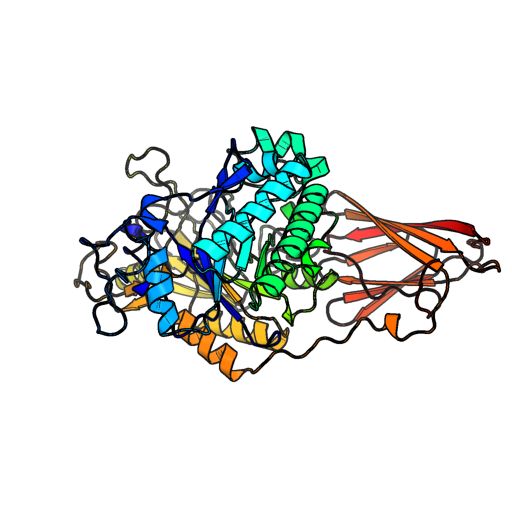74 -5.33924 1.000 11.01480 317 ALA A CA 1
ATOM 4312 C C . ALA A 1 274 ? 27.13362 -9.33267 -6.78058 1.000 10.81511 317 ALA A C 1
ATOM 4313 O O . ALA A 1 274 ? 26.40183 -9.74992 -7.68713 1.000 10.95844 317 ALA A O 1
ATOM 4320 N N . TYR A 1 275 ? 28.11529 -8.45878 -7.00490 1.000 11.33556 318 TYR A N 1
ATOM 4321 C CA . TYR A 1 275 ? 28.47541 -8.08210 -8.36422 1.000 11.63724 318 TYR A CA 1
ATOM 4322 C C . TYR A 1 275 ? 28.76525 -9.32396 -9.19478 1.000 11.67401 318 TYR A C 1
ATOM 4323 O O . TYR A 1 275 ? 28.19177 -9.52191 -10.27537 1.000 11.77656 318 TYR A O 1
ATOM 4341 N N . ARG A 1 276 ? 29.65972 -10.17966 -8.69361 1.000 11.91799 319 ARG A N 1
ATOM 4342 C CA . ARG A 1 276 ? 29.98161 -11.40037 -9.42406 1.000 11.94303 319 ARG A CA 1
ATOM 4343 C C . ARG A 1 276 ? 28.74847 -12.26803 -9.62114 1.000 12.15065 319 ARG A C 1
ATOM 4344 O O . ARG A 1 276 ? 28.54345 -12.81899 -10.71236 1.000 12.80741 319 ARG A O 1
ATOM 4365 N N . TYR A 1 277 ? 27.90539 -12.38462 -8.59257 1.000 11.63821 320 TYR A N 1
ATOM 4366 C CA . TYR A 1 277 ? 26.67988 -13.16786 -8.71973 1.000 11.63570 320 TYR A CA 1
ATOM 4367 C C . TYR A 1 277 ? 25.84586 -12.69985 -9.90374 1.000 11.70471 320 TYR A C 1
ATOM 4368 O O . TYR A 1 277 ? 25.43545 -13.51217 -10.74728 1.000 11.90148 320 TYR A O 1
ATOM 4386 N N . TYR A 1 278 ? 25.57513 -11.39405 -9.98328 1.000 11.07015 321 TYR A N 1
ATOM 4387 C CA . TYR A 1 278 ? 24.66389 -10.86492 -10.98784 1.000 11.43889 321 TYR A CA 1
ATOM 4388 C C . TYR A 1 278 ? 25.28520 -10.73850 -12.37473 1.000 12.69098 321 TYR A C 1
ATOM 4389 O O . TYR A 1 278 ? 24.54875 -10.57551 -13.35021 1.000 12.60180 321 TYR A O 1
ATOM 4407 N N . ARG A 1 279 ? 26.60845 -10.84321 -12.50375 1.000 12.16262 322 ARG A N 1
ATOM 4408 C CA . ARG A 1 279 ? 27.23004 -10.84476 -13.81890 1.000 13.16547 322 ARG A CA 1
ATOM 4409 C C . ARG A 1 279 ? 26.80069 -12.04223 -14.65683 1.000 13.51238 322 ARG A C 1
ATOM 4410 O O . ARG A 1 279 ? 26.96047 -12.02213 -15.87863 1.000 14.55803 322 ARG A O 1
ATOM 4431 N N . GLY A 1 280 ? 26.23711 -13.07726 -14.03546 1.000 13.11529 323 GLY A N 1
ATOM 4432 C CA . GLY A 1 280 ? 25.68125 -14.17525 -14.80356 1.000 14.66776 323 GLY A CA 1
ATOM 4433 C C . GLY A 1 280 ? 24.55145 -13.76521 -15.73234 1.000 15.12858 323 GLY A C 1
ATOM 4434 O O . GLY A 1 280 ? 24.31624 -14.43252 -16.74164 1.000 17.69573 323 GLY A O 1
ATOM 4438 N N . VAL A 1 281 ? 23.83699 -12.68553 -15.41238 1.000 13.24436 324 VAL A N 1
ATOM 4439 C CA . VAL A 1 281 ? 22.67500 -12.26980 -16.19748 1.000 13.22766 324 VAL A CA 1
ATOM 4440 C C . VAL A 1 281 ? 22.75412 -10.85096 -16.73679 1.000 13.19227 324 VAL A C 1
ATOM 4441 O O . VAL A 1 281 ? 21.96148 -10.51058 -17.63195 1.000 15.16417 324 VAL A O 1
ATOM 4454 N N . LEU A 1 282 ? 23.66195 -10.01090 -16.24412 1.000 12.76298 325 LEU A N 1
ATOM 4455 C CA . LEU A 1 282 ? 23.73824 -8.62421 -16.68642 1.000 13.62972 325 LEU A CA 1
ATOM 4456 C C . LEU A 1 282 ? 25.17217 -8.18287 -16.92422 1.000 12.80504 325 LEU A C 1
ATOM 4457 O O . LEU A 1 282 ? 26.10171 -8.67887 -16.27254 1.000 13.93274 325 LEU A O 1
ATOM 4473 N N . PRO A 1 283 ? 25.37540 -7.22889 -17.83520 1.000 13.54767 326 PRO A N 1
ATOM 4474 C CA . PRO A 1 283 ? 26.66011 -6.53030 -17.90800 1.000 13.95516 326 PRO A CA 1
ATOM 4475 C C . PRO A 1 283 ? 26.80324 -5.54641 -16.75615 1.000 13.49762 326 PRO A C 1
ATOM 4476 O O . PRO A 1 283 ? 25.82731 -5.06671 -16.18094 1.000 13.74859 326 PRO A O 1
ATOM 4487 N N . ALA A 1 284 ? 28.05296 -5.23564 -16.42838 1.000 13.15413 327 ALA A N 1
ATOM 4488 C CA . ALA A 1 284 ? 28.33589 -4.34396 -15.30820 1.000 13.20867 327 ALA A CA 1
ATOM 4489 C C . ALA A 1 284 ? 27.60276 -3.01330 -15.43812 1.000 13.30824 327 ALA A C 1
ATOM 4490 O O . ALA A 1 284 ? 27.17343 -2.42855 -14.43574 1.000 13.70954 327 ALA A O 1
ATOM 4497 N N . GLU A 1 285 ? 27.48804 -2.49457 -16.65794 1.000 13.01422 328 GLU A N 1
ATOM 4498 C CA . GLU A 1 285 ? 26.93558 -1.15792 -16.83943 1.000 13.74743 328 GLU A CA 1
ATOM 4499 C C . GLU A 1 285 ? 25.45147 -1.08845 -16.52294 1.000 13.49663 328 GLU A C 1
ATOM 4500 O O . GLU A 1 285 ? 24.91830 0.02290 -16.40907 1.000 14.52128 328 GLU A O 1
ATOM 4512 N N . LYS A 1 286 ? 24.78503 -2.22789 -16.34176 1.000 12.31753 329 LYS A N 1
ATOM 4513 C CA . LYS A 1 286 ? 23.40175 -2.26584 -15.89762 1.000 12.52905 329 LYS A CA 1
ATOM 4514 C C . LYS A 1 286 ? 23.25240 -2.52393 -14.40637 1.000 12.20274 329 LYS A C 1
ATOM 4515 O O . LYS A 1 286 ? 22.12278 -2.61395 -13.92936 1.000 13.03580 329 LYS A O 1
ATOM 4534 N N . ILE A 1 287 ? 24.35871 -2.64071 -13.67343 1.000 11.83608 330 ILE A N 1
ATOM 4535 C CA . ILE A 1 287 ? 24.35252 -2.96873 -12.24963 1.000 11.80008 330 ILE A CA 1
ATOM 4536 C C . ILE A 1 287 ? 24.75569 -1.73498 -11.45026 1.000 12.38021 330 ILE A C 1
ATOM 4537 O O . ILE A 1 287 ? 25.73865 -1.06474 -11.79057 1.000 12.42577 330 ILE A O 1
ATOM 4553 N N . LEU A 1 288 ? 24.00041 -1.43452 -10.39001 1.000 10.85396 331 LEU A N 1
ATOM 4554 C CA . LEU A 1 288 ? 24.32961 -0.34518 -9.47836 1.000 11.70561 331 LEU A CA 1
ATOM 4555 C C . LEU A 1 288 ? 24.75886 -0.88385 -8.11880 1.000 11.50716 331 LEU A C 1
ATOM 4556 O O . LEU A 1 288 ? 24.18711 -1.84971 -7.61412 1.000 11.60079 331 LEU A O 1
ATOM 4572 N N . MET A 1 289 ? 25.76140 -0.22698 -7.52980 1.000 11.85167 332 MET A N 1
ATOM 4573 C CA . MET A 1 289 ? 26.17381 -0.47679 -6.15915 1.000 10.96118 332 MET A CA 1
ATOM 4574 C C . MET A 1 289 ? 25.25516 0.23527 -5.17006 1.000 10.75287 332 MET A C 1
ATOM 4575 O O . MET A 1 289 ? 25.00447 1.43746 -5.29702 1.000 12.06269 332 MET A O 1
ATOM 4589 N N . GLY A 1 290 ? 24.83322 -0.48115 -4.12796 1.000 10.96228 333 GLY A N 1
ATOM 4590 C CA . GLY A 1 290 ? 24.04989 0.10962 -3.05581 1.000 11.05424 333 GLY A CA 1
ATOM 4591 C C . GLY A 1 290 ? 24.94453 0.68714 -1.97831 1.000 10.68782 333 GLY A C 1
ATOM 4592 O O . GLY A 1 290 ? 25.87411 0.02890 -1.50652 1.000 11.98451 333 GLY A O 1
ATOM 4596 N N . ILE A 1 291 ? 24.65131 1.92251 -1.58825 1.000 10.77037 334 ILE A N 1
ATOM 4597 C CA . ILE A 1 291 ? 25.43530 2.68105 -0.62189 1.000 11.26327 334 ILE A CA 1
ATOM 4598 C C . ILE A 1 291 ? 24.51093 3.08618 0.51363 1.000 10.90444 334 ILE A C 1
ATOM 4599 O O . ILE A 1 291 ? 23.47265 3.70773 0.26469 1.000 12.38852 334 ILE A O 1
ATOM 4615 N N . PRO A 1 292 ? 24.87476 2.82286 1.76911 1.000 12.51458 335 PRO A N 1
ATOM 4616 C CA . PRO A 1 292 ? 24.04477 3.25433 2.89384 1.000 12.23538 335 PRO A CA 1
ATOM 4617 C C . PRO A 1 292 ? 24.46473 4.61945 3.42151 1.000 12.10602 335 PRO A C 1
ATOM 4618 O O . PRO A 1 292 ? 25.65106 4.92306 3.56987 1.000 13.92753 335 PRO A O 1
ATOM 4629 N N . TYR A 1 293 ? 23.46806 5.45081 3.74333 1.000 12.20270 336 TYR A N 1
ATOM 4630 C CA . TYR A 1 293 ? 23.67672 6.64885 4.54962 1.000 12.83179 336 TYR A CA 1
ATOM 4631 C C . TYR A 1 293 ? 23.06316 6.47731 5.94514 1.000 13.39902 336 TYR A C 1
ATOM 4632 O O . TYR A 1 293 ? 22.63362 7.43852 6.58475 1.000 15.99316 336 TYR A O 1
ATOM 4650 N N . TYR A 1 294 ? 23.03018 5.24465 6.42469 1.000 13.65793 337 TYR A N 1
ATOM 4651 C CA . TYR A 1 294 ? 22.58882 4.90606 7.76471 1.000 14.56655 337 TYR A CA 1
ATOM 4652 C C . TYR A 1 294 ? 23.58638 3.90166 8.32160 1.000 13.95818 337 TYR A C 1
ATOM 4653 O O . TYR A 1 294 ? 24.44145 3.37270 7.58878 1.000 13.80329 337 TYR A O 1
ATOM 4671 N N . THR A 1 295 ? 23.47919 3.64972 9.62396 1.000 13.30430 338 THR A N 1
ATOM 4672 C CA . THR A 1 295 ? 24.37554 2.75957 10.34478 1.000 13.28875 338 THR A CA 1
ATOM 4673 C C . THR A 1 295 ? 23.60923 1.62876 11.01242 1.000 12.70500 338 THR A C 1
ATOM 4674 O O . THR A 1 295 ? 22.38755 1.69081 11.19541 1.000 13.64205 338 THR A O 1
ATOM 4685 N N . ARG A 1 296 ? 24.36214 0.60469 11.39708 1.000 12.24631 339 ARG A N 1
ATOM 4686 C CA . ARG A 1 296 ? 23.94185 -0.35061 12.41261 1.000 11.78289 339 ARG A CA 1
ATOM 4687 C C . ARG A 1 296 ? 25.10206 -0.55803 13.38310 1.000 12.79342 339 ARG A C 1
ATOM 4688 O O . ARG A 1 296 ? 26.25522 -0.25489 13.07041 1.000 14.48630 339 ARG A O 1
ATOM 4709 N N . GLY A 1 297 ? 24.80401 -1.07025 14.57060 1.000 12.76912 340 GLY A N 1
ATOM 4710 C CA . GLY A 1 297 ? 25.87281 -1.18493 15.54816 1.000 13.77638 340 GLY A CA 1
ATOM 4711 C C . GLY A 1 297 ? 25.45703 -1.91168 16.80952 1.000 13.50439 340 GLY A C 1
ATOM 4712 O O . GLY A 1 297 ? 24.28841 -2.27219 17.01292 1.000 13.72327 340 GLY A O 1
ATOM 4716 N N . TRP A 1 298 ? 26.45666 -2.09824 17.67143 1.000 14.53491 341 TRP A N 1
ATOM 4717 C CA . TRP A 1 298 ? 26.36483 -2.93096 18.85778 1.000 14.02535 341 TRP A CA 1
ATOM 4718 C C . TRP A 1 298 ? 27.02050 -2.20701 20.02453 1.000 16.78255 341 TRP A C 1
ATOM 4719 O O . TRP A 1 298 ? 27.92085 -1.38913 19.83795 1.000 16.34940 341 TRP A O 1
ATOM 4740 N N . GLU A 1 299 ? 26.56281 -2.51516 21.23376 1.000 15.79999 342 GLU A N 1
ATOM 4741 C CA . GLU A 1 299 ? 27.21182 -2.05881 22.45165 1.000 17.63864 342 GLU A CA 1
ATOM 4742 C C . GLU A 1 299 ? 27.64715 -3.26315 23.27925 1.000 16.82284 342 GLU A C 1
ATOM 4743 O O . GLU A 1 299 ? 27.27053 -4.40697 23.01370 1.000 18.52457 342 GLU A O 1
ATOM 4755 N N A ASN A 1 300 ? 28.45665 -2.97428 24.29658 0.591 18.20791 343 ASN A N 1
ATOM 4756 N N B ASN A 1 300 ? 28.46939 -3.00952 24.29611 0.409 18.43064 343 ASN A N 1
ATOM 4757 C CA A ASN A 1 300 ? 29.07496 -4.00401 25.12876 0.591 19.91075 343 ASN A CA 1
ATOM 4758 C CA B ASN A 1 300 ? 29.02498 -4.07992 25.12832 0.409 19.37236 343 ASN A CA 1
ATOM 4759 C C A ASN A 1 300 ? 29.77194 -5.05721 24.26488 0.591 18.54298 343 ASN A C 1
ATOM 4760 C C B ASN A 1 300 ? 29.84078 -5.07144 24.30355 0.409 18.78501 343 ASN A C 1
ATOM 4761 O O A ASN A 1 300 ? 29.65558 -6.26149 24.49570 0.591 20.47810 343 ASN A O 1
ATOM 4762 O O B ASN A 1 300 ? 29.87465 -6.26501 24.60742 0.409 20.51335 343 ASN A O 1
ATOM 4783 N N . VAL A 1 301 ? 30.50615 -4.59170 23.25306 1.000 18.53984 344 VAL A N 1
ATOM 4784 C CA . VAL A 1 301 ? 31.22188 -5.49310 22.35822 1.000 18.98239 344 VAL A CA 1
ATOM 4785 C C . VAL A 1 301 ? 32.36347 -6.17809 23.09586 1.000 20.41068 344 VAL A C 1
ATOM 4786 O O . VAL A 1 301 ? 33.14720 -5.53132 23.80496 1.000 20.92587 344 VAL A O 1
ATOM 4800 N N . GLN A 1 302 ? 32.46346 -7.49555 22.92181 1.000 19.79805 345 GLN A N 1
ATOM 4801 C CA . GLN A 1 302 ? 33.52490 -8.31020 23.48639 1.000 20.60137 345 GLN A CA 1
ATOM 4802 C C . GLN A 1 302 ? 34.52828 -8.67006 22.39998 1.000 19.73161 345 GLN A C 1
ATOM 4803 O O . GLN A 1 302 ? 34.14967 -8.99302 21.27007 1.000 21.11988 345 GLN A O 1
ATOM 4817 N N . GLY A 1 303 ? 35.80554 -8.63560 22.75499 1.000 23.34845 346 GLY A N 1
ATOM 4818 C CA . GLY A 1 303 ? 36.82897 -9.01096 21.80912 1.000 23.79247 346 GLY A CA 1
ATOM 4819 C C . GLY A 1 303 ? 36.92295 -8.04896 20.63373 1.000 22.85417 346 GLY A C 1
ATOM 4820 O O . GLY A 1 303 ? 36.55854 -6.87399 20.71076 1.000 23.89226 346 GLY A O 1
ATOM 4824 N N . GLY A 1 304 ? 37.43672 -8.57910 19.52736 1.000 23.10194 347 GLY A N 1
ATOM 4825 C CA . GLY A 1 304 ? 37.67375 -7.78484 18.33491 1.000 23.95637 347 GLY A CA 1
ATOM 4826 C C . GLY A 1 304 ? 38.86556 -6.86396 18.52191 1.000 25.75759 347 GLY A C 1
ATOM 4827 O O . GLY A 1 304 ? 39.57123 -6.89991 19.52894 1.000 26.08011 347 GLY A O 1
ATOM 4831 N N . ILE A 1 305 ? 39.09854 -6.03541 17.50449 1.000 24.47594 348 ILE A N 1
ATOM 4832 C CA . ILE A 1 305 ? 40.08643 -4.96303 17.56697 1.000 25.77066 348 ILE A CA 1
ATOM 4833 C C . ILE A 1 305 ? 39.37458 -3.68346 17.16894 1.000 24.44022 348 ILE A C 1
ATOM 4834 O O . ILE A 1 305 ? 38.86431 -3.57965 16.04552 1.000 23.09691 348 ILE A O 1
ATOM 4850 N N . ASN A 1 306 ? 39.32590 -2.71772 18.08386 1.000 24.11004 349 ASN A N 1
ATOM 4851 C CA . ASN A 1 306 ? 38.47235 -1.54766 17.90911 1.000 23.89790 349 ASN A CA 1
ATOM 4852 C C . ASN A 1 306 ? 37.04578 -1.99187 17.61694 1.000 20.69926 349 ASN A C 1
ATOM 4853 O O . ASN A 1 306 ? 36.34173 -1.40297 16.79074 1.000 20.83179 349 ASN A O 1
ATOM 4864 N N . GLY A 1 307 ? 36.63889 -3.07423 18.27960 1.000 21.21338 350 GLY A N 1
ATOM 4865 C CA . GLY A 1 307 ? 35.31032 -3.63896 18.15118 1.000 19.84980 350 GLY A CA 1
ATOM 4866 C C . GLY A 1 307 ? 35.16183 -4.58277 16.96938 1.000 19.98138 350 GLY A C 1
ATOM 4867 O O . GLY A 1 307 ? 34.47501 -5.60378 17.05952 1.000 19.18007 350 GLY A O 1
ATOM 4871 N N . LEU A 1 308 ? 35.79736 -4.24782 15.85277 1.000 17.95913 351 LEU A N 1
ATOM 4872 C CA . LEU A 1 308 ? 35.61127 -5.01129 14.62550 1.000 18.21264 351 LEU A CA 1
ATOM 4873 C C . LEU A 1 308 ? 36.02524 -6.46390 14.83276 1.000 17.76578 351 LEU A C 1
ATOM 4874 O O . LEU A 1 308 ? 37.08030 -6.74813 15.40033 1.000 19.54200 351 LEU A O 1
ATOM 4890 N N . HIS A 1 309 ? 35.19308 -7.38418 14.35239 1.000 17.41052 352 HIS A N 1
ATOM 4891 C CA . HIS A 1 309 ? 35.36740 -8.82927 14.48436 1.000 17.92757 352 HIS A CA 1
ATOM 4892 C C . HIS A 1 309 ? 35.12414 -9.31750 15.90388 1.000 19.26524 352 HIS A C 1
ATOM 4893 O O . HIS A 1 309 ? 35.43676 -10.47300 16.22257 1.000 20.88773 352 HIS A O 1
ATOM 4907 N N . GLY A 1 310 ? 34.54335 -8.47710 16.75663 1.000 18.77750 353 GLY A N 1
ATOM 4908 C CA . GLY A 1 310 ? 34.12345 -8.87441 18.08172 1.000 19.12000 353 GLY A CA 1
ATOM 4909 C C . GLY A 1 310 ? 32.73213 -9.47560 18.06491 1.000 17.94891 353 GLY A C 1
ATOM 4910 O O . GLY A 1 310 ? 32.15831 -9.77421 17.01409 1.000 17.78719 353 GLY A O 1
ATOM 4914 N N . SER A 1 311 ? 32.17258 -9.62755 19.26243 1.000 17.67886 354 SER A N 1
ATOM 4915 C CA . SER A 1 311 ? 30.85594 -10.22795 19.43697 1.000 17.66155 354 SER A CA 1
ATOM 4916 C C . SER A 1 311 ? 30.01234 -9.38223 20.37596 1.000 17.85897 354 SER A C 1
ATOM 4917 O O . SER A 1 311 ? 30.51989 -8.77421 21.31939 1.000 19.29964 354 SER A O 1
ATOM 4925 N N . SER A 1 312 ? 28.70746 -9.34818 20.11655 1.000 17.20397 355 SER A N 1
ATOM 4926 C CA . SER A 1 312 ? 27.80926 -8.66663 21.03733 1.000 17.48137 355 SER A CA 1
ATOM 4927 C C . SER A 1 312 ? 26.39427 -9.18138 20.85521 1.000 19.39170 355 SER A C 1
ATOM 4928 O O . SER A 1 312 ? 25.90898 -9.30157 19.72452 1.000 19.84502 355 SER A O 1
ATOM 4936 N N . LYS A 1 313 ? 25.72892 -9.44462 21.97460 1.000 21.17308 356 LYS A N 1
ATOM 4937 C CA . LYS A 1 313 ? 24.32485 -9.82272 21.98249 1.000 23.79834 356 LYS A CA 1
ATOM 4938 C C . LYS A 1 313 ? 23.40393 -8.63805 22.21941 1.000 19.26146 356 LYS A C 1
ATOM 4939 O O . LYS A 1 313 ? 22.19147 -8.83082 22.36478 1.000 21.50956 356 LYS A O 1
ATOM 4958 N N A THR A 1 314 ? 23.93671 -7.41795 22.25066 0.242 18.20759 357 THR A N 1
ATOM 4959 N N B THR A 1 314 ? 23.94465 -7.42200 22.22623 0.758 16.83736 357 THR A N 1
ATOM 4960 C CA A THR A 1 314 ? 23.15257 -6.22473 22.57078 0.242 17.64436 357 THR A CA 1
ATOM 4961 C CA B THR A 1 314 ? 23.17969 -6.22407 22.56063 0.758 17.69262 357 THR A CA 1
ATOM 4962 C C A THR A 1 314 ? 23.39619 -5.15042 21.51796 0.242 16.29436 357 THR A C 1
ATOM 4963 C C B THR A 1 314 ? 23.41318 -5.15956 21.49673 0.758 16.56087 357 THR A C 1
ATOM 4964 O O A THR A 1 314 ? 24.43792 -4.47216 21.54603 0.242 15.78570 357 THR A O 1
ATOM 4965 O O B THR A 1 314 ? 24.45761 -4.48637 21.50224 0.758 16.51802 357 THR A O 1
ATOM 4986 N N . PRO A 1 315 ? 22.46904 -4.95966 20.57929 1.000 15.42954 358 PRO A N 1
ATOM 4987 C CA . PRO A 1 315 ? 22.62582 -3.87091 19.60838 1.000 15.20410 358 PRO A CA 1
ATOM 4988 C C . PRO A 1 315 ? 22.67842 -2.52575 20.31612 1.000 16.00209 358 PRO A C 1
ATOM 4989 O O . PRO A 1 315 ? 22.16244 -2.36727 21.42233 1.000 17.72198 358 PRO A O 1
ATOM 5000 N N . ALA A 1 316 ? 23.31253 -1.54925 19.67761 1.000 15.40106 359 ALA A N 1
ATOM 5001 C CA . ALA A 1 316 ? 23.51298 -0.26527 20.33973 1.000 16.75293 359 ALA A CA 1
ATOM 5002 C C . ALA A 1 316 ? 22.18817 0.46718 20.53221 1.000 15.91708 359 ALA A C 1
ATOM 5003 O O . ALA A 1 316 ? 21.30218 0.43518 19.66980 1.000 15.79050 359 ALA A O 1
ATOM 5010 N N . SER A 1 317 ? 22.05876 1.13351 21.68015 1.000 17.07287 360 SER A N 1
ATOM 5011 C CA . SER A 1 317 ? 20.81020 1.74505 22.11620 1.000 16.79037 360 SER A CA 1
ATOM 5012 C C . SER A 1 317 ? 21.02235 3.22120 22.43532 1.000 16.32279 360 SER A C 1
ATOM 5013 O O . SER A 1 317 ? 22.11918 3.75911 22.32221 1.000 17.29065 360 SER A O 1
ATOM 5021 N N . GLY A 1 318 ? 19.94164 3.87739 22.84484 1.000 17.22682 361 GLY A N 1
ATOM 5022 C CA . GLY A 1 318 ? 20.05062 5.24133 23.34010 1.000 17.96967 361 GLY A CA 1
ATOM 5023 C C . GLY A 1 318 ? 20.48160 6.20695 22.25658 1.000 17.54297 361 GLY A C 1
ATOM 5024 O O . GLY A 1 318 ? 19.96080 6.19026 21.13701 1.000 17.20577 361 GLY A O 1
ATOM 5028 N N . LYS A 1 319 ? 21.44191 7.06971 22.59073 1.000 19.18095 362 LYS A N 1
ATOM 5029 C CA . LYS A 1 319 ? 21.92222 8.06856 21.64876 1.000 18.01089 362 LYS A CA 1
ATOM 5030 C C . LYS A 1 319 ? 22.60809 7.44869 20.44201 1.000 17.00694 362 LYS A C 1
ATOM 5031 O O . LYS A 1 319 ? 22.83197 8.15103 19.44882 1.000 17.63717 362 LYS A O 1
ATOM 5050 N N . TYR A 1 320 ? 22.92233 6.15623 20.49102 1.000 16.62093 363 TYR A N 1
ATOM 5051 C CA . TYR A 1 320 ? 23.51426 5.45081 19.36601 1.000 16.06627 363 TYR A CA 1
ATOM 5052 C C . TYR A 1 320 ? 22.47247 4.78857 18.47510 1.000 15.13106 363 TYR A C 1
ATOM 5053 O O . TYR A 1 320 ? 22.83437 3.95283 17.63987 1.000 15.09854 363 TYR A O 1
ATOM 5071 N N . ASN A 1 321 ? 21.20093 5.14633 18.61804 1.000 14.93109 364 ASN A N 1
ATOM 5072 C CA . ASN A 1 321 ? 20.14684 4.43158 17.91469 1.000 14.72157 364 ASN A CA 1
ATOM 5073 C C . ASN A 1 321 ? 18.95283 5.34255 17.63324 1.000 16.02373 364 ASN A C 1
ATOM 5074 O O . ASN A 1 321 ? 17.80360 4.98713 17.88602 1.000 17.67183 364 ASN A O 1
ATOM 5085 N N . ILE A 1 322 ? 19.19331 6.53752 17.07725 1.000 14.90403 365 ILE A N 1
ATOM 5086 C CA . ILE A 1 322 ? 18.08131 7.47653 16.96964 1.000 16.34313 365 ILE A CA 1
ATOM 5087 C C . ILE A 1 322 ? 17.04571 7.04829 15.94108 1.000 15.43823 365 ILE A C 1
ATOM 5088 O O . ILE A 1 322 ? 15.91402 7.54804 15.97932 1.000 17.38192 365 ILE A O 1
ATOM 5104 N N . LEU A 1 323 ? 17.39190 6.14649 15.01464 1.000 16.05641 366 LEU A N 1
ATOM 5105 C CA . LEU A 1 323 ? 16.43992 5.64428 14.03155 1.000 16.48980 366 LEU A CA 1
ATOM 5106 C C . LEU A 1 323 ? 15.78729 4.33756 14.45059 1.000 18.32107 366 LEU A C 1
ATOM 5107 O O . LEU A 1 323 ? 15.10457 3.71602 13.63646 1.000 21.67762 366 LEU A O 1
ATOM 5123 N N . GLY A 1 324 ? 15.96944 3.91514 15.69834 1.000 19.51127 367 GLY A N 1
ATOM 5124 C CA . GLY A 1 324 ? 15.35487 2.67809 16.14237 1.000 22.23486 367 GLY A CA 1
ATOM 5125 C C . GLY A 1 324 ? 13.84068 2.71967 16.04070 1.000 23.60803 367 GLY A C 1
ATOM 5126 O O . GLY A 1 324 ? 13.21202 3.77363 16.13139 1.000 23.87597 367 GLY A O 1
ATOM 5130 N N . ASP A 1 325 ? 13.24901 1.54299 15.85175 1.000 26.40835 368 ASP A N 1
ATOM 5131 C CA . ASP A 1 325 ? 11.79951 1.43221 15.70851 1.000 29.71780 368 ASP A CA 1
ATOM 5132 C C . ASP A 1 325 ? 11.10083 1.60356 17.05035 1.000 34.00738 368 ASP A C 1
ATOM 5133 O O . ASP A 1 325 ? 11.57759 1.12827 18.08165 1.000 31.12608 368 ASP A O 1
ATOM 5142 N N . ASP A 1 326 ? 9.94329 2.26828 17.02543 1.000 39.00255 369 ASP A N 1
ATOM 5143 C CA . ASP A 1 326 ? 9.11417 2.44984 18.21773 1.000 47.38919 369 ASP A CA 1
ATOM 5144 C C . ASP A 1 326 ? 7.96582 1.44512 18.13437 1.000 53.45200 369 ASP A C 1
ATOM 5145 O O . ASP A 1 326 ? 6.85775 1.75089 17.69407 1.000 53.49863 369 ASP A O 1
ATOM 5154 N N . LEU A 1 327 ? 8.24692 0.22188 18.59150 1.000 58.25471 370 LEU A N 1
ATOM 5155 C CA . LEU A 1 327 ? 7.35949 -0.90439 18.31258 1.000 60.94987 370 LEU A CA 1
ATOM 5156 C C . LEU A 1 327 ? 5.99101 -0.73132 18.96073 1.000 62.45555 370 LEU A C 1
ATOM 5157 O O . LEU A 1 327 ? 4.99474 -1.25420 18.44782 1.000 62.56327 370 LEU A O 1
ATOM 5173 N N . ASN A 1 328 ? 5.91698 -0.00859 20.08353 1.000 63.90433 371 ASN A N 1
ATOM 5174 C CA . ASN A 1 328 ? 4.67020 0.13629 20.82839 1.000 64.03800 371 ASN A CA 1
ATOM 5175 C C . ASN A 1 328 ? 4.37232 1.59092 21.18254 1.000 64.14564 371 ASN A C 1
ATOM 5176 O O . ASN A 1 328 ? 3.56319 1.85013 22.07936 1.000 64.33683 371 ASN A O 1
ATOM 5187 N N . ASN A 1 329 ? 5.01005 2.54399 20.50230 1.000 64.01933 372 ASN A N 1
ATOM 5188 C CA . ASN A 1 329 ? 4.71544 3.97033 20.62342 1.000 65.49674 372 ASN A CA 1
ATOM 5189 C C . ASN A 1 329 ? 5.07384 4.55550 21.98669 1.000 66.38974 372 ASN A C 1
ATOM 5190 O O . ASN A 1 329 ? 4.61586 5.65185 22.32822 1.000 68.16465 372 ASN A O 1
ATOM 5201 N N . ASP A 1 330 ? 5.89300 3.85965 22.77718 1.000 64.37039 373 ASP A N 1
ATOM 5202 C CA . ASP A 1 330 ? 6.31310 4.39146 24.06804 1.000 63.68680 373 ASP A CA 1
ATOM 5203 C C . ASP A 1 330 ? 7.31305 5.53182 23.93329 1.000 59.22032 373 ASP A C 1
ATOM 5204 O O . ASP A 1 330 ? 7.54099 6.25897 24.90652 1.000 57.64244 373 ASP A O 1
ATOM 5213 N N . GLY A 1 331 ? 7.90909 5.70892 22.75871 1.000 55.59847 374 GLY A N 1
ATOM 5214 C CA . GLY A 1 331 ? 9.18041 6.38814 22.66992 1.000 51.25486 374 GLY A CA 1
ATOM 5215 C C . GLY A 1 331 ? 10.35063 5.50350 23.03462 1.000 47.25213 374 GLY A C 1
ATOM 5216 O O . GLY A 1 331 ? 11.49774 5.96955 23.01240 1.000 45.86847 374 GLY A O 1
ATOM 5220 N N . VAL A 1 332 ? 10.08814 4.24679 23.37695 1.000 43.87898 375 VAL A N 1
ATOM 5221 C CA . VAL A 1 332 ? 11.12311 3.26031 23.65514 1.000 41.37759 375 VAL A CA 1
ATOM 5222 C C . VAL A 1 332 ? 11.47631 2.59542 22.33250 1.000 37.18076 375 VAL A C 1
ATOM 5223 O O . VAL A 1 332 ? 10.64000 1.91359 21.72961 1.000 35.25526 375 VAL A O 1
ATOM 5236 N N . LEU A 1 333 ? 12.71004 2.78584 21.88431 1.000 33.40628 376 LEU A N 1
ATOM 5237 C CA . LEU A 1 333 ? 13.13226 2.33352 20.56600 1.000 30.08842 376 LEU A CA 1
ATOM 5238 C C . LEU A 1 333 ? 13.85266 0.99358 20.65932 1.000 30.97536 376 LEU A C 1
ATOM 5239 O O . LEU A 1 333 ? 14.61326 0.74891 21.60021 1.000 36.35678 376 LEU A O 1
ATOM 5255 N N . GLU A 1 334 ? 13.61188 0.13478 19.67310 1.000 26.22908 377 GLU A N 1
ATOM 5256 C CA . GLU A 1 334 ? 14.25225 -1.18027 19.61746 1.000 26.42596 377 GLU A CA 1
ATOM 5257 C C . GLU A 1 334 ? 15.73279 -1.04557 19.27804 1.000 22.05893 377 GLU A C 1
ATOM 5258 O O . GLU A 1 334 ? 16.07049 -0.46738 18.23240 1.000 20.28890 377 GLU A O 1
ATOM 5270 N N . PRO A 1 335 ? 16.64536 -1.56200 20.10567 1.000 21.13809 378 PRO A N 1
ATOM 5271 C CA . PRO A 1 335 ? 18.07953 -1.37622 19.83023 1.000 18.55452 378 PRO A CA 1
ATOM 5272 C C . PRO A 1 335 ? 18.51615 -1.92874 18.47725 1.000 17.61155 378 PRO A C 1
ATOM 5273 O O . PRO A 1 335 ? 18.18441 -3.05243 18.09351 1.000 18.76697 378 PRO A O 1
ATOM 5284 N N . ALA A 1 336 ? 19.30662 -1.12522 17.76368 1.000 15.60644 379 ALA A N 1
ATOM 5285 C CA . ALA A 1 336 ? 19.77194 -1.48715 16.43315 1.000 14.60356 379 ALA A CA 1
ATOM 5286 C C . ALA A 1 336 ? 21.05801 -0.77433 16.03125 1.000 13.91987 379 ALA A C 1
ATOM 5287 O O . ALA A 1 336 ? 21.61380 -1.06345 14.97360 1.000 13.96556 379 ALA A O 1
ATOM 5294 N N . GLY A 1 337 ? 21.51932 0.17239 16.83911 1.000 14.48238 380 GLY A N 1
ATOM 5295 C CA . GLY A 1 337 ? 22.62490 1.02493 16.43296 1.000 14.91671 380 GLY A CA 1
ATOM 5296 C C . GLY A 1 337 ? 22.37208 1.80712 15.16092 1.000 13.51165 380 GLY A C 1
ATOM 5297 O O . GLY A 1 337 ? 23.30892 2.04365 14.38832 1.000 14.04132 380 GLY A O 1
ATOM 5301 N N . ALA A 1 338 ? 21.12682 2.20470 14.91321 1.000 14.09198 381 ALA A N 1
ATOM 5302 C CA . ALA A 1 338 ? 20.71507 2.77803 13.63338 1.000 13.75514 381 ALA A CA 1
ATOM 5303 C C . ALA A 1 338 ? 20.65248 4.29625 13.72323 1.000 14.10839 381 ALA A C 1
ATOM 5304 O O . ALA A 1 338 ? 19.87717 4.83996 14.51804 1.000 14.75864 381 ALA A O 1
ATOM 5311 N N . ASN A 1 339 ? 21.43274 4.97050 12.87122 1.000 13.83532 382 ASN A N 1
ATOM 5312 C CA . ASN A 1 339 ? 21.56935 6.42277 12.87300 1.000 13.97391 382 ASN A CA 1
ATOM 5313 C C . ASN A 1 339 ? 21.76437 6.91908 11.45186 1.000 13.47729 382 ASN A C 1
ATOM 5314 O O . ASN A 1 339 ? 22.31638 6.18700 10.62227 1.000 13.79594 382 ASN A O 1
ATOM 5325 N N . PRO A 1 340 ? 21.36646 8.16003 11.15275 1.000 13.74857 383 PRO A N 1
ATOM 5326 C CA . PRO A 1 340 ? 21.87496 8.83606 9.95559 1.000 13.73337 383 PRO A CA 1
ATOM 5327 C C . PRO A 1 340 ? 23.31730 9.27105 10.18664 1.000 14.06176 383 PRO A C 1
ATOM 5328 O O . PRO A 1 340 ? 23.75089 9.47230 11.31991 1.000 15.23864 383 PRO A O 1
ATOM 5339 N N . LEU A 1 341 ? 24.06700 9.42998 9.09276 1.000 14.13150 384 LEU A N 1
ATOM 5340 C CA . LEU A 1 341 ? 25.49070 9.73797 9.22232 1.000 15.07203 384 LEU A CA 1
ATOM 5341 C C . LEU A 1 341 ? 25.72112 11.03734 9.98650 1.000 15.58895 384 LEU A C 1
ATOM 5342 O O . LEU A 1 341 ? 26.67004 11.13649 10.76950 1.000 16.04935 384 LEU A O 1
ATOM 5358 N N . TRP A 1 342 ? 24.87764 12.04792 9.76520 1.000 14.60817 385 TRP A N 1
ATOM 5359 C CA . TRP A 1 342 ? 25.08299 13.32451 10.44258 1.000 14.63629 385 TRP A CA 1
ATOM 5360 C C . TRP A 1 342 ? 24.98266 13.18886 11.95004 1.000 15.98316 385 TRP A C 1
ATOM 5361 O O . TRP A 1 342 ? 25.65648 13.92115 12.68102 1.000 17.08348 385 TRP A O 1
ATOM 5382 N N . HIS A 1 343 ? 24.13981 12.28195 12.44318 1.000 15.50187 386 HIS A N 1
ATOM 5383 C CA . HIS A 1 343 ? 24.03947 12.13094 13.88850 1.000 15.12689 386 HIS A CA 1
ATOM 5384 C C . HIS A 1 343 ? 25.31977 11.53408 14.46807 1.000 15.67865 386 HIS A C 1
ATOM 5385 O O . HIS A 1 343 ? 25.77352 11.93871 15.54309 1.000 16.99947 386 HIS A O 1
ATOM 5399 N N . VAL A 1 344 ? 25.92194 10.57247 13.76917 1.000 16.72785 387 VAL A N 1
ATOM 5400 C CA . VAL A 1 344 ? 27.18710 10.02014 14.24191 1.000 15.68301 387 VAL A CA 1
ATOM 5401 C C . VAL A 1 344 ? 28.26688 11.09914 14.27085 1.000 1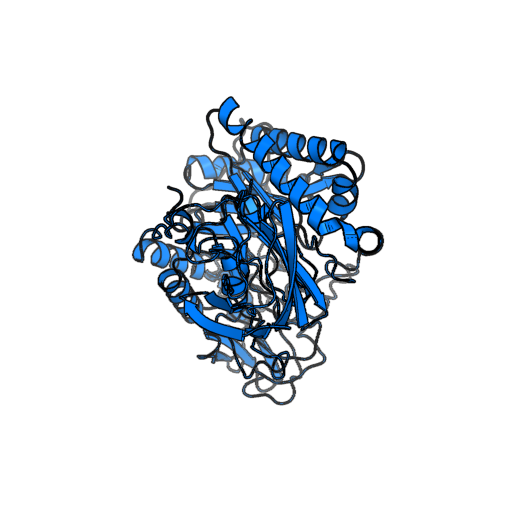7.24952 387 VAL A C 1
ATOM 5402 O O . VAL A 1 344 ? 29.07421 11.15767 15.20368 1.000 17.48902 387 VAL A O 1
ATOM 5415 N N . LEU A 1 345 ? 28.31498 11.95784 13.24595 1.000 17.30156 388 LEU A N 1
ATOM 5416 C CA . LEU A 1 345 ? 29.25868 13.07609 13.26617 1.000 17.08172 388 LEU A CA 1
ATOM 5417 C C . LEU A 1 345 ? 29.03852 13.94884 14.49411 1.000 18.67049 388 LEU A C 1
ATOM 5418 O O . LEU A 1 345 ? 29.99972 14.38790 15.13764 1.000 19.61622 388 LEU A O 1
ATOM 5434 N N . ASN A 1 346 ? 27.77975 14.21676 14.82839 1.000 18.16122 389 ASN A N 1
ATOM 5435 C CA . ASN A 1 346 ? 27.48098 15.02519 16.00599 1.000 20.02586 389 ASN A CA 1
ATOM 5436 C C . ASN A 1 346 ? 27.89644 14.32365 17.29503 1.000 20.84372 389 ASN A C 1
ATOM 5437 O O . ASN A 1 346 ? 28.40373 14.97360 18.22168 1.000 21.99760 389 ASN A O 1
ATOM 5448 N N . LEU A 1 347 ? 27.68384 13.00264 17.38312 1.000 18.46613 390 LEU A N 1
ATOM 5449 C CA . LEU A 1 347 ? 28.16710 12.26255 18.54944 1.000 18.90433 390 LEU A CA 1
ATOM 5450 C C . LEU A 1 347 ? 29.68353 12.38821 18.69546 1.000 20.55929 390 LEU A C 1
ATOM 5451 O O . LEU A 1 347 ? 30.20447 12.48841 19.81272 1.000 22.45307 390 LEU A O 1
ATOM 5467 N N . MET A 1 348 ? 30.41163 12.39600 17.57809 1.000 19.80283 391 MET A N 1
ATOM 5468 C CA . MET A 1 348 ? 31.86197 12.52996 17.64878 1.000 21.15569 391 MET A CA 1
ATOM 5469 C C . MET A 1 348 ? 32.27985 13.93868 18.04223 1.000 23.39443 391 MET A C 1
ATOM 5470 O O . MET A 1 348 ? 33.32439 14.11327 18.67578 1.000 24.53183 391 MET A O 1
ATOM 5484 N N . GLU A 1 349 ? 31.47963 14.94879 17.69249 1.000 24.42424 392 GLU A N 1
ATOM 5485 C CA . GLU A 1 349 ? 31.74196 16.29778 18.18545 1.000 26.38802 392 GLU A CA 1
ATOM 5486 C C . GLU A 1 349 ? 31.65746 16.35567 19.70118 1.000 26.58171 392 GLU A C 1
ATOM 5487 O O . GLU A 1 349 ? 32.37895 17.13260 20.33730 1.000 29.52904 392 GLU A O 1
ATOM 5499 N N . GLN A 1 350 ? 30.77958 15.55455 20.29646 1.000 25.87913 393 GLN A N 1
ATOM 5500 C CA . GLN A 1 350 ? 30.55713 15.63335 21.73129 1.000 30.88570 393 GLN A CA 1
ATOM 5501 C C . GLN A 1 350 ? 31.43090 14.68299 22.53313 1.000 28.78804 393 GLN A C 1
ATOM 5502 O O . GLN A 1 350 ? 31.60162 14.90176 23.73662 1.000 30.98843 393 GLN A O 1
ATOM 5516 N N . ASP A 1 351 ? 32.01605 13.66974 21.89820 1.000 25.13369 394 ASP A N 1
ATOM 5517 C CA . ASP A 1 351 ? 32.77713 12.63555 22.59581 1.000 25.34479 394 ASP A CA 1
ATOM 5518 C C . ASP A 1 351 ? 34.10121 12.38073 21.89040 1.000 24.48540 394 ASP A C 1
ATOM 5519 O O . ASP A 1 351 ? 34.13662 11.65446 20.88209 1.000 23.85635 394 ASP A O 1
ATOM 5528 N N . PRO A 1 352 ? 35.21107 12.90994 22.40934 1.000 25.96236 395 PRO A N 1
ATOM 5529 C CA . PRO A 1 352 ? 36.51050 12.67067 21.76617 1.000 26.81580 395 PRO A CA 1
ATOM 5530 C C . PRO A 1 352 ? 36.93935 11.21827 21.76330 1.000 25.04685 395 PRO A C 1
ATOM 5531 O O . PRO A 1 352 ? 37.89824 10.88127 21.05531 1.000 27.51397 395 PRO A O 1
ATOM 5542 N N . ASN A 1 353 ? 36.28801 10.35266 22.53761 1.000 23.89853 396 ASN A N 1
ATOM 5543 C CA . ASN A 1 353 ? 36.63816 8.94309 22.56443 1.000 24.37733 396 ASN A CA 1
ATOM 5544 C C . ASN A 1 353 ? 35.71997 8.09378 21.69730 1.000 22.03331 396 ASN A C 1
ATOM 5545 O O . ASN A 1 353 ? 35.77110 6.86500 21.77586 1.000 21.74775 396 ASN A O 1
ATOM 5556 N N . LEU A 1 354 ? 34.88208 8.72184 20.87686 1.000 21.43111 397 LEU A N 1
ATOM 5557 C CA . LEU A 1 354 ? 34.17150 8.05101 19.78902 1.000 20.28051 397 LEU A CA 1
ATOM 5558 C C . LEU A 1 354 ? 34.97820 8.36508 18.53402 1.000 21.70451 397 LEU A C 1
ATOM 5559 O O . LEU A 1 354 ? 34.93673 9.48946 18.02277 1.000 21.89254 397 LEU A O 1
ATOM 5575 N N . LYS A 1 355 ? 35.73267 7.37918 18.05106 1.000 19.97170 398 LYS A N 1
ATOM 5576 C CA . LYS A 1 355 ? 36.74988 7.60524 17.03000 1.000 19.89371 398 LYS A CA 1
ATOM 5577 C C . LYS A 1 355 ? 36.46458 6.80265 15.76307 1.000 18.46939 398 LYS A C 1
ATOM 5578 O O . LYS A 1 355 ? 35.92103 5.69132 15.80974 1.000 19.05147 398 LYS A O 1
ATOM 5597 N N . VAL A 1 356 ? 36.86070 7.37945 14.61265 1.000 19.43593 399 VAL A N 1
ATOM 5598 C CA . VAL A 1 356 ? 36.68771 6.75856 13.30224 1.000 19.13738 399 VAL A CA 1
ATOM 5599 C C . VAL A 1 356 ? 37.94607 5.99072 12.92276 1.000 18.82203 399 VAL A C 1
ATOM 5600 O O . VAL A 1 356 ? 39.08063 6.47190 13.09496 1.000 21.01011 399 VAL A O 1
ATOM 5613 N N . TYR A 1 357 ? 37.73179 4.80143 12.37105 1.000 17.75141 400 TYR A N 1
ATOM 5614 C CA . TYR A 1 357 ? 38.77194 3.91483 11.88832 1.000 17.56328 400 TYR A CA 1
ATOM 5615 C C . TYR A 1 357 ? 38.46757 3.52410 10.44973 1.000 18.17156 400 TYR A C 1
ATOM 5616 O O . TYR A 1 357 ? 37.34822 3.69175 9.96210 1.000 18.24531 400 TYR A O 1
ATOM 5634 N N . TRP A 1 358 ? 39.47787 2.98127 9.77904 1.000 17.85260 401 TRP A N 1
ATOM 5635 C CA . TRP A 1 358 ? 39.38901 2.59196 8.37507 1.000 17.21794 401 TRP A CA 1
ATOM 5636 C C . TRP A 1 358 ? 39.79250 1.13288 8.22615 1.000 16.57534 401 TRP A C 1
ATOM 5637 O O . TRP A 1 358 ? 40.81638 0.71826 8.76998 1.000 17.94177 401 TRP A O 1
ATOM 5658 N N . ASP A 1 359 ? 39.00428 0.35901 7.47461 1.000 15.85358 402 ASP A N 1
ATOM 5659 C CA . ASP A 1 359 ? 39.33465 -1.03262 7.15470 1.000 15.56630 402 ASP A CA 1
ATOM 5660 C C . ASP A 1 359 ? 39.80720 -1.07179 5.70483 1.000 15.64838 402 ASP A C 1
ATOM 5661 O O . ASP A 1 359 ? 39.00467 -0.90515 4.78875 1.000 16.23061 402 ASP A O 1
ATOM 5670 N N . GLU A 1 360 ? 41.10858 -1.28221 5.48769 1.000 16.61294 403 GLU A N 1
ATOM 5671 C CA . GLU A 1 360 ? 41.61939 -1.24643 4.12576 1.000 17.95854 403 GLU A CA 1
ATOM 5672 C C . GLU A 1 360 ? 41.28406 -2.49394 3.32090 1.000 17.26653 403 GLU A C 1
ATOM 5673 O O . GLU A 1 360 ? 41.47584 -2.48545 2.10064 1.000 17.31179 403 GLU A O 1
ATOM 5685 N N . ILE A 1 361 ? 40.80361 -3.56223 3.96378 1.000 16.17349 404 ILE A N 1
ATOM 5686 C CA . ILE A 1 361 ? 40.36194 -4.73680 3.22275 1.000 16.25499 404 ILE A CA 1
ATOM 5687 C C . ILE A 1 361 ? 38.96254 -4.50507 2.67028 1.000 14.73905 404 ILE A C 1
ATOM 5688 O O . ILE A 1 361 ? 38.73663 -4.52046 1.45518 1.000 14.54826 404 ILE A O 1
ATOM 5704 N N . SER A 1 362 ? 37.99991 -4.25991 3.56272 1.000 14.44875 405 SER A N 1
ATOM 5705 C CA . SER A 1 362 ? 36.62486 -4.03140 3.13947 1.000 13.56991 405 SER A CA 1
ATOM 5706 C C . SER A 1 362 ? 36.43668 -2.66890 2.49507 1.000 13.96841 405 SER A C 1
ATOM 5707 O O . SER A 1 362 ? 35.48448 -2.48683 1.72825 1.000 14.50795 405 SER A O 1
ATOM 5715 N N . LYS A 1 363 ? 37.29477 -1.71265 2.83305 1.000 14.19755 406 LYS A N 1
ATOM 5716 C CA . LYS A 1 363 ? 37.25905 -0.34115 2.32789 1.000 14.50599 406 LYS A CA 1
ATOM 5717 C C . LYS A 1 363 ? 35.99701 0.40631 2.75801 1.000 13.53765 406 LYS A C 1
ATOM 5718 O O . LYS A 1 363 ? 35.39171 1.13456 1.97725 1.000 14.60627 406 LYS A O 1
ATOM 5737 N N . VAL A 1 364 ? 35.65336 0.25906 4.03991 1.000 13.92758 407 VAL A N 1
ATOM 5738 C CA . VAL A 1 364 ? 34.65808 1.10152 4.69979 1.000 13.63770 407 VAL A CA 1
ATOM 5739 C C . VAL A 1 364 ? 35.20905 1.52711 6.05151 1.000 13.72349 407 VAL A C 1
ATOM 5740 O O . VAL A 1 364 ? 36.10168 0.87213 6.61158 1.000 13.97383 407 VAL A O 1
ATOM 5753 N N . PRO A 1 365 ? 34.68733 2.61573 6.60309 1.000 14.86445 408 PRO A N 1
ATOM 5754 C CA . PRO A 1 365 ? 35.09139 3.06374 7.93424 1.000 14.95789 408 PRO A CA 1
ATOM 5755 C C . PRO A 1 365 ? 34.12264 2.53970 8.98031 1.000 15.75453 408 PRO A C 1
ATOM 5756 O O . PRO A 1 365 ? 33.07760 1.95511 8.67470 1.000 15.62198 408 PRO A O 1
ATOM 5767 N N . TYR A 1 366 ? 34.48089 2.78116 10.23311 1.000 16.62901 409 TYR A N 1
ATOM 5768 C CA . TYR A 1 366 ? 33.63964 2.39955 11.35558 1.000 16.29317 409 TYR A CA 1
ATOM 5769 C C . TYR A 1 366 ? 34.03247 3.27386 12.53467 1.000 16.96603 409 TYR A C 1
ATOM 5770 O O . TYR A 1 366 ? 35.11329 3.86284 12.56359 1.000 17.72626 409 TYR A O 1
ATOM 5788 N N . VAL A 1 367 ? 33.13151 3.35402 13.50643 1.000 17.08010 410 VAL A N 1
ATOM 5789 C CA . VAL A 1 367 ? 33.32333 4.17788 14.68926 1.000 18.19582 410 VAL A CA 1
ATOM 5790 C C . VAL A 1 367 ? 33.33290 3.27369 15.91607 1.000 17.43319 410 VAL A C 1
ATOM 5791 O O . VAL A 1 367 ? 32.54483 2.32201 16.00698 1.000 16.82117 410 VAL A O 1
ATOM 5804 N N . TRP A 1 368 ? 34.24103 3.56316 16.84900 1.000 17.20218 411 TRP A N 1
ATOM 5805 C CA . TRP A 1 368 ? 34.44916 2.73394 18.02728 1.000 17.49142 411 TRP A CA 1
ATOM 5806 C C . TRP A 1 368 ? 34.63986 3.62270 19.24689 1.000 19.77571 411 TRP A C 1
ATOM 5807 O O . TRP A 1 368 ? 35.44328 4.56271 19.21670 1.000 20.30422 411 TRP A O 1
ATOM 5828 N N . GLN A 1 369 ? 33.89029 3.31854 20.30869 1.000 19.49542 412 GLN A N 1
ATOM 5829 C CA . GLN A 1 369 ? 34.00358 3.95753 21.61704 1.000 20.47441 412 GLN A CA 1
ATOM 5830 C C . GLN A 1 369 ? 34.61880 2.90744 22.53114 1.000 21.83686 412 GLN A C 1
ATOM 5831 O O . GLN A 1 369 ? 33.95196 1.93554 22.90546 1.000 22.63789 412 GLN A O 1
ATOM 5845 N N . ASN A 1 370 ? 35.89382 3.09826 22.88022 1.000 23.99893 413 ASN A N 1
ATOM 5846 C CA . ASN A 1 370 ? 36.64332 2.05645 23.56985 1.000 26.00310 413 ASN A CA 1
ATOM 5847 C C . ASN A 1 370 ? 36.24525 1.90091 25.03430 1.000 26.94387 413 ASN A C 1
ATOM 5848 O O . ASN A 1 370 ? 36.51413 0.84734 25.61861 1.000 29.14391 413 ASN A O 1
ATOM 5859 N N . ASP A 1 371 ? 35.61293 2.90962 25.63465 1.000 28.44412 414 ASP A N 1
ATOM 5860 C CA . ASP A 1 371 ? 35.18790 2.83042 27.03296 1.000 30.20951 414 ASP A CA 1
ATOM 5861 C C . ASP A 1 371 ? 33.81612 2.18358 27.17669 1.000 29.27896 414 ASP A C 1
ATOM 5862 O O . ASP A 1 371 ? 33.61151 1.33750 28.05705 1.000 32.67684 414 ASP A O 1
ATOM 5871 N N . LYS A 1 372 ? 32.86538 2.57323 26.32997 1.000 26.70498 415 LYS A N 1
ATOM 5872 C CA . LYS A 1 372 ? 31.53848 1.97797 26.34507 1.000 26.15093 415 LYS A CA 1
ATOM 5873 C C . LYS A 1 372 ? 31.47057 0.71204 25.51012 1.000 22.88925 415 LYS A C 1
ATOM 5874 O O . LYS A 1 372 ? 30.45383 0.00858 25.56199 1.000 24.78982 415 LYS A O 1
ATOM 5893 N N . LYS A 1 373 ? 32.52017 0.41545 24.74185 1.000 20.47852 416 LYS A N 1
ATOM 5894 C CA . LYS A 1 373 ? 32.55575 -0.76574 23.87190 1.000 21.04993 416 LYS A CA 1
ATOM 5895 C C . LYS A 1 373 ? 31.41621 -0.73869 22.84925 1.000 18.39557 416 LYS A C 1
ATOM 5896 O O . LYS A 1 373 ? 30.65721 -1.69720 22.69890 1.000 18.23722 416 LYS A O 1
ATOM 5915 N N . VAL A 1 374 ? 31.30219 0.38467 22.14347 1.000 17.73593 417 VAL A N 1
ATOM 5916 C CA . VAL A 1 374 ? 30.25536 0.61369 21.15250 1.000 17.21678 417 VAL A CA 1
ATOM 5917 C C . VAL A 1 374 ? 30.89896 0.66564 19.77314 1.000 16.57656 417 VAL A C 1
ATOM 5918 O O . VAL A 1 374 ? 31.83118 1.45044 19.54255 1.000 17.42971 417 VAL A O 1
ATOM 5931 N N . PHE A 1 375 ? 30.40340 -0.17248 18.86229 1.000 16.80690 418 PHE A N 1
ATOM 5932 C CA . PHE A 1 375 ? 30.81683 -0.18473 17.46406 1.000 15.42264 418 PHE A CA 1
ATOM 5933 C C . PHE A 1 375 ? 29.61600 0.20428 16.61928 1.000 14.60136 418 PHE A C 1
ATOM 5934 O O . PHE A 1 375 ? 28.53299 -0.36497 16.78500 1.000 15.44906 418 PHE A O 1
ATOM 5951 N N . VAL A 1 376 ? 29.80736 1.16242 15.71366 1.000 14.55219 419 VAL A N 1
ATOM 5952 C CA . VAL A 1 376 ? 28.78716 1.55159 14.74415 1.000 16.03501 419 VAL A CA 1
ATOM 5953 C C . VAL A 1 376 ? 29.43427 1.60058 13.36407 1.000 14.79317 419 VAL A C 1
ATOM 5954 O O . VAL A 1 376 ? 30.55002 2.10883 13.21266 1.000 15.46266 419 VAL A O 1
ATOM 5967 N N . SER A 1 377 ? 28.75607 1.04966 12.35885 1.000 14.44144 420 SER A N 1
ATOM 5968 C CA . SER A 1 377 ? 29.25451 1.16975 10.99902 1.000 14.50316 420 SER A CA 1
ATOM 5969 C C . SER A 1 377 ? 29.23637 2.63703 10.58623 1.000 14.16331 420 SER A C 1
ATOM 5970 O O . SER A 1 377 ? 28.58684 3.47748 11.21654 1.000 14.75551 420 SER A O 1
ATOM 5978 N N . PHE A 1 378 ? 29.97083 2.95476 9.52686 1.000 14.07316 421 PHE A N 1
ATOM 5979 C CA . PHE A 1 378 ? 30.02265 4.33503 9.07804 1.000 14.03672 421 PHE A CA 1
ATOM 5980 C C . PHE A 1 378 ? 30.30126 4.37925 7.58154 1.000 14.38863 421 PHE A C 1
ATOM 5981 O O . PHE A 1 378 ? 30.62615 3.36865 6.94774 1.000 15.45020 421 PHE A O 1
ATOM 5998 N N . GLU A 1 379 ? 30.18185 5.58447 7.03226 1.000 14.58163 422 GLU A N 1
ATOM 5999 C CA . GLU A 1 379 ? 30.44373 5.86808 5.62719 1.000 14.56424 422 GLU A CA 1
ATOM 6000 C C . GLU A 1 379 ? 30.99412 7.28937 5.60350 1.000 16.60334 422 GLU A C 1
ATOM 6001 O O . GLU A 1 379 ? 30.49757 8.14262 6.34051 1.000 17.24255 422 GLU A O 1
ATOM 6013 N N . ASN A 1 380 ? 32.03793 7.53586 4.80747 1.000 16.59585 423 ASN A N 1
ATOM 6014 C CA . ASN A 1 380 ? 32.68368 8.84493 4.81758 1.000 16.67444 423 ASN A CA 1
ATOM 6015 C C . ASN A 1 380 ? 33.34189 9.10657 3.46495 1.000 16.06279 423 ASN A C 1
ATOM 6016 O O . ASN A 1 380 ? 33.15095 8.36003 2.50129 1.000 16.20743 423 ASN A O 1
ATOM 6027 N N . GLU A 1 381 ? 34.09260 10.20668 3.38052 1.000 17.02542 424 GLU A N 1
ATOM 6028 C CA . GLU A 1 381 ? 34.72883 10.56263 2.11920 1.000 17.91190 424 GLU A CA 1
ATOM 6029 C C . GLU A 1 381 ? 35.64833 9.45157 1.63214 1.000 17.62625 424 GLU A C 1
ATOM 6030 O O . GLU A 1 381 ? 35.78283 9.22782 0.42492 1.000 16.37266 424 GLU A O 1
ATOM 6042 N N . LYS A 1 382 ? 36.32343 8.76760 2.55237 1.000 17.50431 425 LYS A N 1
ATOM 6043 C CA . LYS A 1 382 ? 37.26501 7.73524 2.15013 1.000 17.25164 425 LYS A CA 1
ATOM 6044 C C . LYS A 1 382 ? 36.54348 6.53896 1.54993 1.000 16.66920 425 LYS A C 1
ATOM 6045 O O . LYS A 1 382 ? 36.99926 5.97659 0.54818 1.000 16.84409 425 LYS A O 1
ATOM 6064 N N . SER A 1 383 ? 35.39555 6.15129 2.11090 1.000 15.92527 426 SER A N 1
ATOM 6065 C CA . SER A 1 383 ? 34.66851 5.04165 1.50469 1.000 15.44946 426 SER A CA 1
ATOM 6066 C C . SER A 1 383 ? 33.99339 5.45765 0.20847 1.000 14.14076 426 SER A C 1
ATOM 6067 O O . SER A 1 383 ? 33.92408 4.66457 -0.73162 1.000 14.90843 426 SER A O 1
ATOM 6075 N N . ILE A 1 384 ? 33.49261 6.69460 0.12503 1.000 14.09141 427 ILE A N 1
ATOM 6076 C CA . ILE A 1 384 ? 32.97237 7.17146 -1.15401 1.000 14.18195 427 ILE A CA 1
ATOM 6077 C C . ILE A 1 384 ? 34.04677 7.06019 -2.22880 1.000 14.18550 427 ILE A C 1
ATOM 6078 O O . ILE A 1 384 ? 33.76849 6.65645 -3.36142 1.000 14.32825 427 ILE A O 1
ATOM 6094 N N . ASP A 1 385 ? 35.28139 7.43175 -1.89685 1.000 14.69811 428 ASP A N 1
ATOM 6095 C CA . ASP A 1 385 ? 36.36005 7.37950 -2.88132 1.000 14.62224 428 ASP A CA 1
ATOM 6096 C C . ASP A 1 385 ? 36.66110 5.94200 -3.28329 1.000 14.55361 428 ASP A C 1
ATOM 6097 O O . ASP A 1 385 ? 36.89874 5.66189 -4.46050 1.000 14.42115 428 ASP A O 1
ATOM 6106 N N . ALA A 1 386 ? 36.63020 5.01862 -2.32088 1.000 14.59605 429 ALA A N 1
ATOM 6107 C CA . ALA A 1 386 ? 36.82760 3.61009 -2.63543 1.000 14.05503 429 ALA A CA 1
ATOM 6108 C C . ALA A 1 386 ? 35.68539 3.08618 -3.49633 1.000 14.47440 429 ALA A C 1
ATOM 6109 O O . ALA A 1 386 ? 35.90208 2.27318 -4.40176 1.000 14.51926 429 ALA A O 1
ATOM 6116 N N . ARG A 1 387 ? 34.46648 3.56006 -3.23808 1.000 13.65606 430 ARG A N 1
ATOM 6117 C CA . ARG A 1 387 ? 33.32921 3.12640 -4.03941 1.000 13.21077 430 ARG A CA 1
ATOM 6118 C C . ARG A 1 387 ? 33.42718 3.65732 -5.46377 1.000 13.79419 430 ARG A C 1
ATOM 6119 O O . ARG A 1 387 ? 33.12217 2.93942 -6.41986 1.000 13.45087 430 ARG A O 1
ATOM 6140 N N . LEU A 1 388 ? 33.87262 4.90747 -5.62760 1.000 13.80735 431 LEU A N 1
ATOM 6141 C CA . LEU A 1 388 ? 34.10652 5.45051 -6.95780 1.000 14.43448 431 LEU A CA 1
ATOM 6142 C C . LEU A 1 388 ? 35.15328 4.63455 -7.70521 1.000 14.68175 431 LEU A C 1
ATOM 6143 O O . LEU A 1 388 ? 34.98877 4.33475 -8.89430 1.000 14.86856 431 LEU A O 1
ATOM 6159 N N . GLU A 1 389 ? 36.26223 4.29215 -7.03748 1.000 14.56180 432 GLU A N 1
ATOM 6160 C CA . GLU A 1 389 ? 37.28248 3.469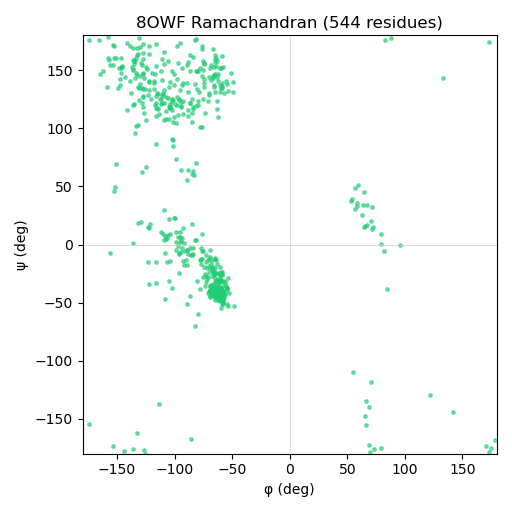75 -7.67762 1.000 15.21754 432 GLU A CA 1
ATOM 6161 C C . GLU A 1 389 ? 36.69081 2.14947 -8.15462 1.000 14.49028 432 GLU A C 1
ATOM 6162 O O . GLU A 1 389 ? 36.96937 1.70991 -9.27537 1.000 15.35136 432 GLU A O 1
ATOM 6174 N N . TYR A 1 390 ? 35.86734 1.50796 -7.31963 1.000 14.47926 433 TYR A N 1
ATOM 6175 C CA . TYR A 1 390 ? 35.25045 0.24346 -7.69427 1.000 14.30081 433 TYR A CA 1
ATOM 6176 C C . TYR A 1 390 ? 34.31838 0.43113 -8.88884 1.000 14.55542 433 TYR A C 1
ATOM 6177 O O . TYR A 1 390 ? 34.34466 -0.36102 -9.83938 1.000 14.15163 433 TYR A O 1
ATOM 6195 N N . ILE A 1 391 ? 33.50583 1.49343 -8.86819 1.000 14.30549 434 ILE A N 1
ATOM 6196 C CA . ILE A 1 391 ? 32.57354 1.75252 -9.95908 1.000 14.44623 434 ILE A CA 1
ATOM 6197 C C . ILE A 1 391 ? 33.32274 1.91022 -11.27406 1.000 14.75035 434 ILE A C 1
ATOM 6198 O O . ILE A 1 391 ? 32.92135 1.35682 -12.30392 1.000 15.97618 434 ILE A O 1
ATOM 6214 N N . GLN A 1 392 ? 34.43490 2.64997 -11.26217 1.000 15.38741 435 GLN A N 1
ATOM 6215 C CA . GLN A 1 392 ? 35.21165 2.81723 -12.48326 1.000 16.52330 435 GLN A CA 1
ATOM 6216 C C . GLN A 1 392 ? 35.89712 1.51390 -12.87877 1.000 18.13135 435 GLN A C 1
ATOM 6217 O O . GLN A 1 392 ? 35.87316 1.12291 -14.05508 1.000 18.50966 435 GLN A O 1
ATOM 6231 N N . ASN A 1 393 ? 36.48892 0.81751 -11.90627 1.000 16.48205 436 ASN A N 1
ATOM 6232 C CA . ASN A 1 393 ? 37.26999 -0.37685 -12.22212 1.000 16.53793 436 ASN A CA 1
ATOM 6233 C C . ASN A 1 393 ? 36.38094 -1.46299 -12.81522 1.000 16.40529 436 ASN A C 1
ATOM 6234 O O . ASN A 1 393 ? 36.79638 -2.19290 -13.72632 1.000 18.64339 436 ASN A O 1
ATOM 6245 N N . LYS A 1 394 ? 35.15437 -1.58383 -12.31508 1.000 15.97680 437 LYS A N 1
ATOM 6246 C CA . LYS A 1 394 ? 34.25400 -2.64911 -12.72000 1.000 16.03093 437 LYS A CA 1
ATOM 6247 C C . LYS A 1 394 ? 33.27249 -2.22417 -13.80617 1.000 16.95741 437 LYS A C 1
ATOM 6248 O O . LYS A 1 394 ? 32.46982 -3.05054 -14.25256 1.000 17.97236 437 LYS A O 1
ATOM 6267 N N . ASN A 1 395 ? 33.31213 -0.96469 -14.24685 1.000 16.37174 438 ASN A N 1
ATOM 6268 C CA . ASN A 1 395 ? 32.39526 -0.47033 -15.27499 1.000 15.92839 438 ASN A CA 1
ATOM 6269 C C . ASN A 1 395 ? 30.94806 -0.51258 -14.80557 1.000 14.33409 438 ASN A C 1
ATOM 6270 O O . ASN A 1 395 ? 30.04008 -0.73380 -15.60453 1.000 14.60807 438 ASN A O 1
ATOM 6281 N N . LEU A 1 396 ? 30.71261 -0.28183 -13.51367 1.000 14.83024 439 LEU A N 1
ATOM 6282 C CA . LEU A 1 396 ? 29.35213 -0.31292 -12.99429 1.000 14.77267 439 LEU A CA 1
ATOM 6283 C C . LEU A 1 396 ? 28.54330 0.84950 -13.53784 1.000 14.52625 439 LEU A C 1
ATOM 6284 O O . LEU A 1 396 ? 29.07230 1.92012 -13.84863 1.000 13.54360 439 LEU A O 1
ATOM 6300 N N . GLY A 1 397 ? 27.22888 0.64915 -13.58911 1.000 13.68622 440 GLY A N 1
ATOM 6301 C CA . GLY A 1 397 ? 26.35052 1.71075 -14.02661 1.000 14.05703 440 GLY A CA 1
ATOM 6302 C C . GLY A 1 397 ? 26.29940 2.90303 -13.09624 1.000 13.40170 440 GLY A C 1
ATOM 6303 O O . GLY A 1 397 ? 25.87263 3.98107 -13.51502 1.000 15.68702 440 GLY A O 1
ATOM 6307 N N . GLY A 1 398 ? 26.70797 2.73146 -11.84237 1.000 13.04788 441 GLY A N 1
ATOM 6308 C CA . GLY A 1 398 ? 26.62635 3.79098 -10.85586 1.000 12.46334 441 GLY A CA 1
ATOM 6309 C C . GLY A 1 398 ? 26.24252 3.23495 -9.50573 1.000 11.73249 441 GLY A C 1
ATOM 6310 O O . GLY A 1 398 ? 26.66589 2.12743 -9.14268 1.000 12.40718 441 GLY A O 1
ATOM 6314 N N . ALA A 1 399 ? 25.45449 4.00210 -8.75844 1.000 12.02858 442 ALA A N 1
ATOM 6315 C CA . ALA A 1 399 ? 25.14262 3.65054 -7.38179 1.000 12.25734 442 ALA A CA 1
ATOM 6316 C C . ALA A 1 399 ? 23.72492 4.08290 -7.05875 1.000 11.52080 442 ALA A C 1
ATOM 6317 O O . ALA A 1 399 ? 23.17597 5.01139 -7.66988 1.000 12.53773 442 ALA A O 1
ATOM 6324 N N . LEU A 1 400 ? 23.13402 3.37512 -6.10011 1.000 11.59019 443 LEU A N 1
ATOM 6325 C CA . LEU A 1 400 ? 21.91156 3.80256 -5.44035 1.000 11.16523 443 LEU A CA 1
ATOM 6326 C C . LEU A 1 400 ? 22.21026 4.04332 -3.96664 1.000 11.85716 443 LEU A C 1
ATOM 6327 O O . LEU A 1 400 ? 23.14112 3.45846 -3.40451 1.000 14.52870 443 LEU A O 1
ATOM 6343 N N . ILE A 1 401 ? 21.42317 4.90876 -3.34786 1.000 11.24997 444 ILE A N 1
ATOM 6344 C CA . ILE A 1 401 ? 21.65455 5.34719 -1.98499 1.000 11.13934 444 ILE A CA 1
ATOM 6345 C C . ILE A 1 401 ? 20.38027 5.13950 -1.18566 1.000 10.88296 444 ILE A C 1
ATOM 6346 O O . ILE A 1 401 ? 19.31489 5.64555 -1.56300 1.000 11.67359 444 ILE A O 1
ATOM 6362 N N . TRP A 1 402 ? 20.50927 4.44306 -0.05595 1.000 11.08668 445 TRP A N 1
ATOM 6363 C CA . TRP A 1 402 ? 19.46038 4.32475 0.94885 1.000 11.09465 445 TRP A CA 1
ATOM 6364 C C . TRP A 1 402 ? 20.00424 4.98885 2.20779 1.000 13.51953 445 TRP A C 1
ATOM 6365 O O . TRP A 1 402 ? 20.94417 4.47858 2.81393 1.000 14.64590 445 TRP A O 1
ATOM 6386 N N . VAL A 1 403 ? 19.46131 6.13424 2.60242 1.000 17.70795 446 VAL A N 1
ATOM 6387 C CA . VAL A 1 403 ? 18.39106 6.95818 2.09321 1.000 16.69736 446 VAL A CA 1
ATOM 6388 C C . VAL A 1 403 ? 18.89212 8.40201 2.16559 1.000 14.33782 446 VAL A C 1
ATOM 6389 O O . VAL A 1 403 ? 19.81790 8.70453 2.91634 1.000 16.50658 446 VAL A O 1
ATOM 6402 N N . MET A 1 404 ? 18.29974 9.29526 1.37057 1.000 15.59009 447 MET A N 1
ATOM 6403 C CA . MET A 1 404 ? 18.95624 10.57134 1.08678 1.000 15.11980 447 MET A CA 1
ATOM 6404 C C . MET A 1 404 ? 19.06554 11.50401 2.28528 1.000 15.80342 447 MET A C 1
ATOM 6405 O O . MET A 1 404 ? 19.88128 12.42907 2.23670 1.000 16.09210 447 MET A O 1
ATOM 6419 N N . ASN A 1 405 ? 18.25760 11.32663 3.33062 1.000 13.79484 448 ASN A N 1
ATOM 6420 C CA . ASN A 1 405 ? 18.34440 12.21548 4.48561 1.000 14.81468 448 ASN A CA 1
ATOM 6421 C C . ASN A 1 405 ? 19.45513 11.84117 5.45474 1.000 14.05596 448 ASN A C 1
ATOM 6422 O O . ASN A 1 405 ? 19.58828 12.49772 6.49179 1.000 15.34293 448 ASN A O 1
ATOM 6433 N N . GLY A 1 406 ? 20.26103 10.83228 5.13346 1.000 14.42687 449 GLY A N 1
ATOM 6434 C CA . GLY A 1 406 ? 21.39028 10.45166 5.94989 1.000 13.97922 449 GLY A CA 1
ATOM 6435 C C . GLY A 1 406 ? 22.71293 11.09051 5.58335 1.000 15.16421 449 GLY A C 1
ATOM 6436 O O . GLY A 1 406 ? 23.65889 10.99841 6.35954 1.000 15.90638 449 GLY A O 1
ATOM 6440 N N . ASP A 1 407 ? 22.81385 11.71089 4.41180 1.000 13.77805 450 ASP A N 1
ATOM 6441 C CA . ASP A 1 407 ? 23.99680 12.48286 4.05055 1.000 14.41579 450 ASP A CA 1
ATOM 6442 C C . ASP A 1 407 ? 24.06202 13.69169 4.97369 1.000 14.38244 450 ASP A C 1
ATOM 6443 O O . ASP A 1 407 ? 23.10671 13.98482 5.68673 1.000 16.30432 450 ASP A O 1
ATOM 6452 N N . TYR A 1 408 ? 25.18911 14.40156 4.96929 1.000 15.77400 451 TYR A N 1
ATOM 6453 C CA . TYR A 1 408 ? 25.42265 15.42615 5.97789 1.000 16.59205 451 TYR A CA 1
ATOM 6454 C C . TYR A 1 408 ? 25.83806 16.76396 5.37362 1.000 16.66700 451 TYR A C 1
ATOM 6455 O O . TYR A 1 408 ? 26.35788 16.85208 4.24985 1.000 16.98502 451 TYR A O 1
ATOM 6473 N N . GLY A 1 409 ? 25.57519 17.80790 6.15639 1.000 17.18901 452 GLY A N 1
ATOM 6474 C CA . GLY A 1 409 ? 25.95811 19.18079 5.87678 1.000 18.10623 452 GLY A CA 1
ATOM 6475 C C . GLY A 1 409 ? 25.80629 19.99245 7.14899 1.000 16.33006 452 GLY A C 1
ATOM 6476 O O . GLY A 1 409 ? 25.36411 19.48264 8.17877 1.000 18.20655 452 GLY A O 1
ATOM 6480 N N . LEU A 1 410 ? 26.20271 21.26142 7.08446 1.000 17.90098 453 LEU A N 1
ATOM 6481 C CA . LEU A 1 410 ? 26.15035 22.11339 8.26643 1.000 18.34306 453 LEU A CA 1
ATOM 6482 C C . LEU A 1 410 ? 24.70904 22.44168 8.63890 1.000 18.67260 453 LEU A C 1
ATOM 6483 O O . LEU A 1 410 ? 23.84861 22.64589 7.77219 1.000 20.40418 453 LEU A O 1
ATOM 6499 N N . ASN A 1 411 ? 24.45814 22.51542 9.94464 1.000 20.52399 454 ASN A N 1
ATOM 6500 C CA . ASN A 1 411 ? 23.10736 22.66364 10.47725 1.000 21.21645 454 ASN A CA 1
ATOM 6501 C C . ASN A 1 411 ? 22.77302 24.13424 10.72603 1.000 22.35438 454 ASN A C 1
ATOM 6502 O O . ASN A 1 411 ? 23.42337 24.77326 11.56123 1.000 22.80602 454 ASN A O 1
ATOM 6513 N N . PRO A 1 412 ? 21.75018 24.69062 10.07368 1.000 22.39070 455 PRO A N 1
ATOM 6514 C CA . PRO A 1 412 ? 21.34080 26.06494 10.40948 1.000 26.01683 455 PRO A CA 1
ATOM 6515 C C . PRO A 1 412 ? 20.88045 26.22005 11.84599 1.000 27.03980 455 PRO A C 1
ATOM 6516 O O . PRO A 1 412 ? 20.96394 27.32462 12.40534 1.000 28.28775 455 PRO A O 1
ATOM 6527 N N . ASN A 1 413 ? 20.39566 25.14530 12.46219 1.000 26.69716 456 ASN A N 1
ATOM 6528 C CA . ASN A 1 413 ? 19.83962 25.18318 13.80892 1.000 26.05050 456 ASN A CA 1
ATOM 6529 C C . ASN A 1 413 ? 20.83435 24.70890 14.86315 1.000 25.38016 456 ASN A C 1
ATOM 6530 O O . ASN A 1 413 ? 20.43279 24.29905 15.95742 1.000 28.00928 456 ASN A O 1
ATOM 6541 N N . TYR A 1 414 ? 22.12138 24.77107 14.55296 1.000 26.94899 457 TYR A N 1
ATOM 6542 C CA . TYR A 1 414 ? 23.16444 24.38038 15.48978 1.000 29.21596 457 TYR A CA 1
ATOM 6543 C C . TYR A 1 414 ? 23.11616 25.24517 16.74674 1.000 32.32222 457 TYR A C 1
ATOM 6544 O O . TYR A 1 414 ? 23.03341 26.47514 16.67374 1.000 33.91346 457 TYR A O 1
ATOM 6562 N N . VAL A 1 415 ? 23.15216 24.58818 17.90490 1.000 31.85684 458 VAL A N 1
ATOM 6563 C CA . VAL A 1 415 ? 23.21890 25.24617 19.20833 1.000 33.83638 458 VAL A CA 1
ATOM 6564 C C . VAL A 1 415 ? 24.41128 24.64116 19.93297 1.000 36.42476 458 VAL A C 1
ATOM 6565 O O . VAL A 1 415 ? 24.39984 23.45001 20.26846 1.000 37.24449 458 VAL A O 1
ATOM 6578 N N . GLU A 1 416 ? 25.44115 25.44903 20.16350 1.000 39.33936 459 GLU A N 1
ATOM 6579 C CA . GLU A 1 416 ? 26.62380 24.97231 20.86653 1.000 41.67358 459 GLU A CA 1
ATOM 6580 C C . GLU A 1 416 ? 26.22574 24.34483 22.19589 1.000 43.56132 459 GLU A C 1
ATOM 6581 O O . GLU A 1 416 ? 25.42609 24.90742 22.94807 1.000 44.89708 459 GLU A O 1
ATOM 6585 N N . GLY A 1 417 ? 26.76589 23.15623 22.46626 1.000 44.53096 460 GLY A N 1
ATOM 6586 C CA . GLY A 1 417 ? 26.53144 22.46396 23.71625 1.000 43.32846 460 GLY A CA 1
ATOM 6587 C C . GLY A 1 417 ? 25.23922 21.68196 23.79969 1.000 43.93089 460 GLY A C 1
ATOM 6588 O O . GLY A 1 417 ? 25.02488 20.98099 24.79681 1.000 44.93968 460 GLY A O 1
ATOM 6592 N N . SER A 1 418 ? 24.37415 21.76258 22.79403 1.000 42.04879 461 SER A N 1
ATOM 6593 C CA . SER A 1 418 ? 23.08900 21.08811 22.86418 1.000 41.16885 461 SER A CA 1
ATOM 6594 C C . SER A 1 418 ? 23.22683 19.61512 22.50358 1.000 40.75544 461 SER A C 1
ATOM 6595 O O . SER A 1 418 ? 24.08006 19.22173 21.69979 1.000 40.38957 461 SER A O 1
ATOM 6603 N N . ASN A 1 419 ? 22.36789 18.80088 23.11560 1.000 40.31141 462 ASN A N 1
ATOM 6604 C CA . ASN A 1 419 ? 22.26105 17.38358 22.80727 1.000 40.72564 462 ASN A CA 1
ATOM 6605 C C . ASN A 1 419 ? 20.99523 17.04436 22.03758 1.000 35.32637 462 ASN A C 1
ATOM 6606 O O . ASN A 1 419 ? 20.73771 15.85955 21.79214 1.000 35.66347 462 ASN A O 1
ATOM 6617 N N . LYS A 1 420 ? 20.20072 18.03994 21.65110 1.000 32.29763 463 LYS A N 1
ATOM 6618 C CA . LYS A 1 420 ? 19.00969 17.77282 20.85771 1.000 29.86606 463 LYS A CA 1
ATOM 6619 C C . LYS A 1 420 ? 19.41321 17.26578 19.47913 1.000 26.85128 463 LYS A C 1
ATOM 6620 O O . LYS A 1 420 ? 20.39550 17.73202 18.89141 1.000 27.33669 463 LYS A O 1
ATOM 6624 N N . ILE A 1 421 ? 18.62288 16.32102 18.95945 1.000 25.89665 464 ILE A N 1
ATOM 6625 C CA . ILE A 1 421 ? 18.96654 15.62952 17.71822 1.000 23.27253 464 ILE A CA 1
ATOM 6626 C C . ILE A 1 421 ? 19.21411 16.61592 16.59079 1.000 20.74891 464 ILE A C 1
ATOM 6627 O O . ILE A 1 421 ? 20.11800 16.42044 15.78030 1.000 19.56000 464 ILE A O 1
ATOM 6643 N N . ASN A 1 422 ? 18.41529 17.68424 16.51400 1.000 21.12169 465 ASN A N 1
ATOM 6644 C CA . ASN A 1 422 ? 18.48650 18.61885 15.40048 1.000 22.12381 465 ASN A CA 1
ATOM 6645 C C . ASN A 1 422 ? 19.17553 19.92881 15.77007 1.000 21.90985 465 ASN A C 1
ATOM 6646 O O . ASN A 1 422 ? 19.00185 20.93222 15.06748 1.000 23.05472 465 ASN A O 1
ATOM 6657 N N . GLU A 1 423 ? 19.99122 19.93010 16.82870 1.000 22.52000 466 GLU A N 1
ATOM 6658 C CA . GLU A 1 423 ? 20.76151 21.10577 17.21559 1.000 25.22439 466 GLU A CA 1
ATOM 6659 C C . GLU A 1 423 ? 22.26302 20.84039 17.23142 1.000 24.55063 466 GLU A C 1
ATOM 6660 O O . GLU A 1 423 ? 23.01464 21.61084 17.83181 1.000 26.29926 466 GLU A O 1
ATOM 6672 N N . GLY A 1 424 ? 22.72096 19.77392 16.58077 1.000 23.53330 467 GLY A N 1
ATOM 6673 C CA . GLY A 1 424 ? 24.13548 19.51077 16.47137 1.000 22.91412 467 GLY A CA 1
ATOM 6674 C C . GLY A 1 424 ? 24.77394 20.31589 15.35398 1.000 21.43851 467 GLY A C 1
ATOM 6675 O O . GLY A 1 424 ? 24.12052 21.04069 14.59998 1.000 21.30467 467 GLY A O 1
ATOM 6679 N N . LYS A 1 425 ? 26.09449 20.17489 15.24695 1.000 21.24725 468 LYS A N 1
ATOM 6680 C CA . LYS A 1 425 ? 26.82950 20.90052 14.21874 1.000 21.69742 468 LYS A CA 1
ATOM 6681 C C . LYS A 1 425 ? 26.32966 20.53534 12.82568 1.000 19.25699 468 LYS A C 1
ATOM 6682 O O . LYS A 1 425 ? 26.25819 21.39459 11.93274 1.000 19.95243 468 LYS A O 1
ATOM 6701 N N . TYR A 1 426 ? 25.97899 19.26587 12.62292 1.000 18.84331 469 TYR A N 1
ATOM 6702 C CA . TYR A 1 426 ? 25.58145 18.73475 11.32992 1.000 18.25473 469 TYR A CA 1
ATOM 6703 C C . TYR A 1 426 ? 24.10656 18.36368 11.32707 1.000 18.00973 469 TYR A C 1
ATOM 6704 O O . TYR A 1 426 ? 23.53604 17.97907 12.35077 1.000 19.29948 469 TYR A O 1
ATOM 6722 N N . THR A 1 427 ? 23.50222 18.48887 10.15175 1.000 17.81549 470 THR A N 1
ATOM 6723 C CA . THR A 1 427 ? 22.19663 17.91198 9.86046 1.000 16.38683 470 THR A CA 1
ATOM 6724 C C . THR A 1 427 ? 22.35371 17.21407 8.51092 1.000 16.18534 470 THR A C 1
ATOM 6725 O O . THR A 1 427 ? 23.46815 16.94739 8.04577 1.000 15.78351 470 THR A O 1
ATOM 6736 N N . PHE A 1 428 ? 21.23759 16.91555 7.85174 1.000 16.71148 471 PHE A N 1
ATOM 6737 C CA . PHE A 1 428 ? 21.34220 16.38327 6.50743 1.000 16.43356 471 PHE A CA 1
ATOM 6738 C C . PHE A 1 428 ? 21.97744 17.42024 5.57852 1.000 15.94795 471 PHE A C 1
ATOM 6739 O O . PHE A 1 428 ? 22.04112 18.62204 5.87054 1.000 17.69083 471 PHE A O 1
ATOM 6756 N N . GLY A 1 429 ? 22.48421 16.92685 4.46181 1.000 16.96176 472 GLY A N 1
ATOM 6757 C CA . GLY A 1 429 ? 23.10146 17.76847 3.46497 1.000 16.31378 472 GLY A CA 1
ATOM 6758 C C . GLY A 1 429 ? 23.45433 16.95485 2.24286 1.000 16.04130 472 GLY A C 1
ATOM 6759 O O . GLY A 1 429 ? 22.83986 15.91681 1.99603 1.000 16.80871 472 GLY A O 1
ATOM 6763 N N . ASP A 1 430 ? 24.45572 17.40424 1.48155 1.000 16.55031 473 ASP A N 1
ATOM 6764 C CA . ASP A 1 430 ? 24.80881 16.75580 0.22340 1.000 16.82046 473 ASP A CA 1
ATOM 6765 C C . ASP A 1 430 ? 26.29709 16.44158 0.11413 1.000 17.88458 473 ASP A C 1
ATOM 6766 O O . ASP A 1 430 ? 26.78932 16.23101 -0.99294 1.000 16.81154 473 ASP A O 1
ATOM 6775 N N . THR A 1 431 ? 27.02772 16.40065 1.23056 1.000 16.69656 474 THR A N 1
ATOM 6776 C CA . THR A 1 431 ? 28.48285 16.30202 1.13387 1.000 16.52210 474 THR A CA 1
ATOM 6777 C C . THR A 1 431 ? 28.91400 15.04254 0.38530 1.000 16.22709 474 THR A C 1
ATOM 6778 O O . THR A 1 431 ? 29.67201 15.11759 -0.59236 1.000 17.07967 474 THR A O 1
ATOM 6789 N N . LEU A 1 432 ? 28.45383 13.86616 0.82690 1.000 15.48608 475 LEU A N 1
ATOM 6790 C CA . LEU A 1 432 ? 28.88240 12.63870 0.16618 1.000 14.60049 475 LEU A CA 1
ATOM 6791 C C . LEU A 1 432 ? 28.23077 12.47571 -1.20008 1.000 15.49401 475 LEU A C 1
ATOM 6792 O O . LEU A 1 432 ? 28.84911 11.92685 -2.11404 1.000 14.83137 475 LEU A O 1
ATOM 6808 N N . THR A 1 433 ? 26.99716 12.95185 -1.36305 1.000 14.71318 476 THR A N 1
ATOM 6809 C CA . THR A 1 433 ? 26.30783 12.77599 -2.63606 1.000 14.44209 476 THR A CA 1
ATOM 6810 C C . THR A 1 433 ? 26.95012 13.62925 -3.72143 1.000 14.31268 476 THR A C 1
ATOM 6811 O O . THR A 1 433 ? 27.12423 13.17036 -4.86084 1.000 14.49230 476 THR A O 1
ATOM 6822 N N . LYS A 1 434 ? 27.33121 14.87137 -3.38681 1.000 14.84176 477 LYS A N 1
ATOM 6823 C CA . LYS A 1 434 ? 28.05899 15.70086 -4.33916 1.000 14.36285 477 LYS A CA 1
ATOM 6824 C C . LYS A 1 434 ? 29.41223 15.08298 -4.67548 1.000 15.91632 477 LYS A C 1
ATOM 6825 O O . LYS A 1 434 ? 29.85223 15.12940 -5.82597 1.000 15.98215 477 LYS A O 1
ATOM 6844 N N . ARG A 1 435 ? 30.08331 14.49251 -3.68470 1.000 15.00456 478 ARG A N 1
ATOM 6845 C CA . ARG A 1 435 ? 31.36641 13.85336 -3.94973 1.000 15.93687 478 ARG A CA 1
ATOM 6846 C C . ARG A 1 435 ? 31.20349 12.68067 -4.91667 1.000 14.22030 478 ARG A C 1
ATOM 6847 O O . ARG A 1 435 ? 31.99980 12.51858 -5.85464 1.000 16.37324 478 ARG A O 1
ATOM 6868 N N . LEU A 1 436 ? 30.16335 11.87035 -4.72220 1.000 14.38728 479 LEU A N 1
ATOM 6869 C CA . LEU A 1 436 ? 29.85319 10.79311 -5.65648 1.000 13.36802 479 LEU A CA 1
ATOM 6870 C C . LEU A 1 436 ? 29.57127 11.34474 -7.04946 1.000 14.25336 479 LEU A C 1
ATOM 6871 O O . LEU A 1 436 ? 30.10798 10.84156 -8.04102 1.000 14.89601 479 LEU A O 1
ATOM 6887 N N . SER A 1 437 ? 28.71822 12.37564 -7.13988 1.000 13.64682 480 SER A N 1
ATOM 6888 C CA . SER A 1 437 ? 28.35358 12.93648 -8.43465 1.000 14.57656 480 SER A CA 1
ATOM 6889 C C . SER A 1 437 ? 29.58432 13.44691 -9.17374 1.000 15.21446 480 SER A C 1
ATOM 6890 O O . SER A 1 437 ? 29.75196 13.19518 -10.37087 1.000 16.30388 480 SER A O 1
ATOM 6898 N N . GLN A 1 438 ? 30.45954 14.16586 -8.47316 1.000 15.84059 481 GLN A N 1
ATOM 6899 C CA . GLN A 1 438 ? 31.66454 14.68440 -9.10740 1.000 17.93972 481 GLN A CA 1
ATOM 6900 C C . GLN A 1 438 ? 32.53909 13.55176 -9.62375 1.000 17.26186 481 GLN A C 1
ATOM 6901 O O . GLN A 1 438 ? 33.11109 13.64361 -10.71586 1.000 17.80777 481 GLN A O 1
ATOM 6915 N N . GLY A 1 439 ? 32.67241 12.47790 -8.84025 1.000 16.27992 482 GLY A N 1
ATOM 6916 C CA . GLY A 1 439 ? 33.50993 11.37006 -9.26218 1.000 16.69042 482 GLY A CA 1
ATOM 6917 C C . GLY A 1 439 ? 32.91284 10.62347 -10.44007 1.000 15.78451 482 GLY A C 1
ATOM 6918 O O . GLY A 1 439 ? 33.63539 10.14596 -11.31718 1.000 17.78379 482 GLY A O 1
ATOM 6922 N N . LEU A 1 440 ? 31.58288 10.49952 -10.46944 1.000 15.12928 483 LEU A N 1
ATOM 6923 C CA . LEU A 1 440 ? 30.93162 9.82149 -11.58679 1.000 15.57588 483 LEU A CA 1
ATOM 6924 C C . LEU A 1 440 ? 31.07136 10.63221 -12.86994 1.000 16.32138 483 LEU A C 1
ATOM 6925 O O . LEU A 1 440 ? 31.24069 10.06071 -13.95014 1.000 18.12587 483 LEU A O 1
ATOM 6941 N N . LYS A 1 441 ? 31.01617 11.96412 -12.76723 1.000 17.50307 484 LYS A N 1
ATOM 6942 C CA . LYS A 1 441 ? 31.27956 12.81522 -13.92331 1.000 17.94821 484 LYS A CA 1
ATOM 6943 C C . LYS A 1 441 ? 32.71385 12.65488 -14.40354 1.000 19.96599 484 LYS A C 1
ATOM 6944 O O . LYS A 1 441 ? 32.96271 12.52358 -15.60778 1.000 22.16511 484 LYS A O 1
ATOM 6963 N N . LYS A 1 442 ? 33.66778 12.63729 -13.47409 1.000 19.58336 485 LYS A N 1
ATOM 6964 C CA . LYS A 1 442 ? 35.07674 12.61268 -13.85327 1.000 22.04483 485 LYS A CA 1
ATOM 6965 C C . LYS A 1 442 ? 35.45328 11.33105 -14.58584 1.000 22.09593 485 LYS A C 1
ATOM 6966 O O . LYS A 1 442 ? 36.28102 11.357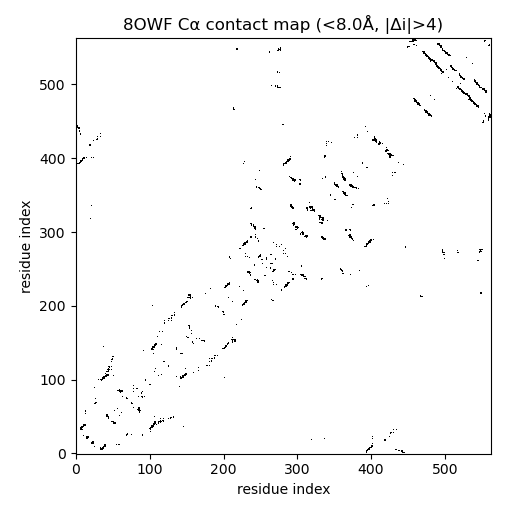50 -15.50443 1.000 23.91369 485 LYS A O 1
ATOM 6985 N N . MET A 1 443 ? 34.88041 10.19126 -14.18436 1.000 20.76056 486 MET A N 1
ATOM 6986 C CA . MET A 1 443 ? 35.30557 8.92146 -14.76498 1.000 20.26490 486 MET A CA 1
ATOM 6987 C C . MET A 1 443 ? 34.73164 8.69376 -16.15568 1.000 22.26044 486 MET A C 1
ATOM 6988 O O . MET A 1 443 ? 35.23877 7.83793 -16.88723 1.000 24.90669 486 MET A O 1
ATOM 7002 N N . GLY A 1 444 ? 33.69960 9.43313 -16.53827 1.000 21.79812 487 GLY A N 1
ATOM 7003 C CA . GLY A 1 444 ? 33.12795 9.29212 -17.86263 1.000 24.94060 487 GLY A CA 1
ATOM 7004 C C . GLY A 1 444 ? 32.14309 8.13823 -17.95725 1.000 21.53128 487 GLY A C 1
ATOM 7005 O O . GLY A 1 444 ? 31.92926 7.36504 -17.02718 1.000 22.37207 487 GLY A O 1
ATOM 7009 N N . VAL A 1 445 ? 31.53222 8.03203 -19.14010 1.000 21.79650 488 VAL A N 1
ATOM 7010 C CA . VAL A 1 445 ? 30.47058 7.05485 -19.38065 1.000 21.94092 488 VAL A CA 1
ATOM 7011 C C . VAL A 1 445 ? 31.01041 5.63198 -19.28049 1.000 19.44093 488 VAL A C 1
ATOM 7012 O O . VAL A 1 445 ? 32.21491 5.37609 -19.38136 1.000 21.60150 488 VAL A O 1
ATOM 7025 N N . CYS A 1 446 ? 30.09123 4.68993 -19.06447 1.000 17.86877 489 CYS A N 1
ATOM 7026 C CA . CYS A 1 446 ? 30.43978 3.27963 -19.10784 1.000 17.81839 489 CYS A CA 1
ATOM 7027 C C . CYS A 1 446 ? 30.84678 2.85191 -20.50994 1.000 20.91291 489 CYS A C 1
ATOM 7028 O O . CYS A 1 446 ? 30.40134 3.41183 -21.51620 1.000 22.97643 489 CYS A O 1
ATOM 7036 N N . ASN A 1 447 ? 31.67858 1.82046 -20.55491 1.000 22.62146 490 ASN A N 1
ATOM 7037 C CA . ASN A 1 447 ? 31.91860 1.07603 -21.77658 1.000 26.07437 490 ASN A CA 1
ATOM 7038 C C . ASN A 1 447 ? 30.76359 0.11832 -22.02981 1.000 24.89544 490 ASN A C 1
ATOM 7039 O O . ASN A 1 447 ? 30.10303 -0.34570 -21.10055 1.000 22.33294 490 ASN A O 1
ATOM 7050 N N . LYS A 1 448 ? 30.52805 -0.18627 -23.30216 1.000 26.90043 491 LYS A N 1
ATOM 7051 C CA . LYS A 1 448 ? 29.53637 -1.18889 -23.66755 1.000 25.73043 491 LYS A CA 1
ATOM 7052 C C . LYS A 1 448 ? 30.18622 -2.56323 -23.58259 1.000 24.58473 491 LYS A C 1
ATOM 7053 O O . LYS A 1 448 ? 31.14529 -2.84461 -24.30364 1.000 26.92686 491 LYS A O 1
ATOM 7072 N N . THR A 1 449 ? 29.67164 -3.41936 -22.72286 1.000 21.94276 492 THR A N 1
ATOM 7073 C CA . THR A 1 449 ? 30.23634 -4.75470 -22.60846 1.000 20.81407 492 THR A CA 1
ATOM 7074 C C . THR A 1 449 ? 2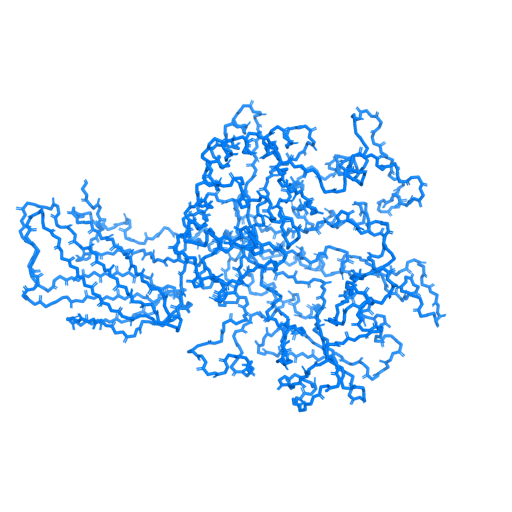9.90771 -5.55409 -23.86534 1.000 21.89781 492 THR A C 1
ATOM 7075 O O . THR A 1 449 ? 28.74617 -5.57774 -24.29158 1.000 24.03893 492 THR A O 1
ATOM 7086 N N . PRO A 1 450 ? 30.88942 -6.20568 -24.48930 1.000 25.32127 493 PRO A N 1
ATOM 7087 C CA . PRO A 1 450 ? 30.60601 -6.98172 -25.70040 1.000 26.79869 493 PRO A CA 1
ATOM 7088 C C . PRO A 1 450 ? 29.66275 -8.14331 -25.43076 1.000 23.95357 493 PRO A C 1
ATOM 7089 O O . PRO A 1 450 ? 29.56582 -8.65976 -24.31702 1.000 23.62361 493 PRO A O 1
ATOM 7100 N N . ASP A 1 451 ? 29.01278 -8.60427 -26.49794 1.000 24.77884 494 ASP A N 1
ATOM 7101 C CA . ASP A 1 451 ? 28.17135 -9.78965 -26.40546 1.000 27.20427 494 ASP A CA 1
ATOM 7102 C C . ASP A 1 451 ? 29.01702 -11.01813 -26.08289 1.000 26.16001 494 ASP A C 1
ATOM 7103 O O . ASP A 1 451 ? 30.22159 -11.06899 -26.35540 1.000 26.78253 494 ASP A O 1
ATOM 7112 N N . ASP A 1 452 ? 28.36497 -12.02809 -25.50811 1.000 25.69335 495 ASP A N 1
ATOM 7113 C CA . ASP A 1 452 ? 29.01941 -13.31878 -25.31270 1.000 25.36563 495 ASP A CA 1
ATOM 7114 C C . ASP A 1 452 ? 29.67220 -13.75869 -26.62172 1.000 25.57955 495 ASP A C 1
ATOM 7115 O O . ASP A 1 452 ? 29.10574 -13.58015 -27.70731 1.000 26.42772 495 ASP A O 1
ATOM 7124 N N . LEU A 1 453 ? 30.88391 -14.32894 -26.52080 1.000 27.13810 496 LEU A N 1
ATOM 7125 C CA . LEU A 1 453 ? 31.61615 -14.73750 -27.71881 1.000 29.17408 496 LEU A CA 1
ATOM 7126 C C . LEU A 1 453 ? 30.92528 -15.86970 -28.46600 1.000 27.36234 496 LEU A C 1
ATOM 7127 O O . LEU A 1 453 ? 31.14450 -16.01999 -29.67609 1.000 28.28027 496 LEU A O 1
ATOM 7143 N N . ASN A 1 454 ? 30.08934 -16.66074 -27.78440 1.000 27.72275 497 ASN A N 1
ATOM 7144 C CA . ASN A 1 454 ? 29.48995 -17.81677 -28.44070 1.000 28.24497 497 ASN A CA 1
ATOM 7145 C C . ASN A 1 454 ? 28.63616 -17.40652 -29.63253 1.000 30.58900 497 ASN A C 1
ATOM 7146 O O . ASN A 1 454 ? 28.51272 -18.17019 -30.59674 1.000 31.67045 497 ASN A O 1
ATOM 7157 N N . ILE A 1 455 ? 28.06013 -16.20476 -29.59386 1.000 32.00929 498 ILE A N 1
ATOM 7158 C CA . ILE A 1 455 ? 27.19838 -15.74614 -30.67646 1.000 32.69929 498 ILE A CA 1
ATOM 7159 C C . ILE A 1 455 ? 27.97648 -15.55001 -31.96806 1.000 30.95384 498 ILE A C 1
ATOM 7160 O O . ILE A 1 455 ? 27.38250 -15.56001 -33.05210 1.000 34.50126 498 ILE A O 1
ATOM 7176 N N . SER A 1 456 ? 29.29157 -15.36822 -31.88764 1.000 29.85650 499 SER A N 1
ATOM 7177 C CA . SER A 1 456 ? 30.11747 -15.16563 -33.07089 1.000 31.14088 499 SER A CA 1
ATOM 7178 C C . SER A 1 456 ? 30.63499 -16.46914 -33.67388 1.000 30.97917 499 SER A C 1
ATOM 7179 O O . SER A 1 456 ? 31.27734 -16.43708 -34.73295 1.000 33.09853 499 SER A O 1
ATOM 7187 N N . LEU A 1 457 ? 30.37210 -17.60420 -33.03743 1.000 32.50338 500 LEU A N 1
ATOM 7188 C CA . LEU A 1 457 ? 30.86602 -18.88976 -33.50593 1.000 31.64827 500 LEU A CA 1
ATOM 7189 C C . LEU A 1 457 ? 29.90297 -19.48563 -34.53051 1.000 33.00938 500 LEU A C 1
ATOM 7190 O O . LEU A 1 457 ? 28.74715 -19.07342 -34.64810 1.000 34.41628 500 LEU A O 1
ATOM 7206 N N . GLU A 1 458 ? 30.39625 -20.46963 -35.27787 1.000 33.47015 501 GLU A N 1
ATOM 7207 C CA . GLU A 1 458 ? 29.53704 -21.16328 -36.22450 1.000 35.59502 501 GLU A CA 1
ATOM 7208 C C . GLU A 1 458 ? 28.41116 -21.87340 -35.47635 1.000 34.97413 501 GLU A C 1
ATOM 7209 O O . GLU A 1 458 ? 28.63821 -22.42895 -34.39224 1.000 36.36072 501 GLU A O 1
ATOM 7221 N N . PRO A 1 459 ? 27.19394 -21.87964 -36.01046 1.000 32.35390 502 PRO A N 1
ATOM 7222 C CA . PRO A 1 459 ? 26.08547 -22.52725 -35.30483 1.000 31.94010 502 PRO A CA 1
ATOM 7223 C C . PRO A 1 459 ? 26.07689 -24.03760 -35.46795 1.000 33.25656 502 PRO A C 1
ATOM 7224 O O . PRO A 1 459 ? 26.51523 -24.59135 -36.47945 1.000 34.24328 502 PRO A O 1
ATOM 7235 N N . ILE A 1 460 ? 25.56620 -24.70551 -34.43463 1.000 32.83933 503 ILE A N 1
ATOM 7236 C CA . ILE A 1 460 ? 25.24767 -26.12554 -34.49441 1.000 32.58171 503 ILE A CA 1
ATOM 7237 C C . ILE A 1 460 ? 23.87269 -26.33396 -33.88202 1.000 30.63345 503 ILE A C 1
ATOM 7238 O O . ILE A 1 460 ? 23.51562 -25.68672 -32.88931 1.000 30.24366 503 ILE A O 1
ATOM 7254 N N . ASN A 1 461 ? 23.11016 -27.25783 -34.46255 1.000 32.03895 504 ASN A N 1
ATOM 7255 C CA . ASN A 1 461 ? 21.74721 -27.54857 -34.01955 1.000 34.56473 504 ASN A CA 1
ATOM 7256 C C . ASN A 1 461 ? 21.76259 -28.53581 -32.85092 1.000 35.00534 504 ASN A C 1
ATOM 7257 O O . ASN A 1 461 ? 21.26571 -29.66066 -32.92180 1.000 34.27146 504 ASN A O 1
ATOM 7268 N N . VAL A 1 462 ? 22.36187 -28.07855 -31.75997 1.000 34.84694 505 VAL A N 1
ATOM 7269 C CA . VAL A 1 462 ? 22.34897 -28.77577 -30.48166 1.000 34.00389 505 VAL A CA 1
ATOM 7270 C C . VAL A 1 462 ? 21.75008 -27.82293 -29.46089 1.000 32.35839 505 VAL A C 1
ATOM 7271 O O . VAL A 1 462 ? 22.01998 -26.61784 -29.50121 1.000 32.46704 505 VAL A O 1
ATOM 7284 N N . ASP A 1 463 ? 20.91932 -28.35628 -28.56747 1.000 33.60821 506 ASP A N 1
ATOM 7285 C CA . ASP A 1 463 ? 20.30959 -27.58988 -27.48620 1.000 33.23742 506 ASP A CA 1
ATOM 7286 C C . ASP A 1 463 ? 20.98300 -27.95728 -26.17058 1.000 31.50016 506 ASP A C 1
ATOM 7287 O O . ASP A 1 463 ? 21.06165 -29.13779 -25.81721 1.000 33.01204 506 ASP A O 1
ATOM 7296 N N . VAL A 1 464 ? 21.46760 -26.94784 -25.45431 1.000 28.25176 507 VAL A N 1
ATOM 7297 C CA . VAL A 1 464 ? 22.09642 -27.12086 -24.14842 1.000 27.24539 507 VAL A CA 1
ATOM 7298 C C . VAL A 1 464 ? 21.20057 -26.43761 -23.12453 1.000 28.30083 507 VAL A C 1
ATOM 7299 O O . VAL A 1 464 ? 20.99775 -25.21833 -23.18997 1.000 30.36356 507 VAL A O 1
ATOM 7312 N N . LYS A 1 465 ? 20.65047 -27.21851 -22.19268 1.000 27.73154 508 LYS A N 1
ATOM 7313 C CA . LYS A 1 465 ? 19.80657 -26.70136 -21.11555 1.000 25.99797 508 LYS A CA 1
ATOM 7314 C C . LYS A 1 465 ? 20.49010 -26.96066 -19.78146 1.000 25.51648 508 LYS A C 1
ATOM 7315 O O . LYS A 1 465 ? 20.76290 -28.11515 -19.43319 1.000 27.95126 508 LYS A O 1
ATOM 7319 N N . PHE A 1 466 ? 20.74676 -25.89461 -19.03440 1.000 26.11185 509 PHE A N 1
ATOM 7320 C CA . PHE A 1 466 ? 21.40827 -25.97389 -17.74284 1.000 23.19722 509 PHE A CA 1
ATOM 7321 C C . PHE A 1 466 ? 20.35870 -25.80156 -16.65303 1.000 23.59510 509 PHE A C 1
ATOM 7322 O O . PHE A 1 466 ? 19.68118 -24.77007 -16.59832 1.000 26.11722 509 PHE A O 1
ATOM 7339 N N . ASN A 1 467 ? 20.23055 -26.80444 -15.78822 1.000 24.86722 510 ASN A N 1
ATOM 7340 C CA . ASN A 1 467 ? 19.33537 -26.75271 -14.64036 1.000 27.42280 510 ASN A CA 1
ATOM 7341 C C . ASN A 1 467 ? 20.10709 -27.19779 -13.40190 1.000 23.33797 510 ASN A C 1
ATOM 7342 O O . ASN A 1 467 ? 21.27885 -27.56377 -13.47285 1.000 21.98532 510 ASN A O 1
ATOM 7353 N N . GLY A 1 468 ? 19.45466 -27.16275 -12.25306 1.000 22.54977 511 GLY A N 1
ATOM 7354 C CA . GLY A 1 468 ? 20.10401 -27.64808 -11.05300 1.000 20.56437 511 GLY A CA 1
ATOM 7355 C C . GLY A 1 468 ? 19.27403 -27.37780 -9.82092 1.000 18.96890 511 GLY A C 1
ATOM 7356 O O . GLY A 1 468 ? 18.15736 -26.84552 -9.88127 1.000 21.17635 511 GLY A O 1
ATOM 7360 N N . LYS A 1 469 ? 19.84366 -27.77051 -8.69278 1.000 18.97118 512 LYS A N 1
ATOM 7361 C CA . LYS A 1 469 ? 19.19096 -27.62034 -7.40556 1.000 19.96013 512 LYS A CA 1
ATOM 7362 C C . LYS A 1 469 ? 20.22667 -27.16732 -6.39004 1.000 16.79033 512 LYS A C 1
ATOM 7363 O O . LYS A 1 469 ? 21.36837 -27.62670 -6.41193 1.000 18.35772 512 LYS A O 1
ATOM 7373 N N . TYR A 1 470 ? 19.83760 -26.25902 -5.50530 1.000 18.09596 513 TYR A N 1
ATOM 7374 C CA . TYR A 1 470 ? 20.74162 -25.70613 -4.50774 1.000 16.61301 513 TYR A CA 1
ATOM 7375 C C . TYR A 1 470 ? 20.36248 -26.19919 -3.12078 1.000 17.49109 513 TYR A C 1
ATOM 7376 O O . TYR A 1 470 ? 19.20119 -26.10295 -2.71577 1.000 21.12705 513 TYR A O 1
ATOM 7394 N N . ASP A 1 471 ? 21.35289 -26.72246 -2.40359 1.000 18.12368 514 ASP A N 1
ATOM 7395 C CA . ASP A 1 471 ? 21.21804 -27.14838 -1.01211 1.000 21.21226 514 ASP A CA 1
ATOM 7396 C C . ASP A 1 471 ? 22.46178 -26.57776 -0.35088 1.000 19.42195 514 ASP A C 1
ATOM 7397 O O . ASP A 1 471 ? 23.53849 -27.17965 -0.44234 1.000 18.41667 514 ASP A O 1
ATOM 7406 N N . HIS A 1 472 ? 22.31788 -25.40631 0.26556 1.000 19.89787 515 HIS A N 1
ATOM 7407 C CA . HIS A 1 472 ? 23.47232 -24.60432 0.62889 1.000 19.55847 515 HIS A CA 1
ATOM 7408 C C . HIS A 1 472 ? 24.50164 -25.46203 1.35860 1.000 20.35144 515 HIS A C 1
ATOM 7409 O O . HIS A 1 472 ? 24.15012 -26.15708 2.32472 1.000 23.62295 515 HIS A O 1
ATOM 7423 N N . PRO A 1 473 ? 25.78285 -25.40689 0.96897 1.000 19.99303 516 PRO A N 1
ATOM 7424 C CA . PRO A 1 473 ? 26.39626 -24.52520 -0.02894 1.000 19.00767 516 PRO A CA 1
ATOM 7425 C C . PRO A 1 473 ? 26.62510 -25.20089 -1.37354 1.000 17.28703 516 PRO A C 1
ATOM 7426 O O . PRO A 1 473 ? 27.46459 -24.75672 -2.14875 1.000 19.44282 516 PRO A O 1
ATOM 7437 N N . ASN A 1 474 ? 25.88471 -26.25849 -1.68515 1.000 17.14336 517 ASN A N 1
ATOM 7438 C CA . ASN A 1 474 ? 26.13232 -27.09143 -2.85698 1.000 19.21537 517 ASN A CA 1
ATOM 7439 C C . ASN A 1 474 ? 25.07388 -26.85706 -3.93207 1.000 16.54710 517 ASN A C 1
ATOM 7440 O O . ASN A 1 474 ? 23.88452 -27.03387 -3.67346 1.000 16.23079 517 ASN A O 1
ATOM 7451 N N . TYR A 1 475 ? 25.51519 -26.55403 -5.15170 1.000 14.98361 518 TYR A N 1
ATOM 7452 C CA . TYR A 1 475 ? 24.64935 -26.52228 -6.31992 1.000 14.73556 518 TYR A CA 1
ATOM 7453 C C . TYR A 1 475 ? 24.92580 -27.78013 -7.13399 1.000 14.70490 518 TYR A C 1
ATOM 7454 O O . TYR A 1 475 ? 26.04436 -27.97450 -7.62964 1.000 15.41229 518 TYR A O 1
ATOM 7472 N N . THR A 1 476 ? 23.91274 -28.63231 -7.27377 1.000 15.02578 519 THR A N 1
ATOM 7473 C CA . THR A 1 476 ? 24.01360 -29.83084 -8.10577 1.000 14.93568 519 THR A CA 1
ATOM 7474 C C . THR A 1 476 ? 23.40487 -29.50145 -9.45468 1.000 15.28092 519 THR A C 1
ATOM 7475 O O . THR A 1 476 ? 22.18718 -29.29658 -9.55593 1.000 17.35942 519 THR A O 1
ATOM 7486 N N . TYR A 1 477 ? 24.24697 -29.44364 -10.48373 1.000 16.01215 520 TYR A N 1
ATOM 7487 C CA . TYR A 1 477 ? 23.77841 -29.08981 -11.81061 1.000 18.09558 520 TYR A CA 1
ATOM 7488 C C . TYR A 1 477 ? 23.44065 -30.33720 -12.61549 1.000 17.71329 520 TYR A C 1
ATOM 7489 O O . TYR A 1 477 ? 23.98645 -31.42598 -12.39620 1.000 19.24044 520 TYR A O 1
ATOM 7507 N N . SER A 1 478 ? 22.49990 -30.16097 -13.53773 1.000 19.52276 521 SER A N 1
ATOM 7508 C CA . SER A 1 478 ? 22.12392 -31.16213 -14.52584 1.000 22.49588 521 SER A CA 1
ATOM 7509 C C . SER A 1 478 ? 22.00744 -30.43388 -15.85096 1.000 23.10186 521 SER A C 1
ATOM 7510 O O . SER A 1 478 ? 21.22668 -29.48344 -15.96313 1.000 26.27290 521 SER A O 1
ATOM 7518 N N . ILE A 1 479 ? 22.79056 -30.85949 -16.83221 1.000 23.54633 522 ILE A N 1
ATOM 7519 C CA . ILE A 1 479 ? 22.79991 -30.26991 -18.16360 1.000 23.73649 522 ILE A CA 1
ATOM 7520 C C . ILE A 1 479 ? 22.22760 -31.30218 -19.12050 1.000 26.57149 522 ILE A C 1
ATOM 7521 O O . ILE A 1 479 ? 22.76204 -32.41128 -19.23710 1.000 25.96577 522 ILE A O 1
ATOM 7537 N N . ASP A 1 480 ? 21.14180 -30.94250 -19.79512 1.000 28.93449 523 ASP A N 1
ATOM 7538 C CA . ASP A 1 480 ? 20.54629 -31.76784 -20.83976 1.000 31.54522 523 ASP A CA 1
ATOM 7539 C C . ASP A 1 480 ? 21.06395 -31.28922 -22.19221 1.000 32.16651 523 ASP A C 1
ATOM 7540 O O . ASP A 1 480 ? 20.91838 -30.10906 -22.53391 1.000 33.19434 523 ASP A O 1
ATOM 7549 N N . ILE A 1 481 ? 21.65622 -32.20135 -22.95708 1.000 33.70031 524 ILE A N 1
ATOM 7550 C CA . ILE A 1 481 ? 22.19515 -31.90674 -24.28220 1.000 33.99886 524 ILE A CA 1
ATOM 7551 C C . ILE A 1 481 ? 21.37912 -32.70177 -25.28931 1.000 34.12554 524 ILE A C 1
ATOM 7552 O O . ILE A 1 481 ? 21.37857 -33.93779 -25.25547 1.000 33.13255 524 ILE A O 1
ATOM 7568 N N . THR A 1 482 ? 20.68287 -32.00189 -26.18205 1.000 34.94884 525 THR A N 1
ATOM 7569 C CA . THR A 1 482 ? 19.83146 -32.63595 -27.18058 1.000 36.06678 525 THR A CA 1
ATOM 7570 C C . THR A 1 482 ? 20.41939 -32.41965 -28.56831 1.000 37.11696 525 THR A C 1
ATOM 7571 O O . THR A 1 482 ? 20.67776 -31.27998 -28.96988 1.000 35.70319 525 THR A O 1
ATOM 7582 N N . ASN A 1 483 ? 20.63130 -33.51592 -29.28971 1.000 37.59865 526 ASN A N 1
ATOM 7583 C CA . ASN A 1 483 ? 21.19354 -33.48033 -30.63658 1.000 36.14145 526 ASN A CA 1
ATOM 7584 C C . ASN A 1 483 ? 20.05013 -33.31644 -31.62932 1.000 36.50278 526 ASN A C 1
ATOM 7585 O O . ASN A 1 483 ? 19.24281 -34.23261 -31.81463 1.000 36.41587 526 ASN A O 1
ATOM 7596 N N . TYR A 1 484 ? 19.97753 -32.14886 -32.26966 1.000 35.80621 527 TYR A N 1
ATOM 7597 C CA . TYR A 1 484 ? 18.98275 -31.89972 -33.30213 1.000 36.82803 527 TYR A CA 1
ATOM 7598 C C . TYR A 1 484 ? 19.56502 -31.94722 -34.70822 1.000 37.38650 527 TYR A C 1
ATOM 7599 O O . TYR A 1 484 ? 18.87536 -31.57047 -35.66109 1.000 38.11132 527 TYR A O 1
ATOM 7617 N N . THR A 1 485 ? 20.81403 -32.38375 -34.86104 1.000 36.38411 528 THR A N 1
ATOM 7618 C CA . THR A 1 485 ? 21.36881 -32.62114 -36.18417 1.000 36.11902 528 THR A CA 1
ATOM 7619 C C . THR A 1 485 ? 20.92405 -33.99798 -36.67290 1.000 39.97327 528 THR A C 1
ATOM 7620 O O . THR A 1 485 ? 20.26577 -34.75907 -35.95589 1.000 40.30310 528 THR A O 1
ATOM 7631 N N . ASP A 1 486 ? 21.28456 -34.32646 -37.91432 1.000 42.59692 529 ASP A N 1
ATOM 7632 C CA . ASP A 1 486 ? 20.89025 -35.58927 -38.52286 1.000 44.90915 529 ASP A CA 1
ATOM 7633 C C . ASP A 1 486 ? 21.96827 -36.66259 -38.42169 1.000 45.22608 529 ASP A C 1
ATOM 7634 O O . ASP A 1 486 ? 21.80378 -37.73996 -38.99893 1.000 46.66261 529 ASP A O 1
ATOM 7643 N N . LYS A 1 487 ? 23.06090 -36.39813 -37.70354 1.000 43.67739 530 LYS A N 1
ATOM 7644 C CA . LYS A 1 487 ? 24.13636 -37.36209 -37.52016 1.000 45.10157 530 LYS A CA 1
ATOM 7645 C C . LYS A 1 487 ? 24.47536 -37.47549 -36.04086 1.000 44.44572 530 LYS A C 1
ATOM 7646 O O . LYS A 1 487 ? 24.40440 -36.49191 -35.29363 1.000 43.70235 530 LYS A O 1
ATOM 7665 N N . GLU A 1 488 ? 24.82510 -38.68798 -35.62497 1.000 41.25968 531 GLU A N 1
ATOM 7666 C CA . GLU A 1 488 ? 25.23459 -38.92512 -34.24929 1.000 41.29355 531 GLU A CA 1
ATOM 7667 C C . GLU A 1 488 ? 26.44553 -38.06642 -33.90860 1.000 39.20524 531 GLU A C 1
ATOM 7668 O O . GLU A 1 488 ? 27.36377 -37.90386 -34.71555 1.000 39.16991 531 GLU A O 1
ATOM 7680 N N . ILE A 1 489 ? 26.44153 -37.50471 -32.70229 1.000 37.26809 532 ILE A N 1
ATOM 7681 C CA . ILE A 1 489 ? 27.59269 -36.78373 -32.17623 1.000 37.72907 532 ILE A CA 1
ATOM 7682 C C . ILE A 1 489 ? 28.39711 -37.76836 -31.33925 1.000 37.66033 532 ILE A C 1
ATOM 7683 O O . ILE A 1 489 ? 27.89251 -38.30738 -30.34759 1.000 38.89348 532 ILE A O 1
ATOM 7699 N N . LYS A 1 490 ? 29.64222 -38.00805 -31.74333 1.000 37.23569 533 LYS A N 1
ATOM 7700 C CA . LYS A 1 490 ? 30.45908 -39.02678 -31.10241 1.000 36.92634 533 LYS A CA 1
ATOM 7701 C C . LYS A 1 490 ? 30.83618 -38.61876 -29.67991 1.000 37.15156 533 LYS A C 1
ATOM 7702 O O . LYS A 1 490 ? 30.92852 -37.43033 -29.34508 1.000 38.02276 533 LYS A O 1
ATOM 7706 N N . GLY A 1 491 ? 31.04006 -39.63076 -28.83621 1.000 37.03035 534 GLY A N 1
ATOM 7707 C CA . GLY A 1 491 ? 31.55492 -39.38257 -27.50759 1.000 33.92006 534 GLY A CA 1
ATOM 7708 C C . GLY A 1 491 ? 32.88687 -38.66300 -27.55995 1.000 33.52105 534 GLY A C 1
ATOM 7709 O O . GLY A 1 491 ? 33.64636 -38.77653 -28.52375 1.000 36.86384 534 GLY A O 1
ATOM 7713 N N . GLY A 1 492 ? 33.16350 -37.90439 -26.50559 1.000 32.66121 535 GLY A N 1
ATOM 7714 C CA . GLY A 1 492 ? 34.30580 -37.02113 -26.48029 1.000 31.36125 535 GLY A CA 1
ATOM 7715 C C . GLY A 1 492 ? 33.98177 -35.59650 -26.86142 1.000 30.52358 535 GLY A C 1
ATOM 7716 O O . GLY A 1 492 ? 34.89219 -34.75958 -26.89939 1.000 32.24001 535 GLY A O 1
ATOM 7720 N N . TRP A 1 493 ? 32.72573 -35.30811 -27.18205 1.000 30.27404 536 TRP A N 1
ATOM 7721 C CA . TRP A 1 493 ? 32.29580 -33.93077 -27.34043 1.000 29.41707 536 TRP A CA 1
ATOM 7722 C C . TRP A 1 493 ? 32.53495 -33.16732 -26.04477 1.000 28.90108 536 TRP A C 1
ATOM 7723 O O . TRP A 1 493 ? 32.71735 -33.74921 -24.97204 1.000 29.39230 536 TRP A O 1
ATOM 7744 N N . ASN A 1 494 ? 32.53948 -31.84609 -26.15097 1.000 28.30190 537 ASN A N 1
ATOM 7745 C CA . ASN A 1 494 ? 32.71268 -30.99624 -24.98545 1.000 27.68628 537 ASN A CA 1
ATOM 7746 C C . ASN A 1 494 ? 31.68614 -29.87776 -25.00323 1.000 28.66615 537 ASN A C 1
ATOM 7747 O O . ASN A 1 494 ? 31.26818 -29.39929 -26.06306 1.000 30.59597 537 ASN A O 1
ATOM 7758 N N . VAL A 1 495 ? 31.26874 -29.48020 -23.80895 1.000 27.84408 538 VAL A N 1
ATOM 7759 C CA . VAL A 1 495 ? 30.41834 -28.31354 -23.62729 1.000 27.24230 538 VAL A CA 1
ATOM 7760 C C . VAL A 1 495 ? 31.14864 -27.37350 -22.68790 1.000 25.74168 538 VAL A C 1
ATOM 7761 O O . VAL A 1 495 ? 31.80088 -27.81803 -21.73847 1.000 26.86071 538 VAL A O 1
ATOM 7774 N N . SER A 1 496 ? 31.06607 -26.07756 -22.96122 1.000 26.67767 539 SER A N 1
ATOM 7775 C CA . SER A 1 496 ? 31.65297 -25.08680 -22.08147 1.000 26.66328 539 SER A CA 1
ATOM 7776 C C . SER A 1 496 ? 30.58128 -24.09115 -21.67355 1.000 24.96563 539 SER A C 1
ATOM 7777 O O . SER A 1 496 ? 29.58220 -23.88667 -22.37957 1.000 25.10807 539 SER A O 1
ATOM 7786 N N . PHE A 1 497 ? 30.78363 -23.49880 -20.50409 1.000 23.59250 540 PHE A N 1
ATOM 7787 C CA . PHE A 1 497 ? 29.91642 -22.43150 -20.03642 1.000 23.05225 540 PHE A CA 1
ATOM 7788 C C . PHE A 1 497 ? 30.72277 -21.56354 -19.08740 1.000 22.22055 540 PHE A C 1
ATOM 7789 O O . PHE A 1 497 ? 31.70160 -22.01750 -18.48797 1.000 22.55562 540 PHE A O 1
ATOM 7806 N N . ASP A 1 498 ? 30.31778 -20.30183 -18.97818 1.000 20.71342 541 ASP A N 1
ATOM 7807 C CA . ASP A 1 498 ? 30.97032 -19.34872 -18.09216 1.000 20.53761 541 ASP A CA 1
ATOM 7808 C C . ASP A 1 498 ? 30.19122 -19.25528 -16.78808 1.000 18.57350 541 ASP A C 1
ATOM 7809 O O . ASP A 1 498 ? 29.00326 -18.89253 -16.77815 1.000 18.37183 541 ASP A O 1
ATOM 7818 N N . LEU A 1 499 ? 30.87393 -19.58779 -15.70160 1.000 16.77102 542 LEU A N 1
ATOM 7819 C CA . LEU A 1 499 ? 30.29283 -19.66699 -14.37475 1.000 14.88043 542 LEU A CA 1
ATOM 7820 C C . LEU A 1 499 ? 30.73120 -18.44965 -13.57907 1.000 15.33210 542 LEU A C 1
ATOM 7821 O O . LEU A 1 499 ? 31.94256 -18.26931 -13.36238 1.000 15.92971 542 LEU A O 1
ATOM 7837 N N . PRO A 1 500 ? 29.81218 -17.60021 -13.12697 1.000 14.74387 543 PRO A N 1
ATOM 7838 C CA . PRO A 1 500 ? 30.21726 -16.43120 -12.33562 1.000 14.63565 543 PRO A CA 1
ATOM 7839 C C . PRO A 1 500 ? 31.12959 -16.79909 -11.17208 1.000 13.69279 543 PRO A C 1
ATOM 7840 O O . PRO A 1 500 ? 30.97135 -17.83872 -10.52768 1.000 14.97131 543 PRO A O 1
ATOM 7851 N N . LYS A 1 501 ? 32.03767 -15.88133 -10.85347 1.000 14.39011 544 LYS A N 1
ATOM 7852 C CA . LYS A 1 501 ? 32.99086 -16.05826 -9.76385 1.000 15.07589 544 LYS A CA 1
ATOM 7853 C C . LYS A 1 501 ? 32.37793 -15.86556 -8.37954 1.000 14.03942 544 LYS A C 1
ATOM 7854 O O . LYS A 1 501 ? 33.12502 -15.81819 -7.39840 1.000 15.86416 544 LYS A O 1
ATOM 7873 N N . SER A 1 502 ? 31.04776 -15.74627 -8.26906 1.000 12.98158 545 SER A N 1
ATOM 7874 C CA . SER A 1 502 ? 30.38322 -15.93401 -6.98761 1.000 12.64764 545 SER A CA 1
ATOM 7875 C C . SER A 1 502 ? 30.39188 -17.39800 -6.54554 1.000 12.86866 545 SER A C 1
ATOM 7876 O O . SER A 1 502 ? 30.09016 -17.68595 -5.38225 1.000 13.09804 545 SER A O 1
ATOM 7884 N N . ALA A 1 503 ? 30.72642 -18.31767 -7.44471 1.000 13.38233 546 ALA A N 1
ATOM 7885 C CA . ALA A 1 503 ? 30.67664 -19.75661 -7.21608 1.000 13.48906 546 ALA A CA 1
ATOM 7886 C C . ALA A 1 503 ? 31.97709 -20.40058 -7.68846 1.000 14.45818 546 ALA A C 1
ATOM 7887 O O . ALA A 1 503 ? 32.74636 -19.80505 -8.45064 1.000 15.42378 546 ALA A O 1
ATOM 7894 N N . VAL A 1 504 ? 32.21980 -21.62928 -7.23472 1.000 14.78553 547 VAL A N 1
ATOM 7895 C CA . VAL A 1 504 ? 33.44825 -22.37026 -7.54148 1.000 15.65192 547 VAL A CA 1
ATOM 7896 C C . VAL A 1 504 ? 33.06897 -23.74739 -8.07084 1.000 14.96322 547 VAL A C 1
ATOM 7897 O O . VAL A 1 504 ? 32.39488 -24.51931 -7.37549 1.000 15.35014 547 VAL A O 1
ATOM 7910 N N . PHE A 1 505 ? 33.51276 -24.06934 -9.28662 1.000 15.67052 548 PHE A N 1
ATOM 7911 C CA . PHE A 1 505 ? 33.24545 -25.39751 -9.82155 1.000 16.12658 548 PHE A CA 1
ATOM 7912 C C . PHE A 1 505 ? 33.97208 -26.43967 -8.97913 1.000 15.20777 548 PHE A C 1
ATOM 7913 O O . PHE A 1 505 ? 35.16054 -26.28899 -8.69832 1.000 18.66622 548 PHE A O 1
ATOM 7930 N N . LYS A 1 506 ? 33.26791 -27.49708 -8.57357 1.000 16.75932 549 LYS A N 1
ATOM 7931 C CA . LYS A 1 506 ? 33.85068 -28.52081 -7.70173 1.000 17.82537 549 LYS A CA 1
ATOM 7932 C C . LYS A 1 506 ? 34.12882 -29.84751 -8.39475 1.000 17.31074 549 LYS A C 1
ATOM 7933 O O . LYS A 1 506 ? 35.21245 -30.41419 -8.21167 1.000 18.60350 549 LYS A O 1
ATOM 7952 N N . SER A 1 507 ? 33.18945 -30.38393 -9.16694 1.000 16.13993 550 SER A N 1
ATOM 7953 C CA . SER A 1 507 ? 33.43143 -31.68460 -9.79147 1.000 16.31766 550 SER A CA 1
ATOM 7954 C C . SER A 1 507 ? 32.41146 -31.91894 -10.89512 1.000 18.31325 550 SER A C 1
ATOM 7955 O O . SER A 1 507 ? 31.26504 -31.48085 -10.80979 1.000 17.33790 550 SER A O 1
ATOM 7963 N N . SER A 1 508 ? 32.85277 -32.61344 -11.93396 1.000 20.32167 551 SER A N 1
ATOM 7964 C CA . SER A 1 508 ? 31.97063 -33.17766 -12.93941 1.000 21.29524 551 SER A CA 1
ATOM 7965 C C . SER A 1 508 ? 31.79844 -34.65431 -12.62638 1.000 22.32786 551 SER A C 1
ATOM 7966 O O . SER A 1 508 ? 32.76001 -35.32549 -12.25530 1.000 26.31123 551 SER A O 1
ATOM 7974 N N . TRP A 1 509 ? 30.56967 -35.14530 -12.72861 1.000 21.26768 552 TRP A N 1
ATOM 7975 C CA . TRP A 1 509 ? 30.28458 -36.54678 -12.41849 1.000 24.06188 552 TRP A CA 1
ATOM 7976 C C . TRP A 1 509 ? 30.22805 -37.34050 -13.72058 1.000 30.10631 552 TRP A C 1
ATOM 7977 O O . TRP A 1 509 ? 29.17160 -37.74851 -14.19983 1.000 33.27764 552 TRP A O 1
ATOM 7998 N N . GLY A 1 510 ? 31.41969 -37.55722 -14.27575 1.000 37.37075 553 GLY A N 1
ATOM 7999 C CA . GLY A 1 510 ? 31.58375 -38.19366 -15.56661 1.000 40.46081 553 GLY A CA 1
ATOM 8000 C C . GLY A 1 510 ? 32.55489 -37.42679 -16.44151 1.000 41.83446 553 GLY A C 1
ATOM 8001 O O . GLY A 1 510 ? 32.59161 -36.19702 -16.40068 1.000 43.29956 553 GLY A O 1
ATOM 8005 N N . GLY A 1 511 ? 33.36069 -38.13681 -17.22709 1.000 40.53648 554 GLY A N 1
ATOM 8006 C CA . GLY A 1 511 ? 34.29177 -37.45174 -18.10024 1.000 39.41565 554 GLY A CA 1
ATOM 8007 C C . GLY A 1 511 ? 35.35186 -36.68172 -17.32877 1.000 37.94179 554 GLY A C 1
ATOM 8008 O O . GLY A 1 511 ? 35.78290 -37.07057 -16.23895 1.000 39.15139 554 GLY A O 1
ATOM 8012 N N . THR A 1 512 ? 35.78016 -35.56692 -17.91649 1.000 32.58643 555 THR A N 1
ATOM 8013 C CA . THR A 1 512 ? 36.82726 -34.73476 -17.34594 1.000 31.39380 555 THR A CA 1
ATOM 8014 C C . THR A 1 512 ? 36.42577 -33.27877 -17.51841 1.000 29.41185 555 THR A C 1
ATOM 8015 O O . THR A 1 512 ? 35.46120 -32.96385 -18.21800 1.000 31.21683 555 THR A O 1
ATOM 8026 N N . TYR A 1 513 ? 37.17475 -32.38132 -16.87859 1.000 27.58467 556 TYR A N 1
ATOM 8027 C CA . TYR A 1 513 ? 36.83885 -30.96734 -16.95767 1.000 25.22483 556 TYR A CA 1
ATOM 8028 C C . TYR A 1 513 ? 38.09126 -30.11850 -16.81456 1.000 25.95936 556 TYR A C 1
ATOM 8029 O O . TYR A 1 513 ? 39.12189 -30.56983 -16.30890 1.000 27.47769 556 TYR A O 1
ATOM 8047 N N . SER A 1 514 ? 37.98036 -28.87311 -17.27475 1.000 25.19084 557 SER A N 1
ATOM 8048 C CA . SER A 1 514 ? 38.99810 -27.85705 -17.06951 1.000 25.95915 557 SER A CA 1
ATOM 8049 C C . SER A 1 514 ? 38.31699 -26.56078 -16.65414 1.000 23.61284 557 SER A C 1
ATOM 8050 O O . SER A 1 514 ? 37.13083 -26.34546 -16.91623 1.000 24.31738 557 SER A O 1
ATOM 8058 N N . VAL A 1 515 ? 39.09118 -25.70183 -15.99415 1.000 26.59419 558 VAL A N 1
ATOM 8059 C CA . VAL A 1 515 ? 38.63396 -24.40771 -15.50490 1.000 26.34785 558 VAL A CA 1
ATOM 8060 C C . VAL A 1 515 ? 39.63822 -23.35402 -15.94888 1.000 26.91829 558 VAL A C 1
ATOM 8061 O O . VAL A 1 515 ? 40.83435 -23.46539 -15.64898 1.000 29.25581 558 VAL A O 1
ATOM 8074 N N . THR A 1 516 ? 39.15166 -22.32873 -16.64963 1.000 26.37535 559 THR A N 1
ATOM 8075 C CA . THR A 1 516 ? 39.99258 -21.28080 -17.21174 1.000 28.46254 559 THR A CA 1
ATOM 8076 C C . THR A 1 516 ? 39.46535 -19.92350 -16.77883 1.000 27.37672 559 THR A C 1
ATOM 8077 O O . THR A 1 516 ? 38.27866 -19.62878 -16.96130 1.000 27.93123 559 THR A O 1
ATOM 8088 N N . ASP A 1 517 ? 40.34596 -19.09892 -16.21670 1.000 28.26000 560 ASP A N 1
ATOM 8089 C CA . ASP A 1 517 ? 39.94896 -17.76064 -15.80412 1.000 31.10953 560 ASP A CA 1
ATOM 8090 C C . ASP A 1 517 ? 39.42408 -16.96816 -16.99305 1.000 29.23844 560 ASP A C 1
ATOM 8091 O O . ASP A 1 517 ? 40.00836 -16.97976 -18.08018 1.000 32.15130 560 ASP A O 1
ATOM 8100 N N . ASN A 1 518 ? 38.31427 -16.25514 -16.78322 1.000 27.36284 561 ASN A N 1
ATOM 8101 C CA . ASN A 1 518 ? 37.73372 -15.46982 -17.87057 1.000 28.83531 561 ASN A CA 1
ATOM 8102 C C . ASN A 1 518 ? 37.00127 -14.25404 -17.30106 1.000 26.56222 561 ASN A C 1
ATOM 8103 O O . ASN A 1 518 ? 35.77335 -14.13491 -17.34491 1.000 27.15019 561 ASN A O 1
ATOM 8114 N N . GLY A 1 519 ? 37.77492 -13.31417 -16.76677 1.000 29.60947 562 GLY A N 1
ATOM 8115 C CA . GLY A 1 519 ? 37.22688 -12.07325 -16.25747 1.000 29.13492 562 GLY A CA 1
ATOM 8116 C C . GLY A 1 519 ? 36.42490 -12.25327 -14.98886 1.000 26.13962 562 GLY A C 1
ATOM 8117 O O . GLY A 1 519 ? 36.96416 -12.68328 -13.96431 1.000 27.13331 562 GLY A O 1
ATOM 8121 N N . ASP A 1 520 ? 35.13585 -11.92053 -15.04741 1.000 24.19430 563 ASP A N 1
ATOM 8122 C CA . ASP A 1 520 ? 34.22901 -12.12391 -13.92655 1.000 21.52818 563 ASP A CA 1
ATOM 8123 C C . ASP A 1 520 ? 33.71280 -13.55750 -13.84861 1.000 20.47138 563 ASP A C 1
ATOM 8124 O O . ASP A 1 520 ? 32.88803 -13.85523 -12.97514 1.000 20.14194 563 ASP A O 1
ATOM 8133 N N . PHE A 1 521 ? 34.19833 -14.44316 -14.72173 1.000 20.67202 564 PHE A N 1
ATOM 8134 C CA . PHE A 1 521 ? 33.74717 -15.82230 -14.80042 1.000 20.14902 564 PHE A CA 1
ATOM 8135 C C . PHE A 1 521 ? 34.94432 -16.75780 -14.83269 1.000 20.18043 564 PHE A C 1
ATOM 8136 O O . PHE A 1 521 ? 36.08124 -16.34764 -15.08606 1.000 22.00662 564 PHE A O 1
ATOM 8153 N N . ASN A 1 522 ? 34.66777 -18.03018 -14.56543 1.000 21.66251 565 ASN A N 1
ATOM 8154 C CA . ASN A 1 522 ? 35.54945 -19.12462 -14.95035 1.000 21.78519 565 ASN A CA 1
ATOM 8155 C C . ASN A 1 522 ? 34.84957 -19.89701 -16.05775 1.000 20.60188 565 ASN A C 1
ATOM 8156 O O . ASN A 1 522 ? 33.66688 -20.23687 -15.93489 1.000 20.39391 565 ASN A O 1
ATOM 8167 N N . THR A 1 523 ? 35.56836 -20.14151 -17.14865 1.000 22.39397 566 THR A N 1
ATOM 8168 C CA . THR A 1 523 ? 35.04893 -20.97158 -18.22061 1.000 22.10787 566 THR A CA 1
ATOM 8169 C C . THR A 1 523 ? 35.24642 -22.43451 -17.83337 1.000 22.62906 566 THR A C 1
ATOM 8170 O O . THR A 1 523 ? 36.38119 -22.88102 -17.61477 1.000 24.32838 566 THR A O 1
ATOM 8181 N N . ILE A 1 524 ? 34.14407 -23.16779 -17.72695 1.000 21.58963 567 ILE A N 1
ATOM 8182 C CA . ILE A 1 524 ? 34.15045 -24.58301 -17.37511 1.000 21.60212 567 ILE A CA 1
ATOM 8183 C C . ILE A 1 524 ? 33.96671 -25.35456 -18.66409 1.000 22.47736 567 ILE A C 1
ATOM 8184 O O . ILE A 1 524 ? 32.99196 -25.13433 -19.38809 1.000 22.97164 567 ILE A O 1
ATOM 8200 N N . THR A 1 525 ? 34.89001 -26.26277 -18.95902 1.000 21.88408 568 THR A N 1
ATOM 8201 C CA . THR A 1 525 ? 34.80491 -27.09766 -20.15173 1.000 23.93688 568 THR A CA 1
ATOM 8202 C C . THR A 1 525 ? 34.66042 -28.54435 -19.70413 1.000 25.57808 568 THR A C 1
ATOM 8203 O O . THR A 1 525 ? 35.53499 -29.07371 -19.01204 1.000 24.58063 568 THR A O 1
ATOM 8214 N N . LEU A 1 526 ? 33.53737 -29.16131 -20.05311 1.000 24.74101 569 LEU A N 1
ATOM 8215 C CA . LEU A 1 526 ? 33.26264 -30.54341 -19.69139 1.000 25.04435 569 LEU A CA 1
ATOM 8216 C C . LEU A 1 526 ? 33.47226 -31.37625 -20.94559 1.000 25.70042 569 LEU A C 1
ATOM 8217 O O . LEU A 1 526 ? 32.77261 -31.17693 -21.94716 1.000 28.81443 569 LEU A O 1
ATOM 8233 N N . THR A 1 527 ? 34.44257 -32.28286 -20.89928 1.000 27.24074 570 THR A N 1
ATOM 8234 C CA . THR A 1 527 ? 34.72414 -33.18548 -22.00613 1.000 29.25825 570 THR A CA 1
ATOM 8235 C C . THR A 1 527 ? 34.18229 -34.56122 -21.64197 1.000 30.28621 570 THR A C 1
ATOM 8236 O O . THR A 1 527 ? 34.57185 -35.14096 -20.62048 1.000 31.56819 570 THR A O 1
ATOM 8247 N N . SER A 1 528 ? 33.25309 -35.05128 -22.44995 1.000 30.38862 571 SER A N 1
ATOM 8248 C CA . SER A 1 528 ? 32.60004 -36.32017 -22.19364 1.000 32.92176 571 SER A CA 1
ATOM 8249 C C . SER A 1 528 ? 33.52004 -37.48871 -22.54335 1.000 34.95108 571 SER A C 1
ATOM 8250 O O . SER A 1 528 ? 34.59686 -37.32970 -23.12661 1.000 34.75378 571 SER A O 1
ATOM 8258 N N . GLY A 1 529 ? 33.07683 -38.68427 -22.16975 1.000 38.25698 572 GLY A N 1
ATOM 8259 C CA . GLY A 1 529 ? 33.79924 -39.87885 -22.53433 1.000 39.31609 572 GLY A CA 1
ATOM 8260 C C . GLY A 1 529 ? 33.42922 -40.36445 -23.91958 1.000 41.06297 572 GLY A C 1
ATOM 8261 O O . GLY A 1 529 ? 32.39273 -40.00981 -24.47868 1.000 41.32064 572 GLY A O 1
ATOM 8265 N N . ALA A 1 530 ? 34.30047 -41.20676 -24.47739 1.000 43.89105 573 ALA A N 1
ATOM 8266 C CA . ALA A 1 530 ? 34.07841 -41.70903 -25.82766 1.000 46.47365 573 ALA A CA 1
ATOM 8267 C C . ALA A 1 530 ? 32.76630 -42.47116 -25.95715 1.000 47.19158 573 ALA A C 1
ATOM 8268 O O . ALA A 1 530 ? 32.22087 -42.56042 -27.06223 1.000 50.06250 573 ALA A O 1
ATOM 8275 N N . TRP A 1 531 ? 32.24132 -43.00860 -24.85836 1.000 46.17723 574 TRP A N 1
ATOM 8276 C CA . TRP A 1 531 ? 31.02895 -43.81577 -24.89040 1.000 46.91235 574 TRP A CA 1
ATOM 8277 C C . TRP A 1 531 ? 29.75120 -42.98912 -24.83689 1.000 47.26911 574 TRP A C 1
ATOM 8278 O O . TRP A 1 531 ? 28.66448 -43.54609 -25.02792 1.000 48.28705 574 TRP A O 1
ATOM 8299 N N . GLN A 1 532 ? 29.84636 -41.68579 -24.58826 1.000 45.12502 575 GLN A N 1
ATOM 8300 C CA . GLN A 1 532 ? 28.66372 -40.84219 -24.42407 1.000 43.57803 575 GLN A CA 1
ATOM 8301 C C . GLN A 1 532 ? 28.18841 -40.26467 -25.75943 1.000 43.74086 575 GLN A C 1
ATOM 8302 O O . GLN A 1 532 ? 28.04208 -39.05501 -25.91846 1.000 44.74545 575 GLN A O 1
ATOM 8316 N N . ASN A 1 533 ? 27.93641 -41.14550 -26.72586 1.000 42.94291 576 ASN A N 1
ATOM 8317 C CA . ASN A 1 533 ? 27.41241 -40.71224 -28.01295 1.000 41.68693 576 ASN A CA 1
ATOM 8318 C C . ASN A 1 533 ? 26.00119 -40.17088 -27.84985 1.000 39.27162 576 ASN A C 1
ATOM 8319 O O . ASN A 1 533 ? 25.21294 -40.65758 -27.03482 1.000 41.13586 576 ASN A O 1
ATOM 8330 N N . ILE A 1 534 ? 25.68178 -39.15940 -28.64698 1.000 38.49350 577 ILE A N 1
ATOM 8331 C CA . ILE A 1 534 ? 24.36125 -38.54869 -28.65645 1.000 37.37023 577 ILE A CA 1
ATOM 8332 C C . ILE A 1 534 ? 23.74073 -38.86389 -30.00890 1.000 40.30407 577 ILE A C 1
ATOM 8333 O O . ILE A 1 534 ? 24.20269 -38.37198 -31.04882 1.000 40.31894 577 ILE A O 1
ATOM 8349 N N . ALA A 1 535 ? 22.69984 -39.68698 -29.99975 1.000 40.58225 578 ALA A N 1
ATOM 8350 C CA . ALA A 1 535 ? 22.04551 -40.05993 -31.23593 1.000 39.59460 578 ALA A CA 1
ATOM 8351 C C . ALA A 1 535 ? 21.19035 -38.90541 -31.74465 1.000 41.22061 578 ALA A C 1
ATOM 8352 O O . ALA A 1 535 ? 20.81344 -38.01117 -30.98252 1.000 39.41063 578 ALA A O 1
ATOM 8359 N N . PRO A 1 536 ? 20.88542 -38.88819 -33.03976 1.000 43.67146 579 PRO A N 1
ATOM 8360 C CA . PRO A 1 536 ? 19.95670 -37.87962 -33.55512 1.000 43.35837 579 PRO A CA 1
ATOM 8361 C C . PRO A 1 536 ? 18.64383 -37.89854 -32.78324 1.000 42.83030 579 PRO A C 1
ATOM 8362 O O . PRO A 1 536 ? 18.11922 -38.95358 -32.43291 1.000 42.07529 579 PRO A O 1
ATOM 8373 N N . ASN A 1 537 ? 18.12716 -36.70809 -32.48866 1.000 45.59984 580 ASN A N 1
ATOM 8374 C CA . ASN A 1 537 ? 16.86033 -36.54465 -31.78038 1.000 49.02117 580 ASN A CA 1
ATOM 8375 C C . ASN A 1 537 ? 16.90685 -37.09345 -30.35618 1.000 50.21365 580 ASN A C 1
ATOM 8376 O O . ASN A 1 537 ? 15.85881 -37.29465 -29.73450 1.000 51.76121 580 ASN A O 1
ATOM 8387 N N . SER A 1 538 ? 18.09737 -37.34633 -29.82413 1.000 50.39184 581 SER A N 1
ATOM 8388 C CA . SER A 1 538 ? 18.25959 -37.89908 -28.48760 1.000 51.71008 581 SER A CA 1
ATOM 8389 C C . SER A 1 538 ? 18.82742 -36.83891 -27.55282 1.000 48.84294 581 SER A C 1
ATOM 8390 O O . SER A 1 538 ? 19.33913 -35.80150 -27.98266 1.000 46.86010 581 SER A O 1
ATOM 8398 N N . THR A 1 539 ? 18.73629 -37.12398 -26.25561 1.000 47.01931 582 THR A N 1
ATOM 8399 C CA . THR A 1 539 ? 19.20711 -36.22230 -25.21257 1.000 44.68735 582 THR A CA 1
ATOM 8400 C C . THR A 1 539 ? 20.07368 -37.00590 -24.23937 1.000 42.59546 582 THR A C 1
ATOM 8401 O O . THR A 1 539 ? 19.71464 -38.11890 -23.83971 1.000 43.40456 582 THR A O 1
ATOM 8412 N N . ILE A 1 540 ? 21.21796 -36.42820 -23.87988 1.000 39.16762 583 ILE A N 1
ATOM 8413 C CA . ILE A 1 540 ? 22.10392 -36.95733 -22.85161 1.000 36.70953 583 ILE A CA 1
ATOM 8414 C C . ILE A 1 540 ? 22.15784 -35.92680 -21.73328 1.000 33.96525 583 ILE A C 1
ATOM 8415 O O . ILE A 1 540 ? 22.05897 -34.71927 -21.97715 1.000 35.33422 583 ILE A O 1
ATOM 8431 N N . THR A 1 541 ? 22.30114 -36.40827 -20.50051 1.000 33.04416 584 THR A N 1
ATOM 8432 C CA . THR A 1 541 ? 22.34502 -35.56010 -19.31338 1.000 30.18790 584 THR A CA 1
ATOM 8433 C C . THR A 1 541 ? 23.64395 -35.80058 -18.55883 1.000 28.27597 584 THR A C 1
ATOM 8434 O O . THR A 1 541 ? 24.01333 -36.95045 -18.30754 1.000 29.89919 584 THR A O 1
ATOM 8445 N N . VAL A 1 542 ? 24.32076 -34.72099 -18.17360 1.000 25.26553 585 VAL A N 1
ATOM 8446 C CA . VAL A 1 542 ? 25.50667 -34.81596 -17.33376 1.000 24.05633 585 VAL A CA 1
ATOM 8447 C C . VAL A 1 542 ? 25.28072 -33.95848 -16.09634 1.000 22.83729 585 VAL A C 1
ATOM 8448 O O . VAL A 1 542 ? 24.55345 -32.96350 -16.13221 1.000 23.63828 585 VAL A O 1
ATOM 8461 N N . GLN A 1 543 ? 25.90507 -34.35224 -14.99103 1.000 22.58904 586 GLN A N 1
ATOM 8462 C CA . GLN A 1 543 ? 25.70949 -33.68728 -13.71263 1.000 20.21366 586 GLN A CA 1
ATOM 8463 C C . GLN A 1 543 ? 27.04929 -33.41105 -13.05043 1.000 19.27136 586 GLN A C 1
ATOM 8464 O O . GLN A 1 543 ? 28.10104 -33.91539 -13.46355 1.000 20.18727 586 GLN A O 1
ATOM 8478 N N . GLY A 1 544 ? 26.98334 -32.60843 -11.99802 1.000 18.85953 587 GLY A N 1
ATOM 8479 C CA . GLY A 1 544 ? 28.16826 -32.29769 -11.22981 1.000 17.50849 587 GLY A CA 1
ATOM 8480 C C . GLY A 1 544 ? 27.82976 -31.33816 -10.11441 1.000 16.64011 587 GLY A C 1
ATOM 8481 O O . GLY A 1 544 ? 26.65852 -31.06851 -9.83189 1.000 15.84040 587 GLY A O 1
ATOM 8485 N N . MET A 1 545 ? 28.87333 -30.80221 -9.49816 1.000 16.30500 588 MET A N 1
ATOM 8486 C CA . MET A 1 545 ? 28.72616 -29.99449 -8.29801 1.000 15.56525 588 MET A CA 1
ATOM 8487 C C . MET A 1 545 ? 29.47858 -28.68111 -8.41973 1.000 14.55852 588 MET A C 1
ATOM 8488 O O . MET A 1 545 ? 30.62863 -28.64643 -8.87031 1.000 16.08271 588 MET A O 1
ATOM 8502 N N . ILE A 1 546 ? 28.82233 -27.61635 -7.95938 1.000 14.75752 589 ILE A N 1
ATOM 8503 C CA . ILE A 1 546 ? 29.37647 -26.27391 -7.85954 1.000 14.97669 589 ILE A CA 1
ATOM 8504 C C . ILE A 1 546 ? 29.16830 -25.80482 -6.42770 1.000 13.88666 589 ILE A C 1
ATOM 8505 O O . ILE A 1 546 ? 28.15212 -26.12611 -5.80119 1.000 15.36023 589 ILE A O 1
ATOM 8521 N N . GLY A 1 547 ? 30.13987 -25.07119 -5.88921 1.000 13.49618 590 GLY A N 1
ATOM 8522 C CA . GLY A 1 547 ? 30.00787 -24.49466 -4.56608 1.000 13.58690 590 GLY A CA 1
ATOM 8523 C C . GLY A 1 547 ? 29.50538 -23.06636 -4.64786 1.000 13.83482 590 GLY A C 1
ATOM 8524 O O . GLY A 1 547 ? 29.99979 -22.26358 -5.45074 1.000 14.83053 590 GLY A O 1
ATOM 8528 N N . LEU A 1 548 ? 28.50721 -22.76128 -3.81843 1.000 13.11494 591 LEU A N 1
ATOM 8529 C CA . LEU A 1 548 ? 27.81579 -21.47647 -3.77596 1.000 13.06750 591 LEU A CA 1
ATOM 8530 C C . LEU A 1 548 ? 26.96066 -21.26011 -5.01995 1.000 14.15143 591 LEU A C 1
ATOM 8531 O O . LEU A 1 548 ? 26.85756 -22.13516 -5.88443 1.000 16.43191 591 LEU A O 1
ATOM 8547 N N . CYS A 1 549 ? 26.31001 -20.11105 -5.09304 1.000 13.92640 592 CYS A N 1
ATOM 8548 C CA . CYS A 1 549 ? 25.28634 -19.84811 -6.09242 1.000 13.56507 592 CYS A CA 1
ATOM 8549 C C . CYS A 1 549 ? 25.71154 -18.72369 -7.02696 1.000 13.61353 592 CYS A C 1
ATOM 8550 O O . CYS A 1 549 ? 26.73716 -18.06295 -6.82499 1.000 13.74860 592 CYS A O 1
ATOM 8558 N N . PHE A 1 550 ? 24.90186 -18.52915 -8.06948 1.000 12.87294 593 PHE A N 1
ATOM 8559 C CA . PHE A 1 550 ? 25.22816 -17.67723 -9.20426 1.000 12.31974 593 PHE A CA 1
ATOM 8560 C C . PHE A 1 550 ? 23.92140 -17.36245 -9.92625 1.000 12.46314 593 PHE A C 1
ATOM 8561 O O . PHE A 1 550 ? 22.98189 -18.15718 -9.89105 1.000 13.35344 593 PHE A O 1
ATOM 8578 N N . SER A 1 551 ? 23.84021 -16.18177 -10.54754 1.000 12.18872 594 SER A N 1
ATOM 8579 C CA . SER A 1 551 ? 22.54768 -15.76846 -11.09559 1.000 12.15344 594 SER A CA 1
ATOM 8580 C C . SER A 1 551 ? 22.15616 -16.59162 -12.31649 1.000 12.55595 594 SER A C 1
ATOM 8581 O O . SER A 1 551 ? 20.96285 -16.73358 -12.60331 1.000 13.62232 594 SER A O 1
ATOM 8589 N N . GLY A 1 552 ? 23.14090 -17.10214 -13.03967 1.000 13.21231 595 GLY A N 1
ATOM 8590 C CA . GLY A 1 552 ? 22.95681 -17.83968 -14.27624 1.000 14.06206 595 GLY A CA 1
ATOM 8591 C C . GLY A 1 552 ? 24.32330 -18.09033 -14.87924 1.000 14.75075 595 GLY A C 1
ATOM 8592 O O . GLY A 1 552 ? 25.34130 -17.60512 -14.37456 1.000 15.79546 595 GLY A O 1
ATOM 8596 N N . ILE A 1 553 ? 24.34081 -18.86501 -15.96464 1.000 16.94649 596 ILE A N 1
ATOM 8597 C CA . ILE A 1 553 ? 25.56137 -19.11716 -16.72154 1.000 16.57265 596 ILE A CA 1
ATOM 8598 C C . ILE A 1 553 ? 25.44478 -18.42325 -18.07559 1.000 17.34078 596 ILE A C 1
ATOM 8599 O O . ILE A 1 553 ? 24.35045 -18.08237 -18.53757 1.000 19.09608 596 ILE A O 1
ATOM 8615 N N . ARG A 1 554 ? 26.58668 -18.19674 -18.71447 1.000 18.50517 597 ARG A N 1
ATOM 8616 C CA . ARG A 1 554 ? 26.57476 -17.53103 -20.00701 1.000 19.67938 597 ARG A CA 1
ATOM 8617 C C . ARG A 1 554 ? 27.59967 -18.14643 -20.95065 1.000 20.07259 597 ARG A C 1
ATOM 8618 O O . ARG A 1 554 ? 28.36535 -19.04711 -20.59508 1.000 21.47577 597 ARG A O 1
ATOM 8639 N N . ASN A 1 555 ? 27.55170 -17.68748 -22.19544 1.000 21.01899 598 ASN A N 1
ATOM 8640 C CA . ASN A 1 555 ? 28.58359 -17.99650 -23.17893 1.000 22.35506 598 ASN A CA 1
ATOM 8641 C C . ASN A 1 555 ? 28.74972 -19.50343 -23.36243 1.000 23.77800 598 ASN A C 1
ATOM 8642 O O . ASN A 1 555 ? 29.86138 -20.03762 -23.34848 1.000 25.17475 598 ASN A O 1
ATOM 8653 N N . VAL A 1 556 ? 27.63105 -20.19023 -23.55327 1.000 24.50579 599 VAL A N 1
ATOM 8654 C CA . VAL A 1 556 ? 27.63499 -21.64283 -23.69392 1.000 25.79948 599 VAL A CA 1
ATOM 8655 C C . VAL A 1 556 ? 28.06731 -22.03687 -25.10115 1.000 25.28752 599 VAL A C 1
ATOM 8656 O O . VAL A 1 556 ? 27.53443 -21.52661 -26.09464 1.000 28.63930 599 VAL A O 1
ATOM 8669 N N . THR A 1 557 ? 29.01824 -22.96872 -25.18772 1.000 25.52505 600 THR A N 1
ATOM 8670 C CA . THR A 1 557 ? 29.48522 -23.51019 -26.46039 1.000 26.88160 600 THR A CA 1
ATOM 8671 C C . THR A 1 557 ? 29.40683 -25.02862 -26.43062 1.000 26.70338 600 THR A C 1
ATOM 8672 O O . THR A 1 557 ? 29.36299 -25.65656 -25.37401 1.000 27.48107 600 THR A O 1
ATOM 8683 N N . PHE A 1 558 ? 29.39006 -25.62085 -27.61944 1.000 26.57596 601 PHE A N 1
ATOM 8684 C CA . PHE A 1 558 ? 29.36761 -27.06663 -27.76340 1.000 28.25999 601 PHE A CA 1
ATOM 8685 C C . PHE A 1 558 ? 30.26052 -27.42186 -28.94113 1.000 30.50765 601 PHE A C 1
ATOM 8686 O O . PHE A 1 558 ? 29.97902 -27.01779 -30.07253 1.000 32.19816 601 PHE A O 1
ATOM 8703 N N . ASN A 1 559 ? 31.34407 -28.14901 -28.67447 1.000 30.03159 602 ASN A N 1
ATOM 8704 C CA . ASN A 1 559 ? 32.30323 -28.52851 -29.71388 1.000 29.25478 602 ASN A CA 1
ATOM 8705 C C . ASN A 1 559 ? 32.81738 -27.30775 -30.47593 1.000 30.05210 602 ASN A C 1
ATOM 8706 O O . ASN A 1 559 ? 33.00448 -27.34258 -31.69728 1.000 30.43737 602 ASN A O 1
ATOM 8717 N N . GLY A 1 560 ? 33.05721 -26.21880 -29.74760 1.000 29.31745 603 GLY A N 1
ATOM 8718 C CA . GLY A 1 560 ? 33.58644 -25.02120 -30.37045 1.000 31.22094 603 GLY A CA 1
ATOM 8719 C C . GLY A 1 560 ? 32.60114 -24.26951 -31.22973 1.000 31.36876 603 GLY A C 1
ATOM 8720 O O . GLY A 1 560 ? 33.01032 -23.39806 -32.00143 1.000 34.46696 603 GLY A O 1
ATOM 8724 N N . MET A 1 561 ? 31.31167 -24.57080 -31.10812 1.000 30.29391 604 MET A N 1
ATOM 8725 C CA . MET A 1 561 ? 30.27071 -23.94420 -31.90280 1.000 30.12474 604 MET A CA 1
ATOM 8726 C C . MET A 1 561 ? 29.18068 -23.38497 -30.99508 1.000 28.85881 604 MET A C 1
ATOM 8727 O O . MET A 1 561 ? 29.17166 -23.60363 -29.77927 1.000 28.78945 604 MET A O 1
ATOM 8741 N N . ASN A 1 562 ? 28.25397 -22.64326 -31.60713 1.000 28.93997 605 ASN A N 1
ATOM 8742 C CA . ASN A 1 562 ? 27.16605 -22.00475 -30.88166 1.000 28.73182 605 ASN A CA 1
ATOM 8743 C C . ASN A 1 562 ? 25.96593 -22.94147 -30.89136 1.000 26.84166 605 ASN A C 1
ATOM 8744 O O . ASN A 1 562 ? 25.38633 -23.17652 -31.96495 1.000 30.00390 605 ASN A O 1
ATOM 8755 N N . PRO A 1 563 ? 25.56039 -23.49588 -29.75561 1.000 27.65289 606 PRO A N 1
ATOM 8756 C CA . PRO A 1 563 ? 24.42880 -24.43234 -29.75948 1.000 27.42026 606 PRO A CA 1
ATOM 8757 C C . PRO A 1 563 ? 23.10820 -23.70334 -29.88457 1.000 30.23924 606 PRO A C 1
ATOM 8758 O O . PRO A 1 563 ? 22.60483 -23.12773 -28.90760 1.000 31.87129 606 PRO A O 1
ATOM 8769 N N . ILE A 1 564 ? 22.55263 -23.70733 -31.10021 1.000 32.50094 607 ILE A N 1
ATOM 8770 C CA . ILE A 1 564 ? 21.33792 -22.96521 -31.40497 1.000 35.33907 607 ILE A CA 1
ATOM 8771 C C . ILE A 1 564 ? 20.08376 -23.81151 -31.24794 1.000 35.93159 607 ILE A C 1
ATOM 8772 O O . ILE A 1 564 ? 18.99180 -23.35771 -31.60670 1.000 37.58660 607 ILE A O 1
ATOM 8788 N N . GLY A 1 565 ? 20.21546 -25.04226 -30.76377 1.000 36.31150 608 GLY A N 1
ATOM 8789 C CA . GLY A 1 565 ? 19.03547 -25.86232 -30.54458 1.000 35.64097 608 GLY A CA 1
ATOM 8790 C C . GLY A 1 565 ? 18.38749 -26.26711 -31.85302 1.000 39.57735 608 GLY A C 1
ATOM 8791 O O . GLY A 1 565 ? 19.05878 -26.61552 -32.83132 1.000 38.63892 608 GLY A O 1
ATOM 8795 N N . ASN A 1 566 ? 17.06195 -26.23642 -31.86785 1.000 43.48578 609 ASN A N 1
ATOM 8796 C CA . ASN A 1 566 ? 16.30665 -26.58791 -33.06053 1.000 50.36719 609 ASN A CA 1
ATOM 8797 C C . ASN A 1 566 ? 15.65436 -25.34770 -33.66795 1.000 52.67791 609 ASN A C 1
ATOM 8798 O O . ASN A 1 566 ? 15.96193 -24.96128 -34.79591 1.000 54.63176 609 ASN A O 1
#

Sequence (563 aa):
SELNRKLVGYFPEWAYSSEAQGYFNVTDLQWDSLTHIQYSFAMVDPSTNKITLSNKHAAIEEDFSEFDLNYNGKKIELDPSLPYKGHFNVLQTMKKNYPDVSLLISVGGWTGTRCFYTMIDTDNRINTFADSCVDFIRKYGFDGVDIDFEYPSSTSQSGNPDDFDLSEPRRTKLNERYNILIKTLREKIDMMASKEDGKEYLLTAAVTASPWVLGGIISSDDNTYAKYLDFLSIMSYDYHGGWNEYVEHLAGIYPNKEDRETVTQIMPTLCMMDWAYRYYRGVLPAEKILMGIPYYTRGWENNVQGGINGLHGSSKTTPASGKYNILGDDLNNDGVLEPAGANPLWHVLNLMEQDPNLKVYWDEISKVPYVWQNDKKVFVSFENEKSIDARLEYIQNKNLGGALIWVMNGDYGLNPNYVEGSNKINEGKYTFGDTLTKRLSQGLKKMGVCNKTPDDLNISLEPINVDVKFNGKYDHPNYTYSIDITNYTDKEIKGGWNVSFDLPKSAVFKSSWGGTYSVTDNGDFNTITLTSGAWQNIAPNSTITVQGMIGLCFSGIRNVTFNGMNPIGN

CATH classification: 2.60.40.290

InterPro domains:
  IPR001223 Glycoside hydrolase family 18, catalytic domain [PF00704] (52-450)
  IPR001223 Glycoside hydrolase family 18, catalytic domain [PS51910] (51-482)
  IPR001579 Glycosyl hydrolase family 18, active site [PS01095] (188-196)
  IPR008965 CBM2/CBM3, carbohydrate-binding domain superfamily [SSF49384] (503-606)
  IPR009470 Chitinase, C-terminal [PF06483] (468-602)
  IPR011583 Chitinase II/V-like, catalytic domain [SM00636] (51-450)
  IPR012291 CBM2, carbohydrate-binding domain superfamily [G3DSA:2.60.40.290] (503-606)
  IPR017853 Glycoside hydrolase superfamily [SSF51445] (50-452)
  IPR029070 Chitinase insertion domain superfamily [G3DSA:3.10.50.10] (340-421)
  IPR029070 Chitinase insertion domain superfamily [SSF54556] (337-421)
  IPR050314 Glycosyl hydrolase family 18 [PTHR11177] (51-482)

Solvent-accessible surface area: 23218 Å² total; per-residue (Å²): 130,124,47,72,27,20,2,0,0,7,0,0,4,86,0,10,68,34,87,21,30,8,95,0,5,0,5,39,4,10,3,90,9,6,46,19,2,0,1,6,30,0,52,4,35,97,100,74,17,94,17,43,28,48,64,118,87,0,0,25,83,20,74,7,100,146,41,123,20,65,30,127,70,65,86,32,143,32,28,133,95,51,124,21,104,0,0,1,1,1,2,36,17,1,35,129,110,41,92,134,10,25,1,0,0,2,0,0,12,121,90,2,0,89,17,0,2,34,0,0,37,62,80,118,92,1,55,56,0,0,63,4,0,12,80,17,1,98,141,13,25,4,15,0,0,0,0,15,5,15,33,11,0,50,19,52,112,1,7,14,82,115,8,55,90,30,1,58,101,39,17,139,67,1,12,110,30,6,17,56,0,0,90,16,0,36,90,63,0,50,104,3,17,150,116,60,74,87,161,14,31,0,0,0,4,9,9,4,32,10,146,5,1,22,11,20,108,56,4,60,8,0,117,66,4,49,1,0,0,0,21,0,24,62,15,2,0,22,139,40,44,62,0,3,10,5,3,2,0,49,48,12,174,103,11,82,63,7,91,128,55,73,29,19,1,30,4,0,15,0,0,4,30,1,1,25,4,13,3,32,4,8,39,0,0,0,0,0,3,1,20,0,52,0,2,40,90,5,102,61,38,128,49,0,12,30,3,31,5,165,46,25,0,39,59,99,11,1,14,42,12,96,54,112,121,138,102,54,107,62,82,50,18,0,10,0,4,0,1,14,2,29,12,18,35,92,106,22,112,70,7,104,62,67,72,14,120,85,3,68,4,1,13,0,11,6,84,106,95,75,2,0,3,6,12,3,27,54,112,0,0,61,10,0,20,96,0,0,96,89,57,22,0,0,0,0,0,0,73,14,0,3,2,0,30,15,135,12,120,96,117,74,85,68,27,133,48,41,29,58,10,73,34,13,37,18,50,50,0,0,107,97,0,8,105,15,11,143,186,29,32,98,4,110,134,39,111,115,39,128,16,115,90,64,127,79,22,54,0,55,29,37,41,92,38,119,43,112,100,49,53,34,39,0,28,1,51,0,16,0,86,38,118,154,105,18,66,18,38,6,42,0,12,2,3,2,0,57,0,3,69,19,84,38,21,127,43,45,90,101,56,72,78,99,65,52,32,11,33,26,0,34,8,52,12,17,86,190,12,71,2,42,58,125,42,75,44,66,18,69,0,36,0,0,0,7,19,8,19,34,44,23,25,18,0,58,50,56,20,23,89,6,140

Radius of gyration: 24.93 Å; Cα contacts (8 Å, |Δi|>4): 1393; chains: 1; bounding box: 50×75×66 Å

Organism: Clostridium perfringens (NCBI:txid1502)

B-factor: mean 25.19, std 11.72, range [10.14, 85.98]

Foldseek 3Di:
DLLAFFEEFEAELPQLPDQQLLNDAPLQFPLVQGQEYEYPAWAADQPQLATGRDPCCQAWNDQCPVHFQAHPHDGDHFDPVAPTGHRLSVVVSVCVVRVRRAYEHEYADLPRQQNVLVQLPDPVSLLSHLVNRLVVCVNRVHQEYEYEHQALFLQQPGGHVVRCVRCVVCSVCSQVSVLVSLVSNLVSQVVSCVVPVGRGFYEYEHELDLSRCLRHFAPQSCVSGSAYAYQQFCLDWLVFWFFAAGHFAAWDCLRVVCVPAPTRRSYQVLSCLQCVQRDAQLRYAYEDEQKKWKAWPWDDDDLSHRTTHNGTDDDLQCSPFDPPPPPPHGDHISIHQQQSLVLVCVVDVQFDKDADPRRFFIWTHRPVRGMIMGHHDLRSLVVVLVVCLVRLHSYHYYPHQQRAKDAAPQADPPDPRSRNGRMGGHCVSSNSRSVSSVVSDTGDDDDAQCQVVFAEAQKDWDWGFHCDPFKTKIKIKIFHQDQAKDFAFKKKKWWFFPSKAFDDWPAADWDWDDDPRTIIIIGTHGRPPIHHHRGMDMTIGIMTGHHNHIDNMDINRHRHPHD

Nearest PDB structures (foldseek):
  8owf-assembly1_A  TM=1.002E+00  e=0.000E+00  Clostridium perfringens
  8oye-assembly1_A  TM=1.001E+00  e=0.000E+00  Clostridium perfringens
  4txg-assembly1_A  TM=8.706E-01  e=7.185E-62  Chromobacterium violaceum ATCC 12472
  1itx-assembly1_A  TM=8.357E-01  e=5.118E-36  Niallia circulans
  6kxm-assembly2_B  TM=8.525E-01  e=6.657E-33  Chitiniphilus shinanonensis

Secondary structure (DSSP, 8-state):
-TTS-EEEEEEETTGGG-TTTTT--GGGS-TTT-SEEEEEEEEE-TTT-SEEESSHIIIII---TTS--EETTEEPPP-TTSS--HHHHHHHHHHHH-TTSEEEEEEE-TTT-TTHHHHTTSHHHHHHHHHHHHHHHHHHT-SEEEEE-S-----TT-S-GGGHHHHGGGTTTHHHHHHHHHHHHHHHHHHHHHHHT---EEEEEEE--HHHHTT----GGGGG-S-EEEE---SS-TTSSB---SS-SS--TT-GGGTTSSS--SSHHHHHHHHTTTS-GGGEEEEEESB--EEES-BSSBTTBT-B-SEE--GGG-TT---TTSSS-PPP----BHHHHHHHHHH-TTEEEEEETTTTEEEEEETTTTEEEE---HHHHHHHHHHHHHHT--EEEEE-GGGS-EE-TT--TT--STTSSSEES-SHHHHHHHHHHHHH-SPPPPPPPGGGGSPEESEEEEEEEEEETTEEEEEEEEEE-SSSPBPTT-EEEEEEETTSEEEEESSSEEEEEEETTEEEEEEE--TT--B-TT-EEEEEEEEES--S--EEEEETTBEE---